Protein AF-0000000067988981 (afdb_homodimer)

Solvent-accessible surface area (backbone atoms only — not comparable to full-atom values): 21238 Å² total; per-residue (Å²): 136,34,41,40,36,38,38,36,38,44,41,82,73,30,37,36,31,40,35,36,37,33,42,43,62,69,85,48,70,69,26,54,52,46,26,49,51,51,52,44,45,52,56,71,68,42,68,44,73,62,45,98,55,70,84,47,59,37,41,52,83,64,31,50,33,29,37,41,35,33,41,51,36,39,46,52,72,58,58,63,68,61,49,51,53,34,57,76,67,64,40,55,72,65,50,53,76,33,22,43,54,59,50,41,36,71,72,30,67,87,36,52,76,41,46,64,71,76,80,82,60,76,62,31,27,41,33,35,66,73,43,92,43,52,55,56,72,49,83,84,54,62,51,90,85,56,76,71,59,21,60,23,65,46,65,35,35,37,65,71,59,63,42,73,79,42,60,47,64,49,84,58,37,85,32,33,26,36,30,31,38,36,32,35,42,49,73,66,50,70,83,76,72,75,82,120,142,34,43,40,37,37,36,36,39,42,42,81,74,30,37,35,30,40,36,37,38,33,43,44,61,71,84,47,70,69,26,54,51,45,26,50,49,52,51,44,47,51,56,71,68,43,70,43,73,62,46,98,56,69,82,46,58,36,43,53,83,63,32,50,34,29,38,41,37,33,42,51,37,39,46,53,73,58,58,64,70,60,47,51,53,35,56,74,68,64,39,55,73,66,50,53,75,32,23,44,54,60,50,40,38,72,71,29,66,87,36,52,75,41,44,64,69,77,82,82,60,75,62,30,27,41,33,35,66,73,44,94,44,52,55,54,71,50,83,85,54,62,51,88,87,57,75,70,60,20,59,22,64,46,64,34,34,35,63,70,60,63,44,73,80,41,59,46,64,48,85,57,36,84,30,32,25,36,29,31,38,36,32,35,42,50,72,67,50,70,81,76,72,77,80,121

Radius of gyration: 21.18 Å; Cα contacts (8 Å, |Δi|>4): 841; chains: 2; bounding box: 76×51×46 Å

InterPro domains:
  IPR000300 Inositol polyphosphate-related phosphatase [PF22669] (2-182)
  IPR000300 Inositol polyphosphate-related phosphatase [SM00128] (1-192)
  IPR036691 Endonuclease/exonuclease/phosphatase superfamily [G3DSA:3.60.10.10] (1-196)
  IPR036691 Endonuclease/exonuclease/phosphatase superfamily [SSF56219] (3-189)
  IPR045849 Inositol polyphosphate 5-phosphatase, plant [PTHR45666] (2-192)

Nearest PDB structures (foldseek):
  4cml-assembly1_A  TM=8.954E-01  e=5.836E-20  Homo sapiens
  7a0v-assembly1_E  TM=8.851E-01  e=2.626E-18  Homo sapiens
  7a0v-assembly1_C  TM=8.577E-01  e=4.401E-18  Homo sapiens
  6squ-assembly2_B  TM=8.711E-01  e=2.020E-15  Homo sapiens
  2xsw-assembly1_A  TM=8.366E-01  e=6.747E-16  Homo sapiens

Organism: Pisum sativum (NCBI:txid3888)

Foldseek 3Di:
DKDKDKDWDDDAPAIEMEMEMAAFADDDPVRVVRLLVSLLCCQVPQFDPCPVVNPDGTGQQPGQKYKYWYQSHWAFQDDQVVLLVCVVVPVAVVSVVRTPVVVCDVVCDSNNQKDFDDDDEDFFDACDAPDPDHPCNPPPCVDVPDGHGHNRTGMMMHHPFKDWPDWAWDDDRHHRGTHIDTDMDGDDDHPPPPPD/DKDKDKDWDDDAPAIEMEMEMAAFADDDPVRVVRLLVSLLCCQVPQFDPCPVVNPDGTGQQPGQKYKYWYQSHWAFPDDQVVLLVCVVVPVAVVSVVRTPVVVCDVVCDSNNQKDFDDDDEDFFDACDAPDPDHPCNPPVPVDVPDGHGHNRTGMMMHHPFKDWPDWAWDDDRHHRGTHIDTDMDGDDDHPPPPPD

pLDDT: mean 87.25, std 13.34, range [29.33, 97.94]

Structure (mmCIF, N/CA/C/O backbone):
data_AF-0000000067988981-model_v1
#
loop_
_entity.id
_entity.type
_entity.pdbx_description
1 polymer 'Inositol polyphosphate-related phosphatase domain-containing protein'
#
loop_
_atom_site.group_PDB
_atom_site.id
_atom_site.type_symbol
_atom_site.label_atom_id
_atom_site.label_alt_id
_atom_site.label_comp_id
_atom_site.label_asym_id
_atom_site.label_entity_id
_atom_site.label_seq_id
_atom_site.pdbx_PDB_ins_code
_atom_site.Cartn_x
_atom_site.Cartn_y
_atom_site.Cartn_z
_atom_site.occupancy
_atom_site.B_iso_or_equiv
_atom_site.auth_seq_id
_atom_site.auth_comp_id
_atom_site.auth_asym_id
_atom_site.auth_atom_id
_atom_site.pdbx_PDB_model_num
ATOM 1 N N . MET A 1 1 ? 13.023 -4.879 0.855 1 47.81 1 MET A N 1
ATOM 2 C CA . MET A 1 1 ? 12.758 -3.582 1.471 1 47.81 1 MET A CA 1
ATOM 3 C C . MET A 1 1 ? 11.266 -3.326 1.591 1 47.81 1 MET A C 1
ATOM 5 O O . MET A 1 1 ? 10.516 -3.541 0.635 1 47.81 1 MET A O 1
ATOM 9 N N . GLN A 1 2 ? 10.617 -3.564 2.994 1 66.88 2 GLN A N 1
ATOM 10 C CA . GLN A 1 2 ? 9.391 -3.799 3.74 1 66.88 2 GLN A CA 1
ATOM 11 C C . GLN A 1 2 ? 8.891 -2.514 4.402 1 66.88 2 GLN A C 1
ATOM 13 O O . GLN A 1 2 ? 9.641 -1.851 5.121 1 66.88 2 GLN A O 1
ATOM 18 N N . GLY A 1 3 ? 8.023 -1.77 3.789 1 79.44 3 GLY A N 1
ATOM 19 C CA . GLY A 1 3 ? 7.449 -0.61 4.453 1 79.44 3 GLY A CA 1
ATOM 20 C C . GLY A 1 3 ? 5.945 -0.712 4.645 1 79.44 3 GLY A C 1
ATOM 21 O O . GLY A 1 3 ? 5.297 -1.568 4.039 1 79.44 3 GLY A O 1
ATOM 22 N N . SER A 1 4 ? 5.574 -0.073 5.699 1 91.94 4 SER A N 1
ATOM 23 C CA . SER A 1 4 ? 4.137 -0.033 5.953 1 91.94 4 SER A CA 1
ATOM 24 C C . SER A 1 4 ? 3.645 1.4 6.121 1 91.94 4 SER A C 1
ATOM 26 O O . SER A 1 4 ? 4.398 2.273 6.559 1 91.94 4 SER A O 1
ATOM 28 N N . ILE A 1 5 ? 2.508 1.635 5.672 1 95.62 5 ILE A N 1
ATOM 29 C CA . ILE A 1 5 ? 1.781 2.887 5.852 1 95.62 5 ILE A CA 1
ATOM 30 C C . ILE A 1 5 ? 0.406 2.602 6.453 1 95.62 5 ILE A C 1
ATOM 32 O O . ILE A 1 5 ? -0.273 1.657 6.043 1 95.62 5 ILE A O 1
ATOM 36 N N . SER A 1 6 ? 0.039 3.393 7.438 1 95.88 6 SER A N 1
ATOM 37 C CA . SER A 1 6 ? -1.265 3.227 8.078 1 95.88 6 SER A CA 1
ATOM 38 C C . SER A 1 6 ? -2.027 4.547 8.117 1 95.88 6 SER A C 1
ATOM 40 O O . SER A 1 6 ? -1.445 5.598 8.391 1 95.88 6 SER A O 1
ATOM 42 N N . ILE A 1 7 ? -3.285 4.445 7.867 1 96 7 ILE A N 1
ATOM 43 C CA . ILE A 1 7 ? -4.137 5.629 7.902 1 96 7 ILE A CA 1
ATOM 44 C C . ILE A 1 7 ? -5.359 5.359 8.781 1 96 7 ILE A C 1
ATOM 46 O O . ILE A 1 7 ? -5.98 4.301 8.68 1 96 7 ILE A O 1
ATOM 50 N N . ARG A 1 8 ? -5.68 6.309 9.555 1 93.19 8 ARG A N 1
ATOM 51 C CA . ARG A 1 8 ? -6.93 6.293 10.305 1 93.19 8 ARG A CA 1
ATOM 52 C C . ARG A 1 8 ? -7.914 7.32 9.75 1 93.19 8 ARG A C 1
ATOM 54 O O . ARG A 1 8 ? -7.531 8.453 9.453 1 93.19 8 ARG A O 1
ATOM 61 N N . PHE A 1 9 ? -9.133 6.918 9.555 1 90.75 9 PHE A N 1
ATOM 62 C CA . PHE A 1 9 ? -10.242 7.812 9.25 1 90.75 9 PHE A CA 1
ATOM 63 C C . PHE A 1 9 ? -11.273 7.809 10.375 1 90.75 9 PHE A C 1
ATOM 65 O O . PHE A 1 9 ? -11.617 6.75 10.898 1 90.75 9 PHE A O 1
ATOM 72 N N . VAL A 1 10 ? -11.695 8.922 10.648 1 86.69 10 VAL A N 1
ATOM 73 C CA . VAL A 1 10 ? -12.828 9.039 11.562 1 86.69 10 VAL A CA 1
ATOM 74 C C . VAL A 1 10 ? -14.039 9.586 10.805 1 86.69 10 VAL A C 1
ATOM 76 O O . VAL A 1 10 ? -14.031 10.742 10.375 1 86.69 10 VAL A O 1
ATOM 79 N N . LEU A 1 11 ? -14.992 8.773 10.633 1 88.25 11 LEU A N 1
ATOM 80 C CA . LEU A 1 11 ? -16.234 9.133 9.953 1 88.25 11 LEU A CA 1
ATOM 81 C C . LEU A 1 11 ? -17.422 9.047 10.906 1 88.25 11 LEU A C 1
ATOM 83 O O . LEU A 1 11 ? -17.953 7.965 11.148 1 88.25 11 LEU A O 1
ATOM 87 N N . HIS A 1 12 ? -17.828 10.141 11.398 1 86.62 12 HIS A N 1
ATOM 88 C CA . HIS A 1 12 ? -18.828 10.195 12.453 1 86.62 12 HIS A CA 1
ATOM 89 C C . HIS A 1 12 ? -18.391 9.383 13.664 1 86.62 12 HIS A C 1
ATOM 91 O O . HIS A 1 12 ? -17.359 9.664 14.266 1 86.62 12 HIS A O 1
ATOM 97 N N . GLU A 1 13 ? -19.094 8.297 13.992 1 86.69 13 GLU A N 1
ATOM 98 C CA . GLU A 1 13 ? -18.75 7.52 15.18 1 86.69 13 GLU A CA 1
ATOM 99 C C . GLU A 1 13 ? -18.062 6.207 14.797 1 86.69 13 GLU A C 1
ATOM 101 O O . GLU A 1 13 ? -17.953 5.297 15.625 1 86.69 13 GLU A O 1
ATOM 106 N N . THR A 1 14 ? -17.641 6.16 13.625 1 91.12 14 THR A N 1
ATOM 107 C CA . THR A 1 14 ? -17.016 4.926 13.156 1 91.12 14 THR A CA 1
ATOM 108 C C . THR A 1 14 ? -15.57 5.156 12.758 1 91.12 14 THR A C 1
ATOM 110 O O . THR A 1 14 ? -15.273 6.066 11.977 1 91.12 14 THR A O 1
ATOM 113 N N . SER A 1 15 ? -14.633 4.402 13.312 1 92.19 15 SER A N 1
ATOM 114 C CA . SER A 1 15 ? -13.203 4.527 13.023 1 92.19 15 SER A CA 1
ATOM 115 C C . SER A 1 15 ? -12.758 3.498 11.984 1 92.19 15 SER A C 1
ATOM 117 O O . SER A 1 15 ? -13.125 2.322 12.078 1 92.19 15 SER A O 1
ATOM 119 N N . PHE A 1 16 ? -12.055 3.949 11.016 1 94.62 16 PHE A N 1
ATOM 120 C CA . PHE A 1 16 ? -11.461 3.096 9.984 1 94.62 16 PHE A CA 1
ATOM 121 C C . PHE A 1 16 ? -9.938 3.125 10.07 1 94.62 16 PHE A C 1
ATOM 123 O O . PHE A 1 16 ? -9.352 4.172 10.344 1 94.62 16 PHE A O 1
ATOM 130 N N . CYS A 1 17 ? -9.328 2.029 9.844 1 96.06 17 CYS A N 1
ATOM 131 C CA . CYS A 1 17 ? -7.875 1.962 9.719 1 96.06 17 CYS A CA 1
ATOM 132 C C . CYS A 1 17 ? -7.469 1.203 8.461 1 96.06 17 CYS A C 1
ATOM 134 O O . CYS A 1 17 ? -7.945 0.094 8.219 1 96.06 17 CYS A O 1
ATOM 136 N N . PHE A 1 18 ? -6.656 1.757 7.648 1 96.62 18 PHE A N 1
ATOM 137 C CA . PHE A 1 18 ? -6.117 1.136 6.445 1 96.62 18 PHE A CA 1
ATOM 138 C C . PHE A 1 18 ? -4.613 0.91 6.582 1 96.62 18 PHE A C 1
ATOM 140 O O . PHE A 1 18 ? -3.879 1.814 6.984 1 96.62 18 PHE A O 1
ATOM 147 N N . ILE A 1 19 ? -4.223 -0.218 6.289 1 96.56 19 ILE A N 1
ATOM 148 C CA . ILE A 1 19 ? -2.803 -0.555 6.312 1 96.56 19 ILE A CA 1
ATOM 149 C C . ILE A 1 19 ? -2.332 -0.912 4.906 1 96.56 19 ILE A C 1
ATOM 151 O O . ILE A 1 19 ? -2.945 -1.741 4.23 1 96.56 19 ILE A O 1
ATOM 155 N N . CYS A 1 20 ? -1.36 -0.301 4.492 1 95.5 20 CYS A N 1
ATOM 156 C CA . CYS A 1 20 ? -0.665 -0.627 3.25 1 95.5 20 CYS A CA 1
ATOM 157 C C . CYS A 1 20 ? 0.743 -1.139 3.533 1 95.5 20 CYS A C 1
ATOM 159 O O . CYS A 1 20 ? 1.528 -0.468 4.207 1 95.5 20 CYS A O 1
ATOM 161 N N . SER A 1 21 ? 1.049 -2.303 3.014 1 93.75 21 SER A N 1
ATOM 162 C CA . SER A 1 21 ? 2.389 -2.801 3.312 1 93.75 21 SER A CA 1
ATOM 163 C C . SER A 1 21 ? 2.943 -3.625 2.156 1 93.75 21 SER A C 1
ATOM 165 O O . SER A 1 21 ? 2.197 -4.027 1.26 1 93.75 21 SER A O 1
ATOM 167 N N . HIS A 1 22 ? 4.152 -3.705 2.141 1 90.94 22 HIS A N 1
ATOM 168 C CA . HIS A 1 22 ? 4.938 -4.633 1.332 1 90.94 22 HIS A CA 1
ATOM 169 C C . HIS A 1 22 ? 5.75 -5.574 2.211 1 90.94 22 HIS A C 1
ATOM 171 O O . HIS A 1 22 ? 6.734 -5.16 2.828 1 90.94 22 HIS A O 1
ATOM 177 N N . LEU A 1 23 ? 5.371 -6.816 2.248 1 91.81 23 LEU A N 1
ATOM 178 C CA . LEU A 1 23 ? 6.02 -7.758 3.156 1 91.81 23 LEU A CA 1
ATOM 179 C C . LEU A 1 23 ? 7.188 -8.453 2.471 1 91.81 23 LEU A C 1
ATOM 181 O O . LEU A 1 23 ? 7.445 -8.227 1.285 1 91.81 23 LEU A O 1
ATOM 185 N N . ALA A 1 24 ? 7.848 -9.203 3.205 1 89.19 24 ALA A N 1
ATOM 186 C CA . ALA A 1 24 ? 9.086 -9.828 2.752 1 89.19 24 ALA A CA 1
ATOM 187 C C . ALA A 1 24 ? 8.852 -10.656 1.487 1 89.19 24 ALA A C 1
ATOM 189 O O . ALA A 1 24 ? 7.844 -11.352 1.37 1 89.19 24 ALA A O 1
ATOM 190 N N . SER A 1 25 ? 9.758 -10.562 0.596 1 87.94 25 SER A N 1
ATOM 191 C CA . SER A 1 25 ? 9.695 -11.352 -0.631 1 87.94 25 SER A CA 1
ATOM 192 C C . SER A 1 25 ? 10.445 -12.672 -0.48 1 87.94 25 SER A C 1
ATOM 194 O O . SER A 1 25 ? 10.922 -13 0.609 1 87.94 25 SER A O 1
ATOM 196 N N . GLY A 1 26 ? 10.406 -13.422 -1.508 1 86.81 26 GLY A N 1
ATOM 197 C CA . GLY A 1 26 ? 11.102 -14.695 -1.474 1 86.81 26 GLY A CA 1
ATOM 198 C C . GLY A 1 26 ? 10.164 -15.891 -1.433 1 86.81 26 GLY A C 1
ATOM 199 O O . GLY A 1 26 ? 8.961 -15.727 -1.214 1 86.81 26 GLY A O 1
ATOM 200 N N . GLY A 1 27 ? 10.719 -17.062 -1.624 1 86.06 27 GLY A N 1
ATOM 201 C CA . GLY A 1 27 ? 9.883 -18.25 -1.743 1 86.06 27 GLY A CA 1
ATOM 202 C C . GLY A 1 27 ? 10.227 -19.328 -0.731 1 86.06 27 GLY A C 1
ATOM 203 O O . GLY A 1 27 ? 9.539 -20.344 -0.642 1 86.06 27 GLY A O 1
ATOM 204 N N . LYS A 1 28 ? 11.211 -19.094 0.078 1 87.38 28 LYS A N 1
ATOM 205 C CA . LYS A 1 28 ? 11.641 -20.078 1.057 1 87.38 28 LYS A CA 1
ATOM 206 C C . LYS A 1 28 ? 10.789 -20.016 2.322 1 87.38 28 LYS A C 1
ATOM 208 O O . LYS A 1 28 ? 10.07 -19.031 2.541 1 87.38 28 LYS A O 1
ATOM 213 N N . GLU A 1 29 ? 10.875 -21.062 3.021 1 89.88 29 GLU A N 1
ATOM 214 C CA . GLU A 1 29 ? 10.125 -21.125 4.273 1 89.88 29 GLU A CA 1
ATOM 215 C C . GLU A 1 29 ? 10.523 -19.984 5.207 1 89.88 29 GLU A C 1
ATOM 217 O O . GLU A 1 29 ? 9.688 -19.438 5.93 1 89.88 29 GLU A O 1
ATOM 222 N N . VAL A 1 30 ? 11.742 -19.719 5.195 1 91.75 30 VAL A N 1
ATOM 223 C CA . VAL A 1 30 ? 12.242 -18.641 6.043 1 91.75 30 VAL A CA 1
ATOM 224 C C . VAL A 1 30 ? 11.586 -17.312 5.645 1 91.75 30 VAL A C 1
ATOM 226 O O . VAL A 1 30 ? 11.305 -16.469 6.496 1 91.75 30 VAL A O 1
ATOM 229 N N . ASP A 1 31 ? 11.289 -17.109 4.438 1 91.56 31 ASP A N 1
ATOM 230 C CA . ASP A 1 31 ? 10.633 -15.898 3.945 1 91.56 31 ASP A CA 1
ATOM 231 C C . ASP A 1 31 ? 9.188 -15.82 4.426 1 91.56 31 ASP A C 1
ATOM 233 O O . ASP A 1 31 ? 8.703 -14.75 4.797 1 91.56 31 ASP A O 1
ATOM 237 N N . LYS A 1 32 ? 8.562 -16.969 4.375 1 92.62 32 LYS A N 1
ATOM 238 C CA . LYS A 1 32 ? 7.199 -17.016 4.891 1 92.62 32 LYS A CA 1
ATOM 239 C C . LYS A 1 32 ? 7.156 -16.609 6.363 1 92.62 32 LYS A C 1
ATOM 241 O O . LYS A 1 32 ? 6.297 -15.828 6.777 1 92.62 32 LYS A O 1
ATOM 246 N N . ARG A 1 33 ? 8.047 -17.141 7.086 1 93.31 33 ARG A N 1
ATOM 247 C CA . ARG A 1 33 ? 8.125 -16.797 8.5 1 93.31 33 ARG A CA 1
ATOM 248 C C . ARG A 1 33 ? 8.375 -15.305 8.695 1 93.31 33 ARG A C 1
ATOM 250 O O . ARG A 1 33 ? 7.773 -14.68 9.57 1 93.31 33 ARG A O 1
ATOM 257 N N . GLN A 1 34 ? 9.203 -14.797 7.887 1 92.38 34 GLN A N 1
ATOM 258 C CA . GLN A 1 34 ? 9.516 -13.375 7.969 1 92.38 34 GLN A CA 1
ATOM 259 C C . GLN A 1 34 ? 8.289 -12.523 7.652 1 92.38 34 GLN A C 1
ATOM 261 O O . GLN A 1 34 ? 8.078 -11.477 8.273 1 92.38 34 GLN A O 1
ATOM 266 N N . ARG A 1 35 ? 7.512 -12.938 6.711 1 93.69 35 ARG A N 1
ATOM 267 C CA . ARG A 1 35 ? 6.273 -12.242 6.387 1 93.69 35 ARG A CA 1
ATOM 268 C C . ARG A 1 35 ? 5.336 -12.195 7.59 1 93.69 35 ARG A C 1
ATOM 270 O O . ARG A 1 35 ? 4.746 -11.156 7.887 1 93.69 35 ARG A O 1
ATOM 277 N N . ASN A 1 36 ? 5.273 -13.328 8.258 1 94.31 36 ASN A N 1
ATOM 278 C CA . ASN A 1 36 ? 4.422 -13.391 9.445 1 94.31 36 ASN A CA 1
ATOM 279 C C . ASN A 1 36 ? 4.957 -12.5 10.562 1 94.31 36 ASN A C 1
ATOM 281 O O . ASN A 1 36 ? 4.184 -11.859 11.273 1 94.31 36 ASN A O 1
ATOM 285 N N . VAL A 1 37 ? 6.211 -12.477 10.688 1 91.56 37 VAL A N 1
ATOM 286 C CA . VAL A 1 37 ? 6.84 -11.625 11.688 1 91.56 37 VAL A CA 1
ATOM 287 C C . VAL A 1 37 ? 6.582 -10.156 11.359 1 91.56 37 VAL A C 1
ATOM 289 O O . VAL A 1 37 ? 6.238 -9.367 12.242 1 91.56 37 VAL A O 1
ATOM 292 N N . ASN A 1 38 ? 6.746 -9.812 10.109 1 91.44 38 ASN A N 1
ATOM 293 C CA . ASN A 1 38 ? 6.469 -8.453 9.68 1 91.44 38 ASN A CA 1
ATOM 294 C C . ASN A 1 38 ? 5.027 -8.047 9.984 1 91.44 38 ASN A C 1
ATOM 296 O O . ASN A 1 38 ? 4.777 -6.965 10.508 1 91.44 38 ASN A O 1
ATOM 300 N N . ALA A 1 39 ? 4.152 -8.953 9.648 1 93.62 39 ALA A N 1
ATOM 301 C CA . ALA A 1 39 ? 2.732 -8.68 9.859 1 93.62 39 ALA A CA 1
ATOM 302 C C . ALA A 1 39 ? 2.428 -8.484 11.344 1 93.62 39 ALA A C 1
ATOM 304 O O . ALA A 1 39 ? 1.734 -7.539 11.727 1 93.62 39 ALA A O 1
ATOM 305 N N . ALA A 1 40 ? 2.945 -9.32 12.125 1 93.12 40 ALA A N 1
ATOM 306 C CA . ALA A 1 40 ? 2.734 -9.227 13.562 1 93.12 40 ALA A CA 1
ATOM 307 C C . ALA A 1 40 ? 3.303 -7.918 14.117 1 93.12 40 ALA A C 1
ATOM 309 O O . ALA A 1 40 ? 2.693 -7.281 14.977 1 93.12 40 ALA A O 1
ATOM 310 N N . ASP A 1 41 ? 4.418 -7.566 13.648 1 90.94 41 ASP A N 1
ATOM 311 C CA . ASP A 1 41 ? 5.074 -6.336 14.078 1 90.94 41 ASP A CA 1
ATOM 312 C C . ASP A 1 41 ? 4.223 -5.113 13.734 1 90.94 41 ASP A C 1
ATOM 314 O O . ASP A 1 41 ? 4.066 -4.211 14.562 1 90.94 41 ASP A O 1
ATOM 318 N N . ILE A 1 42 ? 3.711 -5.066 12.578 1 92.38 42 ILE A N 1
ATOM 319 C CA . ILE A 1 42 ? 2.867 -3.961 12.141 1 92.38 42 ILE A CA 1
ATOM 320 C C . ILE A 1 42 ? 1.64 -3.855 13.039 1 92.38 42 ILE A C 1
ATOM 322 O O . ILE A 1 42 ? 1.312 -2.771 13.531 1 92.38 42 ILE A O 1
ATOM 326 N N . LEU A 1 43 ? 1.037 -4.965 13.336 1 92.62 43 LEU A N 1
ATOM 327 C CA . LEU A 1 43 ? -0.186 -4.984 14.133 1 92.62 43 LEU A CA 1
ATOM 328 C C . LEU A 1 43 ? 0.095 -4.574 15.57 1 92.62 43 LEU A C 1
ATOM 330 O O . LEU A 1 43 ? -0.72 -3.895 16.203 1 92.62 43 LEU A O 1
ATOM 334 N N . SER A 1 44 ? 1.244 -4.898 16.031 1 89.81 44 SER A N 1
ATOM 335 C CA . SER A 1 44 ? 1.521 -4.711 17.453 1 89.81 44 SER A CA 1
ATOM 336 C C . SER A 1 44 ? 2.172 -3.357 17.703 1 89.81 44 SER A C 1
ATOM 338 O O . SER A 1 44 ? 2.02 -2.789 18.797 1 89.81 44 SER A O 1
ATOM 340 N N . HIS A 1 45 ? 2.838 -2.779 16.703 1 87.94 45 HIS A N 1
ATOM 341 C CA . HIS A 1 45 ? 3.689 -1.64 17.016 1 87.94 45 HIS A CA 1
ATOM 342 C C . HIS A 1 45 ? 3.203 -0.375 16.312 1 87.94 45 HIS A C 1
ATOM 344 O O . HIS A 1 45 ? 3.768 0.704 16.516 1 87.94 45 HIS A O 1
ATOM 350 N N . THR A 1 46 ? 2.25 -0.523 15.547 1 86.94 46 THR A N 1
ATOM 351 C CA . THR A 1 46 ? 1.646 0.671 14.969 1 86.94 46 THR A CA 1
ATOM 352 C C . THR A 1 46 ? 0.567 1.233 15.891 1 86.94 46 THR A C 1
ATOM 354 O O . THR A 1 46 ? -0.368 0.523 16.266 1 86.94 46 THR A O 1
ATOM 357 N N . SER A 1 47 ? 0.789 2.432 16.344 1 87.5 47 SER A N 1
ATOM 358 C CA . SER A 1 47 ? -0.181 3.086 17.219 1 87.5 47 SER A CA 1
ATOM 359 C C . SER A 1 47 ? -0.468 4.512 16.75 1 87.5 47 SER A C 1
ATOM 361 O O . SER A 1 47 ? 0.408 5.176 16.188 1 87.5 47 SER A O 1
ATOM 363 N N . PHE A 1 48 ? -1.643 4.906 16.953 1 87.88 48 PHE A N 1
ATOM 364 C CA . PHE A 1 48 ? -2.07 6.266 16.641 1 87.88 48 PHE A CA 1
ATOM 365 C C . PHE A 1 48 ? -2.242 7.082 17.906 1 87.88 48 PHE A C 1
ATOM 367 O O . PHE A 1 48 ? -2.697 6.562 18.938 1 87.88 48 PHE A O 1
ATOM 374 N N . PRO A 1 49 ? -1.729 8.258 17.891 1 77.69 49 PRO A N 1
ATOM 375 C CA . PRO A 1 49 ? -1.904 9.086 19.094 1 77.69 49 PRO A CA 1
ATOM 376 C C . PRO A 1 49 ? -3.373 9.328 19.438 1 77.69 49 PRO A C 1
ATOM 378 O O . PRO A 1 49 ? -4.234 9.25 18.562 1 77.69 49 PRO A O 1
ATOM 381 N N . ALA A 1 50 ? -3.598 9.516 20.703 1 70.12 50 ALA A N 1
ATOM 382 C CA . ALA A 1 50 ? -4.949 9.812 21.156 1 70.12 50 ALA A CA 1
ATOM 383 C C . ALA A 1 50 ? -5.422 11.164 20.625 1 70.12 50 ALA A C 1
ATOM 385 O O . ALA A 1 50 ? -4.66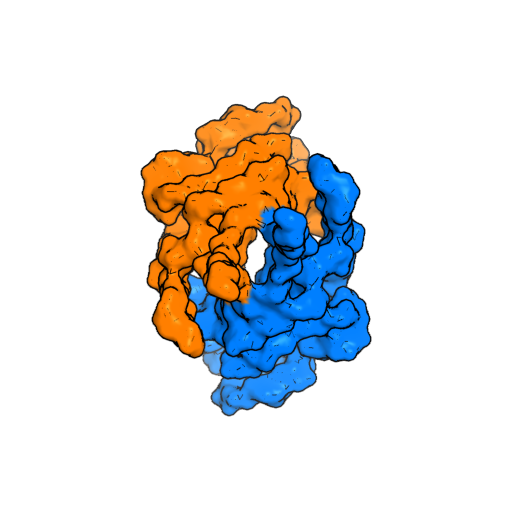4 12.141 20.641 1 70.12 50 ALA A O 1
ATOM 386 N N . GLY A 1 51 ? -5.672 11.312 19.469 1 58.62 51 GLY A N 1
ATOM 387 C CA . GLY A 1 51 ? -6.113 12.57 18.891 1 58.62 51 GLY A CA 1
ATOM 388 C C . GLY A 1 51 ? -6.938 13.414 19.844 1 58.62 51 GLY A C 1
ATOM 389 O O . GLY A 1 51 ? -7.074 13.062 21.016 1 58.62 51 GLY A O 1
ATOM 390 N N . PRO A 1 52 ? -7.191 14.664 19.328 1 58.47 52 PRO A N 1
ATOM 391 C CA . PRO A 1 52 ? -8.008 15.562 20.156 1 58.47 52 PRO A CA 1
ATOM 392 C C . PRO A 1 52 ? -9.281 14.891 20.672 1 58.47 52 PRO A C 1
ATOM 394 O O . PRO A 1 52 ? -9.898 15.367 21.625 1 58.47 52 PRO A O 1
ATOM 397 N N . LEU A 1 53 ? -9.555 13.844 19.844 1 57.88 53 LEU A N 1
ATOM 398 C CA . LEU A 1 53 ? -10.734 13.125 20.312 1 57.88 53 LEU A CA 1
ATOM 399 C C . LEU A 1 53 ? -10.344 11.961 21.219 1 57.88 53 LEU A C 1
ATOM 401 O O . LEU A 1 53 ? -9.797 10.961 20.734 1 57.88 53 LEU A O 1
ATOM 405 N N . HIS A 1 54 ? -10.023 12.117 22.422 1 60.09 54 HIS A N 1
ATOM 406 C CA . HIS A 1 54 ? -9.469 11.305 23.5 1 60.09 54 HIS A CA 1
ATOM 407 C C . HIS A 1 54 ? -9.93 9.852 23.391 1 60.09 54 HIS A C 1
ATOM 409 O O . HIS A 1 54 ? -9.242 8.945 23.859 1 60.09 54 HIS A O 1
ATOM 415 N N . ASP A 1 55 ? -10.992 9.578 22.656 1 69.81 55 ASP A N 1
ATOM 416 C CA . ASP A 1 55 ? -11.523 8.219 22.766 1 69.81 55 ASP A CA 1
ATOM 417 C C . ASP A 1 55 ? -11.289 7.441 21.469 1 69.81 55 ASP A C 1
ATOM 419 O O . ASP A 1 55 ? -11.953 6.438 21.203 1 69.81 55 ASP A O 1
ATOM 423 N N . MET A 1 56 ? -10.188 7.789 20.859 1 78.75 56 MET A N 1
ATOM 424 C CA . MET A 1 56 ? -9.977 7.062 19.609 1 78.75 56 MET A CA 1
ATOM 425 C C . MET A 1 56 ? -9.062 5.863 19.828 1 78.75 56 MET A C 1
ATOM 427 O O . MET A 1 56 ? -8.148 5.918 20.656 1 78.75 56 MET A O 1
ATOM 431 N N . PRO A 1 57 ? -9.391 4.805 19.094 1 84.5 57 PRO A N 1
ATOM 432 C CA . PRO A 1 57 ? -8.516 3.635 19.203 1 84.5 57 PRO A CA 1
ATOM 433 C C . PRO A 1 57 ? -7.062 3.951 18.859 1 84.5 57 PRO A C 1
ATOM 435 O O . PRO A 1 57 ? -6.793 4.766 17.984 1 84.5 57 PRO A O 1
ATOM 438 N N . GLN A 1 58 ? -6.207 3.299 19.625 1 85.81 58 GLN A N 1
ATOM 439 C CA . GLN A 1 58 ? -4.793 3.549 19.375 1 85.81 58 GLN A CA 1
ATOM 440 C C . GLN A 1 58 ? -4.18 2.426 18.531 1 85.81 58 GLN A C 1
ATOM 442 O O . GLN A 1 58 ? -3.375 2.682 17.641 1 85.81 58 GLN A O 1
ATOM 447 N N . ASN A 1 59 ? -4.637 1.25 18.875 1 91.06 59 ASN A N 1
ATOM 448 C CA . ASN A 1 59 ? -4.094 0.116 18.141 1 91.06 59 ASN A CA 1
ATOM 449 C C . ASN A 1 59 ? -4.902 -0.171 16.875 1 91.06 59 ASN A C 1
ATOM 451 O O . ASN A 1 59 ? -6.113 0.064 16.844 1 91.06 59 ASN A O 1
ATOM 455 N N . ILE A 1 60 ? -4.277 -0.727 15.93 1 92.94 60 ILE A N 1
ATOM 456 C CA . ILE A 1 60 ? -4.891 -0.995 14.633 1 92.94 60 ILE A CA 1
ATOM 457 C C . ILE A 1 60 ? -6.164 -1.818 14.828 1 92.94 60 ILE A C 1
ATOM 459 O O . ILE A 1 60 ? -7.23 -1.447 14.336 1 92.94 60 ILE A O 1
ATOM 463 N N . ILE A 1 61 ? -6.102 -2.9 15.68 1 92.62 61 ILE A N 1
ATOM 464 C CA . ILE A 1 61 ? -7.164 -3.896 15.742 1 92.62 61 ILE A CA 1
ATOM 465 C C . ILE A 1 61 ? -8.336 -3.346 16.562 1 92.62 61 ILE A C 1
ATOM 467 O O . ILE A 1 61 ? -9.43 -3.916 16.547 1 92.62 61 ILE A O 1
ATOM 471 N N . ASP A 1 62 ? -8.125 -2.244 17.234 1 93.12 62 ASP A N 1
ATOM 472 C CA . ASP A 1 62 ? -9.164 -1.654 18.062 1 93.12 62 ASP A CA 1
ATOM 473 C C . ASP A 1 62 ? -10.102 -0.779 17.234 1 93.12 62 ASP A C 1
ATOM 475 O O . ASP A 1 62 ? -11.141 -0.33 17.719 1 93.12 62 ASP A O 1
ATOM 479 N N . HIS A 1 63 ? -9.797 -0.499 16.016 1 94.56 63 HIS A N 1
ATOM 480 C CA . HIS A 1 63 ? -10.664 0.284 15.156 1 94.56 63 HIS A CA 1
ATOM 481 C C . HIS A 1 63 ? -11.898 -0.516 14.742 1 94.56 63 HIS A C 1
ATOM 483 O O . HIS A 1 63 ? -11.875 -1.749 14.758 1 94.56 63 HIS A O 1
ATOM 489 N N . ASP A 1 64 ? -13.016 0.171 14.391 1 94.06 64 ASP A N 1
ATOM 490 C CA . ASP A 1 64 ? -14.266 -0.481 14.016 1 94.06 64 ASP A CA 1
ATOM 491 C C . ASP A 1 64 ? -14.102 -1.289 12.727 1 94.06 64 ASP A C 1
ATOM 493 O O . ASP A 1 64 ? -14.664 -2.381 12.602 1 94.06 64 ASP A O 1
ATOM 497 N N . ARG A 1 65 ? -13.383 -0.708 11.797 1 95.06 65 ARG A N 1
ATOM 498 C CA . ARG A 1 65 ? -13.188 -1.325 10.492 1 95.06 65 ARG A CA 1
ATOM 499 C C . ARG A 1 65 ? -11.727 -1.225 10.055 1 95.06 65 ARG A C 1
ATOM 501 O O . ARG A 1 65 ? -11.164 -0.129 9.992 1 95.06 65 ARG A O 1
ATOM 508 N N . VAL A 1 66 ? -11.125 -2.352 9.797 1 96.81 66 VAL A N 1
ATOM 509 C CA . VAL A 1 66 ? -9.711 -2.385 9.445 1 96.81 66 VAL A CA 1
ATOM 510 C C . VAL A 1 66 ? -9.531 -3.076 8.094 1 96.81 66 VAL A C 1
ATOM 512 O O . VAL A 1 66 ? -10.086 -4.152 7.863 1 96.81 66 VAL A O 1
ATOM 515 N N . VAL A 1 67 ? -8.789 -2.469 7.199 1 97.62 67 VAL A N 1
ATOM 516 C CA . VAL A 1 67 ? -8.469 -3.057 5.902 1 97.62 67 VAL A CA 1
ATOM 517 C C . VAL A 1 67 ? -6.953 -3.105 5.719 1 97.62 67 VAL A C 1
ATOM 519 O O . VAL A 1 67 ? -6.258 -2.123 5.988 1 97.62 67 VAL A O 1
ATOM 522 N N . TRP A 1 68 ? -6.441 -4.203 5.383 1 97.62 68 TRP A N 1
ATOM 523 C CA . TRP A 1 68 ? -5.035 -4.422 5.066 1 97.62 68 TRP A CA 1
ATOM 524 C C . TRP A 1 68 ? -4.859 -4.773 3.592 1 97.62 68 TRP A C 1
ATOM 526 O O . TRP A 1 68 ? -5.43 -5.754 3.107 1 97.62 68 TRP A O 1
ATOM 536 N N . LEU A 1 69 ? -4.133 -3.965 2.865 1 97.25 69 LEU A N 1
ATOM 537 C CA . LEU A 1 69 ? -3.926 -4.184 1.438 1 97.25 69 LEU A C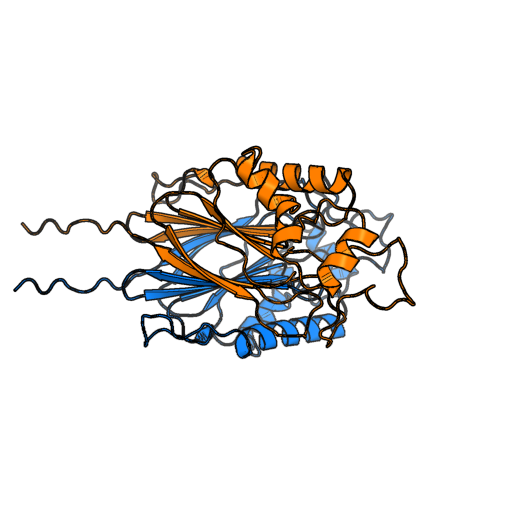A 1
ATOM 538 C C . LEU A 1 69 ? -2.463 -3.965 1.062 1 97.25 69 LEU A C 1
ATOM 540 O O . LEU A 1 69 ? -1.764 -3.18 1.703 1 97.25 69 LEU A O 1
ATOM 544 N N . GLY A 1 70 ? -2.041 -4.664 0.061 1 95.5 70 GLY A N 1
ATOM 545 C CA . GLY A 1 70 ? -0.689 -4.473 -0.443 1 95.5 70 GLY A CA 1
ATOM 546 C C . GLY A 1 70 ? -0.106 -5.723 -1.074 1 95.5 70 GLY A C 1
ATOM 547 O O . GLY A 1 70 ? -0.835 -6.668 -1.384 1 95.5 70 GLY A O 1
ATOM 548 N N . ASP A 1 71 ? 1.156 -5.633 -1.374 1 93.81 71 ASP A N 1
ATOM 549 C CA . ASP A 1 71 ? 1.924 -6.801 -1.795 1 93.81 71 ASP A CA 1
ATOM 550 C C . ASP A 1 71 ? 2.348 -7.645 -0.593 1 93.81 71 ASP A C 1
ATOM 552 O O . ASP A 1 71 ? 3.438 -7.453 -0.048 1 93.81 71 ASP A O 1
ATOM 556 N N . LEU A 1 72 ? 1.494 -8.586 -0.277 1 94.81 72 LEU A N 1
ATOM 557 C CA . LEU A 1 72 ? 1.729 -9.352 0.943 1 94.81 72 LEU A CA 1
ATOM 558 C C . LEU A 1 72 ? 2.668 -10.523 0.677 1 94.81 72 LEU A C 1
ATOM 560 O O . LEU A 1 72 ? 3.221 -11.102 1.613 1 94.81 72 LEU A O 1
ATOM 564 N N . ASN A 1 73 ? 2.854 -10.953 -0.52 1 93.81 73 ASN A N 1
ATOM 565 C CA . ASN A 1 73 ? 3.922 -11.805 -1.031 1 93.81 73 ASN A CA 1
ATOM 566 C C . ASN A 1 73 ? 3.787 -13.242 -0.529 1 93.81 73 ASN A C 1
ATOM 568 O O . ASN A 1 73 ? 4.77 -13.984 -0.491 1 93.81 73 ASN A O 1
ATOM 572 N N . TYR A 1 74 ? 2.617 -13.609 -0.115 1 95.69 74 TYR A N 1
ATOM 573 C CA . TYR A 1 74 ? 2.438 -15.016 0.205 1 95.69 74 TYR A CA 1
ATOM 574 C C . TYR A 1 74 ? 2.412 -15.867 -1.062 1 95.69 74 TYR A C 1
ATOM 576 O O . TYR A 1 74 ? 1.889 -15.438 -2.092 1 95.69 74 TYR A O 1
ATOM 584 N N . ARG A 1 75 ? 2.924 -17.094 -0.892 1 96.19 75 ARG A N 1
ATOM 585 C CA . ARG A 1 75 ? 3.145 -17.922 -2.066 1 96.19 75 ARG A CA 1
ATOM 586 C C . ARG A 1 75 ? 2.24 -19.156 -2.039 1 96.19 75 ARG A C 1
ATOM 588 O O . ARG A 1 75 ? 1.357 -19.266 -1.186 1 96.19 75 ARG A O 1
ATOM 595 N N . ILE A 1 76 ? 2.385 -19.938 -3.107 1 96.25 76 ILE A N 1
ATOM 596 C CA . ILE A 1 76 ? 1.712 -21.219 -3.166 1 96.25 76 ILE A CA 1
ATOM 597 C C . ILE A 1 76 ? 2.605 -22.297 -2.557 1 96.25 76 ILE A C 1
ATOM 599 O O . ILE A 1 76 ? 3.762 -22.453 -2.959 1 96.25 76 ILE A O 1
ATOM 603 N N . ASP A 1 77 ? 2.074 -22.938 -1.579 1 94.75 77 ASP A N 1
ATOM 604 C CA . ASP A 1 77 ? 2.832 -23.984 -0.901 1 94.75 77 ASP A CA 1
ATOM 605 C C . ASP A 1 77 ? 2.807 -25.281 -1.699 1 94.75 77 ASP A C 1
ATOM 607 O O . ASP A 1 77 ? 2.203 -26.281 -1.27 1 94.75 77 ASP A O 1
ATOM 611 N N . MET A 1 78 ? 3.441 -25.359 -2.857 1 93.94 78 MET A N 1
ATOM 612 C CA . MET A 1 78 ? 3.566 -26.484 -3.785 1 93.94 78 MET A CA 1
ATOM 613 C C . MET A 1 78 ? 4.883 -26.406 -4.551 1 93.94 78 MET A C 1
ATOM 615 O O . MET A 1 78 ? 5.418 -25.328 -4.773 1 93.94 78 MET A O 1
ATOM 619 N N . PRO A 1 79 ? 5.41 -27.609 -4.91 1 91.06 79 PRO A N 1
ATOM 620 C CA . PRO A 1 79 ? 6.621 -27.578 -5.73 1 91.06 79 PRO A CA 1
ATOM 621 C C . PRO A 1 79 ? 6.434 -26.797 -7.031 1 91.06 79 PRO A C 1
ATOM 623 O O . PRO A 1 79 ? 5.336 -26.781 -7.598 1 91.06 79 PRO A O 1
ATOM 626 N N . HIS A 1 80 ? 7.512 -26.25 -7.418 1 89.06 80 HIS A N 1
ATOM 627 C CA . HIS A 1 80 ? 7.535 -25.375 -8.586 1 89.06 80 HIS A CA 1
ATOM 628 C C . HIS A 1 80 ? 6.875 -26.047 -9.789 1 89.06 80 HIS A C 1
ATOM 630 O O . HIS A 1 80 ? 6.008 -25.453 -10.43 1 89.06 80 HIS A O 1
ATOM 636 N N . PHE A 1 81 ? 7.254 -27.297 -10.078 1 89.06 81 PHE A N 1
ATOM 637 C CA . PHE A 1 81 ? 6.77 -28 -11.258 1 89.06 81 PHE A CA 1
ATOM 638 C C . PHE A 1 81 ? 5.266 -28.219 -11.18 1 89.06 81 PHE A C 1
ATOM 640 O O . PHE A 1 81 ? 4.547 -28.016 -12.164 1 89.06 81 PHE A O 1
ATOM 647 N N . ALA A 1 82 ? 4.809 -28.625 -10.055 1 93.62 82 ALA A N 1
ATOM 648 C CA . ALA A 1 82 ? 3.379 -28.859 -9.859 1 93.62 82 ALA A CA 1
ATOM 649 C C . ALA A 1 82 ? 2.584 -27.562 -10 1 93.62 82 ALA A C 1
ATOM 651 O O . ALA A 1 82 ? 1.52 -27.547 -10.625 1 93.62 82 ALA A O 1
ATOM 652 N N . THR A 1 83 ? 3.057 -26.5 -9.461 1 93.81 83 THR A N 1
ATOM 653 C CA . THR A 1 83 ? 2.41 -25.203 -9.547 1 93.81 83 THR A CA 1
ATOM 654 C C . THR A 1 83 ? 2.258 -24.766 -11.008 1 93.81 83 THR A C 1
ATOM 656 O O . THR A 1 83 ? 1.167 -24.375 -11.438 1 93.81 83 THR A O 1
ATOM 659 N N . HIS A 1 84 ? 3.314 -24.891 -11.727 1 91.25 84 HIS A N 1
ATOM 660 C CA . HIS A 1 84 ? 3.299 -24.453 -13.117 1 91.25 84 HIS A CA 1
ATOM 661 C C . HIS A 1 84 ? 2.348 -25.312 -13.953 1 91.25 84 HIS A C 1
ATOM 663 O O . HIS A 1 84 ? 1.699 -24.812 -14.875 1 91.25 84 HIS A O 1
ATOM 669 N N . SER A 1 85 ? 2.365 -26.578 -13.656 1 93.38 85 SER A N 1
ATOM 670 C CA . SER A 1 85 ? 1.438 -27.453 -14.352 1 93.38 85 SER A CA 1
ATOM 671 C C . SER A 1 85 ? -0.009 -27.016 -14.141 1 93.38 85 SER A C 1
ATOM 673 O O . SER A 1 85 ? -0.799 -26.984 -15.078 1 93.38 85 SER A O 1
ATOM 675 N N . LEU A 1 86 ? -0.35 -26.703 -12.953 1 95 86 LEU A N 1
ATOM 676 C CA . LEU A 1 86 ? -1.709 -26.297 -12.625 1 95 86 LEU A CA 1
ATOM 677 C C . LEU A 1 86 ? -2.021 -24.938 -13.234 1 95 86 LEU A C 1
ATOM 679 O O . LEU A 1 86 ? -3.158 -24.672 -13.641 1 95 86 LEU A O 1
ATOM 683 N N . ILE A 1 87 ? -1.053 -24.047 -13.266 1 92.75 87 ILE A N 1
ATOM 684 C CA . ILE A 1 87 ? -1.214 -22.734 -13.891 1 92.75 87 ILE A CA 1
ATOM 685 C C . ILE A 1 87 ? -1.536 -22.922 -15.375 1 92.75 87 ILE A C 1
ATOM 687 O O . ILE A 1 87 ? -2.453 -22.281 -15.898 1 92.75 87 ILE A O 1
ATOM 691 N N . LYS A 1 88 ? -0.778 -23.75 -15.977 1 91.31 88 LYS A N 1
ATOM 692 C CA . LYS A 1 88 ? -0.987 -24.016 -17.406 1 91.31 88 LYS A CA 1
ATOM 693 C C . LYS A 1 88 ? -2.398 -24.531 -17.656 1 91.31 88 LYS A C 1
ATOM 695 O O . LYS A 1 88 ? -3 -24.203 -18.688 1 91.31 88 LYS A O 1
ATOM 700 N N . ARG A 1 89 ? -2.869 -25.266 -16.766 1 95 89 ARG A N 1
ATOM 701 C CA . ARG A 1 89 ? -4.195 -25.859 -16.906 1 95 89 ARG A CA 1
ATOM 702 C C . ARG A 1 89 ? -5.27 -24.922 -16.328 1 95 89 ARG A C 1
ATOM 704 O O . ARG A 1 89 ? -6.449 -25.281 -16.312 1 95 89 ARG A O 1
ATOM 711 N N . ARG A 1 90 ? -4.871 -23.828 -15.773 1 94.88 90 ARG A N 1
ATOM 712 C CA . ARG A 1 90 ? -5.754 -22.812 -15.211 1 94.88 90 ARG A CA 1
ATOM 713 C C . ARG A 1 90 ? -6.605 -23.391 -14.086 1 94.88 90 ARG A C 1
ATOM 715 O O . ARG A 1 90 ? -7.805 -23.109 -14 1 94.88 90 ARG A O 1
ATOM 722 N N . GLU A 1 91 ? -6.02 -24.25 -13.328 1 96.44 91 GLU A N 1
ATOM 723 C CA . GLU A 1 91 ? -6.68 -24.859 -12.172 1 96.44 91 GLU A CA 1
ATOM 724 C C . GLU A 1 91 ? -6.504 -24 -10.93 1 96.44 91 GLU A C 1
ATOM 726 O O . GLU A 1 91 ? -5.875 -24.422 -9.953 1 96.44 91 GLU A O 1
ATOM 731 N N . TRP A 1 92 ? -7.137 -22.938 -10.883 1 96.5 92 TRP A N 1
ATOM 732 C CA . TRP A 1 92 ? -6.949 -21.906 -9.867 1 96.5 92 TRP A CA 1
ATOM 733 C C . TRP A 1 92 ? -7.461 -22.375 -8.508 1 96.5 92 TRP A C 1
ATOM 735 O O . TRP A 1 92 ? -6.816 -22.156 -7.48 1 96.5 92 TRP A O 1
ATOM 745 N N . GLU A 1 93 ? -8.602 -23.031 -8.492 1 96.81 93 GLU A N 1
ATOM 746 C CA . GLU A 1 93 ? -9.188 -23.5 -7.234 1 96.81 93 GLU A CA 1
ATOM 747 C C . GLU A 1 93 ? -8.25 -24.469 -6.52 1 96.81 93 GLU A C 1
ATOM 749 O O . GLU A 1 93 ? -8.102 -24.406 -5.297 1 96.81 93 GLU A O 1
ATOM 754 N N . THR A 1 94 ? -7.652 -25.281 -7.305 1 97.31 94 THR A N 1
ATOM 755 C CA . THR A 1 94 ? -6.715 -26.234 -6.738 1 97.31 94 THR A CA 1
ATOM 756 C C . THR A 1 94 ? -5.488 -25.531 -6.176 1 97.31 94 THR A C 1
ATOM 758 O O . THR A 1 94 ? -5.016 -25.859 -5.09 1 97.31 94 THR A O 1
ATOM 761 N N . LEU A 1 95 ? -5.016 -24.594 -6.902 1 97.38 95 LEU A N 1
ATOM 762 C CA . LEU A 1 95 ? -3.861 -23.828 -6.453 1 97.38 95 LEU A CA 1
ATOM 763 C C . LEU A 1 95 ? -4.176 -23.078 -5.152 1 97.38 95 LEU A C 1
ATOM 765 O O . LEU A 1 95 ? -3.348 -23.047 -4.238 1 97.38 95 LEU A O 1
ATOM 769 N N . LEU A 1 96 ? -5.352 -22.562 -5.07 1 97.56 96 LEU A N 1
ATOM 770 C CA . LEU A 1 96 ? -5.754 -21.734 -3.93 1 97.56 96 LEU A CA 1
ATOM 771 C C . LEU A 1 96 ? -5.832 -22.578 -2.658 1 97.56 96 LEU A C 1
ATOM 773 O O . LEU A 1 96 ? -5.695 -22.047 -1.553 1 97.56 96 LEU A O 1
ATOM 777 N N . LYS A 1 97 ? -6.055 -23.891 -2.805 1 97.25 97 LYS A N 1
ATOM 778 C CA . LYS A 1 97 ? -6.055 -24.781 -1.644 1 97.25 97 LYS A CA 1
ATOM 779 C C . LYS A 1 97 ? -4.684 -24.797 -0.973 1 97.25 97 LYS A C 1
ATOM 781 O O . LYS A 1 97 ? -4.566 -25.172 0.196 1 97.25 97 LYS A O 1
ATOM 786 N N . HIS A 1 98 ? -3.699 -24.359 -1.735 1 97.12 98 HIS A N 1
ATOM 787 C CA . HIS A 1 98 ? -2.336 -24.406 -1.219 1 97.12 98 HIS A CA 1
ATOM 788 C C . HIS A 1 98 ? -1.763 -23.016 -1.043 1 97.12 98 HIS A C 1
ATOM 790 O O . HIS A 1 98 ? -0.551 -22.844 -0.883 1 97.12 98 HIS A O 1
ATOM 796 N N . ASP A 1 99 ? -2.625 -22.078 -1.062 1 97.25 99 ASP A N 1
ATOM 797 C CA . ASP A 1 99 ? -2.215 -20.703 -0.871 1 97.25 99 ASP A CA 1
ATOM 798 C C . ASP A 1 99 ? -1.845 -20.422 0.586 1 97.25 99 ASP A C 1
ATOM 800 O O . ASP A 1 99 ? -2.648 -20.672 1.489 1 97.25 99 ASP A O 1
ATOM 804 N N . GLN A 1 100 ? -0.7 -19.906 0.796 1 96.62 100 GLN A N 1
ATOM 805 C CA . GLN A 1 100 ? -0.15 -19.719 2.135 1 96.62 100 GLN A CA 1
ATOM 806 C C . GLN A 1 100 ? -1.001 -18.766 2.955 1 96.62 100 GLN A C 1
ATOM 808 O O . GLN A 1 100 ? -1.194 -18.969 4.156 1 96.62 100 GLN A O 1
ATOM 813 N N . LEU A 1 101 ? -1.433 -17.641 2.346 1 97.38 101 LEU A N 1
ATOM 814 C CA . LEU A 1 101 ? -2.213 -16.672 3.104 1 97.38 101 LEU A CA 1
ATOM 815 C C . LEU A 1 101 ? -3.561 -17.266 3.512 1 97.38 101 LEU A C 1
ATOM 817 O O . LEU A 1 101 ? -4.012 -17.062 4.641 1 97.38 101 LEU A O 1
ATOM 821 N N . LYS A 1 102 ? -4.203 -17.938 2.568 1 96.75 102 LYS A N 1
ATOM 822 C CA . LYS A 1 102 ? -5.469 -18.578 2.912 1 96.75 102 LYS A CA 1
ATOM 823 C C . LYS A 1 102 ? -5.293 -19.531 4.094 1 96.75 102 LYS A C 1
ATOM 825 O O . LYS A 1 102 ? -6.148 -19.594 4.98 1 96.75 102 LYS A O 1
ATOM 830 N N . MET A 1 103 ? -4.242 -20.25 4.031 1 95.31 103 MET A N 1
ATOM 831 C CA . MET A 1 103 ? -3.963 -21.172 5.133 1 95.31 103 MET A CA 1
ATOM 832 C C . MET A 1 103 ? -3.742 -20.406 6.434 1 95.31 103 MET A C 1
ATOM 834 O O . MET A 1 103 ? -4.23 -20.812 7.488 1 95.31 103 MET A O 1
ATOM 838 N N . GLU A 1 104 ? -3.012 -19.297 6.371 1 95.12 104 GLU A N 1
ATOM 839 C CA . GLU A 1 104 ? -2.766 -18.469 7.547 1 95.12 104 GLU A CA 1
ATOM 840 C C . GLU A 1 104 ? -4.066 -17.891 8.102 1 95.12 104 GLU A C 1
ATOM 842 O O . GLU A 1 104 ? -4.25 -17.812 9.312 1 95.12 104 GLU A O 1
ATOM 847 N N . LEU A 1 105 ? -4.91 -17.438 7.207 1 95.75 105 LEU A N 1
ATOM 848 C CA . LEU A 1 105 ? -6.195 -16.875 7.617 1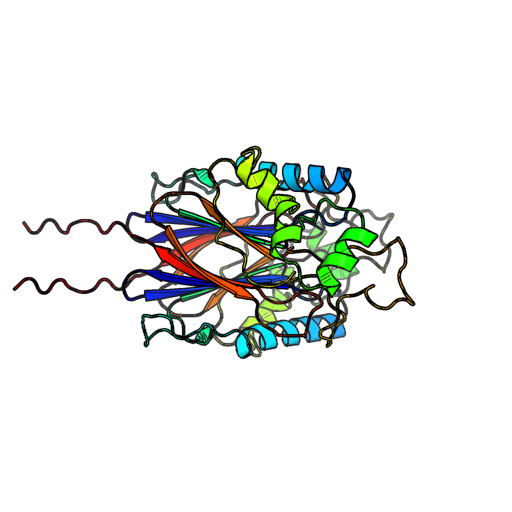 95.75 105 LEU A CA 1
ATOM 849 C C . LEU A 1 105 ? -7.047 -17.938 8.305 1 95.75 105 LEU A C 1
ATOM 851 O O . LEU A 1 105 ? -7.746 -17.641 9.281 1 95.75 105 LEU A O 1
ATOM 855 N N . LYS A 1 106 ? -7.023 -19.125 7.801 1 93.88 106 LYS A N 1
ATOM 856 C CA . LYS A 1 106 ? -7.812 -20.219 8.352 1 93.88 106 LYS A CA 1
ATOM 857 C C . LYS A 1 106 ? -7.277 -20.656 9.711 1 93.88 106 LYS A C 1
ATOM 859 O O . LYS A 1 106 ? -8.047 -20.906 10.633 1 93.88 106 LYS A O 1
ATOM 864 N N . GLU A 1 107 ? -6.008 -20.703 9.844 1 91.56 107 GLU A N 1
ATOM 865 C CA . GLU A 1 107 ? -5.391 -21.188 11.078 1 91.56 107 GLU A CA 1
ATOM 866 C C . GLU A 1 107 ? -5.43 -20.125 12.164 1 91.56 107 GLU A C 1
ATOM 868 O O . GLU A 1 107 ? -5.332 -20.438 13.352 1 91.56 107 GLU A O 1
ATOM 873 N N . GLY A 1 108 ? -5.512 -18.891 11.758 1 83.75 108 GLY A N 1
ATOM 874 C CA . GLY A 1 108 ? -5.746 -17.781 12.656 1 83.75 108 GLY A CA 1
ATOM 875 C C . GLY A 1 108 ? -4.508 -17.375 13.438 1 83.75 108 GLY A C 1
ATOM 876 O O . GLY A 1 108 ? -4.609 -16.844 14.547 1 83.75 108 GLY A O 1
ATOM 877 N N . HIS A 1 109 ? -3.365 -17.672 13.086 1 89.25 109 HIS A N 1
ATOM 878 C CA . HIS A 1 109 ? -2.164 -17.188 13.758 1 89.25 109 HIS A CA 1
ATOM 879 C C . HIS A 1 109 ? -2.1 -15.672 13.766 1 89.25 109 HIS A C 1
ATOM 881 O O . HIS A 1 109 ? -2.895 -15.016 14.445 1 89.25 109 HIS A O 1
ATOM 887 N N . VAL A 1 110 ? -1.38 -15.047 12.969 1 91.75 110 VAL A N 1
ATOM 888 C CA . VAL A 1 110 ? -1.195 -13.602 12.938 1 91.75 110 VAL A CA 1
ATOM 889 C C . VAL A 1 110 ? -2.459 -12.922 12.406 1 91.75 110 VAL A C 1
ATOM 891 O O . VAL A 1 110 ? -2.768 -11.789 12.773 1 91.75 110 VAL A O 1
ATOM 894 N N . PHE A 1 111 ? -3.279 -13.656 11.719 1 95.38 111 PHE A N 1
ATOM 895 C CA . PHE A 1 111 ? -4.43 -13.047 11.055 1 95.38 111 PHE A CA 1
ATOM 896 C C . PHE A 1 111 ? -5.73 -13.617 11.617 1 95.38 111 PHE A C 1
ATOM 898 O O . PHE A 1 111 ? -6.703 -13.797 10.875 1 95.38 111 PHE A O 1
ATOM 905 N N . GLN A 1 112 ? -5.723 -13.969 12.836 1 93.94 112 GLN A N 1
ATOM 906 C CA . GLN A 1 112 ? -6.965 -14.43 13.453 1 93.94 112 GLN A CA 1
ATOM 907 C C . GLN A 1 112 ? -8.062 -13.375 13.352 1 93.94 112 GLN A C 1
ATOM 909 O O . GLN A 1 112 ? -7.859 -12.227 13.75 1 93.94 112 GLN A O 1
ATOM 914 N N . GLY A 1 113 ? -9.172 -13.789 12.797 1 94 113 GLY A N 1
ATOM 915 C CA . GLY A 1 113 ? -10.312 -12.891 12.703 1 94 113 GLY A CA 1
ATOM 916 C C . GLY A 1 113 ? -10.336 -12.086 11.414 1 94 113 GLY A C 1
ATOM 917 O O . GLY A 1 113 ? -11.289 -11.352 11.148 1 94 113 GLY A O 1
ATOM 918 N N . TRP A 1 114 ? -9.32 -12.188 10.648 1 96.88 114 TRP A N 1
ATOM 919 C CA . TRP A 1 114 ? -9.266 -11.484 9.367 1 96.88 114 TRP A CA 1
ATOM 920 C C . TRP A 1 114 ? -10 -12.273 8.289 1 96.88 114 TRP A C 1
ATOM 922 O O . TRP A 1 114 ? -10.07 -13.5 8.344 1 96.88 114 TRP A O 1
ATOM 932 N N . HIS A 1 115 ? -10.492 -11.531 7.297 1 96.56 115 HIS A N 1
ATOM 933 C CA . HIS A 1 115 ? -11.289 -12.117 6.227 1 96.56 115 HIS A CA 1
ATOM 934 C C . HIS A 1 115 ? -10.766 -11.711 4.855 1 96.56 115 HIS A C 1
ATOM 936 O O . HIS A 1 115 ? -10.125 -10.664 4.719 1 96.56 115 HIS A O 1
ATOM 942 N N . GLU A 1 116 ? -11.031 -12.484 3.955 1 97.25 116 GLU A N 1
ATOM 943 C CA . GLU A 1 116 ? -10.766 -12.203 2.549 1 97.25 116 GLU A CA 1
ATOM 944 C C . GLU A 1 116 ? -11.891 -12.727 1.657 1 97.25 116 GLU A C 1
ATOM 946 O O . GLU A 1 116 ? -12.406 -13.828 1.879 1 97.25 116 GLU A O 1
ATOM 951 N N . GLY A 1 117 ? -12.258 -11.945 0.709 1 96.56 117 GLY A N 1
ATOM 952 C CA . GLY A 1 117 ? -13.258 -12.414 -0.237 1 96.56 117 GLY A CA 1
ATOM 953 C C . GLY A 1 117 ? -12.766 -13.555 -1.106 1 96.56 117 GLY A C 1
ATOM 954 O O . GLY A 1 117 ? -11.57 -13.859 -1.124 1 96.56 117 GLY A O 1
ATOM 955 N N . ALA A 1 118 ? -13.727 -14.164 -1.828 1 96.56 118 ALA A N 1
ATOM 956 C CA . ALA A 1 118 ? -13.375 -15.258 -2.727 1 96.56 118 ALA A CA 1
ATOM 957 C C . ALA A 1 118 ? -12.469 -14.766 -3.855 1 96.56 118 ALA A C 1
ATOM 959 O O . ALA A 1 118 ? -12.766 -13.766 -4.508 1 96.56 118 ALA A O 1
ATOM 960 N N . ILE A 1 119 ? -11.383 -15.406 -3.988 1 97.25 119 ILE A N 1
ATOM 961 C CA . ILE A 1 119 ? -10.477 -15.102 -5.09 1 97.25 119 ILE A CA 1
ATOM 962 C C . ILE A 1 119 ? -10.914 -15.844 -6.348 1 97.25 119 ILE A C 1
ATOM 964 O O . ILE A 1 119 ? -10.836 -17.078 -6.406 1 97.25 119 ILE A O 1
ATOM 968 N N . GLU A 1 120 ? -11.352 -15.102 -7.344 1 96 120 GLU A N 1
ATOM 969 C CA . GLU A 1 120 ? -11.859 -15.711 -8.57 1 96 120 GLU A CA 1
ATOM 970 C C . GLU A 1 120 ? -11.055 -15.25 -9.781 1 96 120 GLU A C 1
ATOM 972 O O . GLU A 1 120 ? -11.555 -15.266 -10.914 1 96 120 GLU A O 1
ATOM 977 N N . PHE A 1 121 ? -9.961 -14.742 -9.625 1 95.94 121 PHE A N 1
ATOM 978 C CA . PHE A 1 121 ? -9.055 -14.289 -10.664 1 95.94 121 PHE A CA 1
ATOM 979 C C . PHE A 1 121 ? -7.723 -15.031 -10.586 1 95.94 121 PHE A C 1
ATOM 981 O O . PHE A 1 121 ? -7.363 -15.555 -9.531 1 95.94 121 PHE A O 1
ATOM 988 N N . PRO A 1 122 ? -6.949 -15.094 -11.68 1 95.88 122 PRO A N 1
ATOM 989 C CA . PRO A 1 122 ? -5.668 -15.797 -11.688 1 95.88 122 PRO A CA 1
ATOM 990 C C . PRO A 1 122 ? -4.609 -15.109 -10.836 1 95.88 122 PRO A C 1
ATOM 992 O O . PRO A 1 122 ? -4.816 -13.977 -10.383 1 95.88 122 PRO A O 1
ATOM 995 N N . PRO A 1 123 ? -3.537 -15.805 -10.617 1 95.25 123 PRO A N 1
ATOM 996 C CA . PRO A 1 123 ? -2.426 -15.172 -9.898 1 95.25 123 PRO A CA 1
ATOM 997 C C . PRO A 1 123 ? -2.059 -13.805 -10.469 1 95.25 123 PRO A C 1
ATOM 999 O O . PRO A 1 123 ? -2.154 -13.586 -11.68 1 95.25 123 PRO A O 1
ATOM 1002 N N . THR A 1 124 ? -1.654 -12.953 -9.602 1 93.56 124 THR A N 1
ATOM 1003 C CA . THR A 1 124 ? -1.396 -11.57 -10 1 93.56 124 THR A CA 1
ATOM 1004 C C . THR A 1 124 ? 0.082 -11.367 -10.32 1 93.56 124 THR A C 1
ATOM 1006 O O . THR A 1 124 ? 0.471 -10.32 -10.844 1 93.56 124 THR A O 1
ATOM 1009 N N . TYR A 1 125 ? 0.815 -12.328 -9.938 1 89.19 125 TYR A N 1
ATOM 1010 C CA . TYR A 1 125 ? 2.266 -12.297 -10.078 1 89.19 125 TYR A CA 1
ATOM 1011 C C . TYR A 1 125 ? 2.807 -13.664 -10.469 1 89.19 125 TYR A C 1
ATOM 1013 O O . TYR A 1 125 ? 2.289 -14.695 -10.023 1 89.19 125 TYR A O 1
ATOM 1021 N N . LYS A 1 126 ? 3.859 -13.828 -11.258 1 86.06 126 LYS A N 1
ATOM 1022 C CA . LYS A 1 126 ? 4.75 -12.875 -11.914 1 86.06 126 LYS A CA 1
ATOM 1023 C C . LYS A 1 126 ? 4.629 -12.969 -13.43 1 86.06 126 LYS A C 1
ATOM 1025 O O . LYS A 1 126 ? 4.984 -13.984 -14.031 1 86.06 126 LYS A O 1
ATOM 1030 N N . TYR A 1 127 ? 4.246 -11.906 -14.016 1 85.56 127 TYR A N 1
ATOM 1031 C CA . TYR A 1 127 ? 4.066 -11.859 -15.461 1 85.56 127 TYR A CA 1
ATOM 1032 C C . TYR A 1 127 ? 5.316 -11.328 -16.156 1 85.56 127 TYR A C 1
ATOM 1034 O O . TYR A 1 127 ? 6.074 -10.555 -15.57 1 85.56 127 TYR A O 1
ATOM 1042 N N . LEU A 1 128 ? 5.531 -11.82 -17.391 1 82.44 128 LEU A N 1
ATOM 1043 C CA . LEU A 1 128 ? 6.465 -11.117 -18.266 1 82.44 128 LEU A CA 1
ATOM 1044 C C . LEU A 1 128 ? 5.934 -9.734 -18.625 1 82.44 128 LEU A C 1
ATOM 1046 O O . LEU A 1 128 ? 4.758 -9.578 -18.953 1 82.44 128 LEU A O 1
ATOM 1050 N N . PRO A 1 129 ? 6.824 -8.742 -18.375 1 77.75 129 PRO A N 1
ATOM 1051 C CA . PRO A 1 129 ? 6.348 -7.395 -18.703 1 77.75 129 PRO A CA 1
ATOM 1052 C C . PRO A 1 129 ? 5.734 -7.305 -20.094 1 77.75 129 PRO A C 1
ATOM 1054 O O . PRO A 1 129 ? 6.242 -7.922 -21.031 1 77.75 129 PRO A O 1
ATOM 1057 N N . ASN A 1 130 ? 4.656 -6.633 -20.219 1 81.31 130 ASN A N 1
ATOM 1058 C CA . ASN A 1 130 ? 3.922 -6.387 -21.453 1 81.31 130 ASN A CA 1
ATOM 1059 C C . ASN A 1 130 ? 3.461 -7.691 -22.109 1 81.31 130 ASN A C 1
ATOM 1061 O O . ASN A 1 130 ? 3.455 -7.812 -23.328 1 81.31 130 ASN A O 1
ATOM 1065 N N . SER A 1 131 ? 3.232 -8.758 -21.344 1 83.94 131 SER A N 1
ATOM 1066 C CA . SER A 1 131 ? 2.797 -10.07 -21.812 1 83.94 131 SER A CA 1
ATOM 1067 C C . SER A 1 131 ? 1.739 -10.664 -20.891 1 83.94 131 SER A C 1
ATOM 1069 O O . SER A 1 131 ? 1.591 -10.227 -19.734 1 83.94 131 SER A O 1
ATOM 1071 N N . ASP A 1 132 ? 1.003 -11.578 -21.484 1 87.38 132 ASP A N 1
ATOM 1072 C CA . ASP A 1 132 ? 0.031 -12.312 -20.672 1 87.38 132 ASP A CA 1
ATOM 1073 C C . ASP A 1 132 ? 0.637 -13.594 -20.109 1 87.38 132 ASP A C 1
ATOM 1075 O O . ASP A 1 132 ? -0.04 -14.359 -19.406 1 87.38 132 ASP A O 1
ATOM 1079 N N . ASP A 1 133 ? 1.86 -13.727 -20.328 1 87 133 ASP A N 1
ATOM 1080 C CA . ASP A 1 133 ? 2.504 -14.969 -19.891 1 87 133 ASP A CA 1
ATOM 1081 C C . ASP A 1 133 ? 3.211 -14.781 -18.547 1 87 133 ASP A C 1
ATOM 1083 O O . ASP A 1 133 ? 3.805 -13.734 -18.297 1 87 133 ASP A O 1
ATOM 1087 N N . TYR A 1 134 ? 3.025 -15.805 -17.812 1 87.94 134 TYR A N 1
ATOM 1088 C CA . TYR A 1 134 ? 3.818 -15.828 -16.594 1 87.94 134 TYR A CA 1
ATOM 1089 C C . TYR A 1 134 ? 5.277 -16.156 -16.891 1 87.94 134 TYR A C 1
ATOM 1091 O O . TYR A 1 134 ? 5.57 -16.891 -17.828 1 87.94 134 TYR A O 1
ATOM 1099 N N . ILE A 1 135 ? 6.145 -15.633 -16.125 1 79.94 135 ILE A N 1
ATOM 1100 C CA . ILE A 1 135 ? 7.562 -15.961 -16.25 1 79.94 135 ILE A CA 1
ATOM 1101 C C . ILE A 1 135 ? 7.781 -17.422 -15.891 1 79.94 135 ILE A C 1
ATOM 1103 O O . ILE A 1 135 ? 7.242 -17.922 -14.898 1 79.94 135 ILE A O 1
ATOM 1107 N N . GLY A 1 136 ? 8.711 -18.109 -16.641 1 66.56 136 GLY A N 1
ATOM 1108 C CA . GLY A 1 136 ? 9.07 -19.5 -16.391 1 66.56 136 GLY A CA 1
ATOM 1109 C C . GLY A 1 136 ? 8.18 -20.484 -17.109 1 66.56 136 GLY A C 1
ATOM 1110 O O . GLY A 1 136 ? 8.383 -21.703 -17.016 1 66.56 136 GLY A O 1
ATOM 1111 N N . CYS A 1 137 ? 7.102 -20.031 -17.578 1 59.16 137 CYS A N 1
ATOM 1112 C CA . CYS A 1 137 ? 6.238 -20.984 -18.266 1 59.16 137 CYS A CA 1
ATOM 1113 C C . CYS A 1 137 ? 6.844 -21.375 -19.609 1 59.16 137 CYS A C 1
ATOM 1115 O O . CYS A 1 137 ? 6.375 -22.328 -20.25 1 59.16 137 CYS A O 1
ATOM 1117 N N . ASP A 1 138 ? 7.797 -20.578 -20.016 1 56.31 138 ASP A N 1
ATOM 1118 C CA . ASP A 1 138 ? 8.438 -21.062 -21.234 1 56.31 138 ASP A CA 1
ATOM 1119 C C . ASP A 1 138 ? 9.539 -22.062 -20.906 1 56.31 138 ASP A C 1
ATOM 1121 O O . ASP A 1 138 ? 10.172 -21.984 -19.844 1 56.31 138 ASP A O 1
ATOM 1125 N N . GLU A 1 139 ? 9.414 -23.266 -21.422 1 52.75 139 GLU A N 1
ATOM 1126 C CA . GLU A 1 139 ? 10.312 -24.406 -21.312 1 52.75 139 GLU A CA 1
ATOM 1127 C C . GLU A 1 139 ? 11.773 -23.953 -21.219 1 52.75 139 GLU A C 1
ATOM 1129 O O . GLU A 1 139 ? 12.586 -24.594 -20.547 1 52.75 139 GLU A O 1
ATOM 1134 N N . ASN A 1 140 ? 12.047 -22.938 -21.828 1 50.66 140 ASN A N 1
ATOM 1135 C CA . ASN A 1 140 ? 13.461 -22.656 -22.031 1 50.66 140 ASN A CA 1
ATOM 1136 C C . ASN A 1 140 ? 14.07 -21.922 -20.844 1 50.66 140 ASN A C 1
ATOM 1138 O O . ASN A 1 140 ? 15.289 -21.797 -20.734 1 50.66 140 ASN A O 1
ATOM 1142 N N . HIS A 1 141 ? 13.305 -21.406 -20 1 50.97 141 HIS A N 1
ATOM 1143 C CA . HIS A 1 141 ? 13.914 -20.609 -18.938 1 50.97 141 HIS A CA 1
ATOM 1144 C C . HIS A 1 141 ? 13.477 -21.109 -17.562 1 50.97 141 HIS A C 1
ATOM 1146 O O . HIS A 1 141 ? 13.359 -20.328 -16.625 1 50.97 141 HIS A O 1
ATOM 1152 N N . MET A 1 142 ? 13.164 -22.344 -17.516 1 49.94 142 MET A N 1
ATOM 1153 C CA . MET A 1 142 ? 12.844 -22.906 -16.203 1 49.94 142 MET A CA 1
ATOM 1154 C C . MET A 1 142 ? 14.023 -22.766 -15.242 1 49.94 142 MET A C 1
ATOM 1156 O O . MET A 1 142 ? 14.961 -23.562 -15.273 1 49.94 142 MET A O 1
ATOM 1160 N N . SER A 1 143 ? 14.555 -21.672 -15.133 1 50.81 143 SER A N 1
ATOM 1161 C CA . SER A 1 143 ? 15.594 -21.578 -14.117 1 50.81 143 SER A CA 1
ATOM 1162 C C . SER A 1 143 ? 15.016 -21.719 -12.711 1 50.81 143 SER A C 1
ATOM 1164 O O . SER A 1 143 ? 13.938 -21.203 -12.422 1 50.81 143 SER A O 1
ATOM 1166 N N . LYS A 1 144 ? 15.414 -22.859 -11.984 1 52.34 144 LYS A N 1
ATOM 1167 C CA . LYS A 1 144 ? 15.102 -23.219 -10.609 1 52.34 144 LYS A CA 1
ATOM 1168 C C . LYS A 1 144 ? 15.055 -22 -9.703 1 52.34 144 LYS A C 1
ATOM 1170 O O . LYS A 1 144 ? 14.492 -22.047 -8.609 1 52.34 144 LYS A O 1
ATOM 1175 N N . LYS A 1 145 ? 15.672 -20.984 -10.211 1 54.41 145 LYS A N 1
ATOM 1176 C CA . LYS A 1 145 ? 15.836 -19.844 -9.305 1 54.41 145 LYS A CA 1
ATOM 1177 C C . LYS A 1 145 ? 14.641 -18.891 -9.398 1 54.41 145 LYS A C 1
ATOM 1179 O O . LYS A 1 145 ? 14.609 -17.859 -8.734 1 54.41 145 LYS A O 1
ATOM 1184 N N . ARG A 1 146 ? 13.531 -19.531 -10.117 1 69.19 146 ARG A N 1
ATOM 1185 C CA . ARG A 1 146 ? 12.547 -18.484 -10.375 1 69.19 146 ARG A CA 1
ATOM 1186 C C . ARG A 1 146 ? 11.297 -18.688 -9.523 1 69.19 146 ARG A C 1
ATOM 1188 O O . ARG A 1 146 ? 10.906 -19.812 -9.25 1 69.19 146 ARG A O 1
ATOM 1195 N N . ARG A 1 147 ? 10.805 -17.656 -8.992 1 81.25 147 ARG A N 1
ATOM 1196 C CA . ARG A 1 147 ? 9.609 -17.641 -8.164 1 81.25 147 ARG A CA 1
ATOM 1197 C C . ARG A 1 147 ? 8.367 -18 -8.977 1 81.25 147 ARG A C 1
ATOM 1199 O O . ARG A 1 147 ? 8.188 -17.5 -10.094 1 81.25 147 ARG A O 1
ATOM 1206 N N . SER A 1 148 ? 7.566 -19.016 -8.477 1 89.31 148 SER A N 1
ATOM 1207 C CA . SER A 1 148 ? 6.32 -19.406 -9.125 1 89.31 148 SER A CA 1
ATOM 1208 C C . SER A 1 148 ? 5.273 -18.297 -9.031 1 89.31 148 SER A C 1
ATOM 1210 O O . SER A 1 148 ? 5.246 -17.547 -8.047 1 89.31 148 SER A O 1
ATOM 1212 N N . PRO A 1 149 ? 4.406 -18.25 -10.008 1 93 149 PRO A N 1
ATOM 1213 C CA . PRO A 1 149 ? 3.305 -17.281 -9.922 1 93 149 PRO A CA 1
ATOM 1214 C C . PRO A 1 149 ? 2.418 -17.5 -8.703 1 93 149 PRO A C 1
ATOM 1216 O O . PRO A 1 149 ? 2.252 -18.641 -8.258 1 93 149 PRO A O 1
ATOM 1219 N N . ALA A 1 150 ? 1.873 -16.422 -8.117 1 95.94 150 ALA A N 1
ATOM 1220 C CA . ALA A 1 150 ? 1.021 -16.484 -6.93 1 95.94 150 ALA A CA 1
ATOM 1221 C C . ALA A 1 150 ? 0.16 -15.234 -6.805 1 95.94 150 ALA A C 1
ATOM 1223 O O . ALA A 1 150 ? 0.318 -14.289 -7.578 1 95.94 150 ALA A O 1
ATOM 1224 N N . TRP A 1 151 ? -0.74 -15.312 -5.918 1 96.94 151 TRP A N 1
ATOM 1225 C CA . TRP A 1 151 ? -1.504 -14.125 -5.543 1 96.94 151 TRP A CA 1
ATOM 1226 C C . TRP A 1 151 ? -0.771 -13.328 -4.473 1 96.94 151 TRP A C 1
ATOM 1228 O O . TRP A 1 151 ? -0.994 -13.531 -3.275 1 96.94 151 TRP A O 1
ATOM 1238 N N . CYS A 1 152 ? 0.011 -12.359 -4.918 1 95.38 152 CYS A N 1
ATOM 1239 C CA . CYS A 1 152 ? 0.844 -11.609 -3.984 1 95.38 152 CYS A CA 1
ATOM 1240 C C . CYS A 1 152 ? 0.124 -10.359 -3.494 1 95.38 152 CYS A C 1
ATOM 1242 O O . CYS A 1 152 ? 0.337 -9.922 -2.365 1 95.38 152 CYS A O 1
ATOM 1244 N N . ASP A 1 153 ? -0.594 -9.695 -4.293 1 95.44 153 ASP A N 1
ATOM 1245 C CA . ASP A 1 153 ? -1.354 -8.492 -3.965 1 95.44 153 ASP A CA 1
ATOM 1246 C C . ASP A 1 153 ? -2.73 -8.844 -3.408 1 95.44 153 ASP A C 1
ATOM 1248 O O . ASP A 1 153 ? -3.572 -9.398 -4.125 1 95.44 153 ASP A O 1
ATOM 1252 N N . ARG A 1 154 ? -2.908 -8.594 -2.166 1 97.12 154 ARG A N 1
ATOM 1253 C CA . ARG A 1 154 ? -4.102 -9.086 -1.485 1 97.12 154 ARG A CA 1
ATOM 1254 C C . ARG A 1 154 ? -4.785 -7.969 -0.704 1 97.12 154 ARG A C 1
ATOM 1256 O O . ARG A 1 154 ? -4.148 -6.98 -0.338 1 97.12 154 ARG A O 1
ATOM 1263 N N . ILE A 1 155 ? -6.059 -8.055 -0.51 1 97.94 155 ILE A N 1
ATOM 1264 C CA . ILE A 1 155 ? -6.879 -7.188 0.327 1 97.94 155 ILE A CA 1
ATOM 1265 C C . ILE A 1 155 ? -7.629 -8.023 1.361 1 97.94 155 ILE A C 1
ATOM 1267 O O . ILE A 1 155 ? -8.461 -8.867 1.006 1 97.94 155 ILE A O 1
ATOM 1271 N N . ILE A 1 156 ? -7.328 -7.824 2.615 1 97.81 156 ILE A N 1
ATOM 1272 C CA . ILE A 1 156 ? -8.016 -8.508 3.703 1 97.81 156 ILE A CA 1
ATOM 1273 C C . ILE A 1 156 ? -8.594 -7.477 4.676 1 97.81 156 ILE A C 1
ATOM 1275 O O . ILE A 1 156 ? -8.227 -6.301 4.633 1 97.81 156 ILE A O 1
ATOM 1279 N N . TRP A 1 157 ? -9.555 -7.883 5.453 1 97.81 157 TRP A N 1
ATOM 1280 C CA . TRP A 1 157 ? -10.148 -6.914 6.367 1 97.81 157 TRP A CA 1
ATOM 1281 C C . TRP A 1 157 ? -10.508 -7.57 7.699 1 97.81 157 TRP A C 1
ATOM 1283 O O . TRP A 1 157 ? -10.547 -8.797 7.801 1 97.81 157 TRP A O 1
ATOM 1293 N N . PHE A 1 158 ? -10.633 -6.801 8.703 1 95.94 158 PHE A N 1
ATOM 1294 C CA . PHE A 1 158 ? -10.953 -7.203 10.062 1 95.94 158 PHE A CA 1
ATOM 1295 C C . PHE A 1 158 ? -12.078 -6.352 10.633 1 95.94 158 PHE A C 1
ATOM 1297 O O . PHE A 1 158 ? -12.133 -5.141 10.391 1 95.94 158 PHE A O 1
ATOM 1304 N N . GLY A 1 159 ? -12.961 -6.961 11.383 1 88.25 159 GLY A N 1
ATOM 1305 C CA . GLY A 1 159 ? -14.055 -6.25 12.016 1 88.25 159 GLY A CA 1
ATOM 1306 C C . GLY A 1 159 ? -15.406 -6.578 11.414 1 88.25 159 GLY A C 1
ATOM 1307 O O . GLY A 1 159 ? -15.492 -7.297 10.414 1 88.25 159 GLY A O 1
ATOM 1308 N N . LYS A 1 160 ? -16.422 -6.039 12.086 1 89.19 160 LYS A N 1
ATOM 1309 C CA . LYS A 1 160 ? -17.797 -6.27 11.633 1 89.19 160 LYS A CA 1
ATOM 1310 C C . LYS A 1 160 ? -18.344 -5.051 10.898 1 89.19 160 LYS A C 1
ATOM 1312 O O . LYS A 1 160 ? -17.844 -3.939 11.07 1 89.19 160 LYS A O 1
ATOM 1317 N N . GLY A 1 161 ? -19.25 -5.258 9.945 1 90 161 GLY A N 1
ATOM 1318 C CA . GLY A 1 161 ? -19.938 -4.145 9.305 1 90 161 GLY A CA 1
ATOM 1319 C C . GLY A 1 161 ? -19.359 -3.779 7.953 1 90 161 GLY A C 1
ATOM 1320 O O . GLY A 1 161 ? -19.625 -2.691 7.438 1 90 161 GLY A O 1
ATOM 1321 N N . MET A 1 162 ? -18.5 -4.586 7.508 1 91.38 162 MET A N 1
ATOM 1322 C CA . MET A 1 162 ? -17.969 -4.395 6.164 1 91.38 162 MET A CA 1
ATOM 1323 C C . MET A 1 162 ? -18.266 -5.602 5.277 1 91.38 162 MET A C 1
ATOM 1325 O O . MET A 1 162 ? -18.281 -6.734 5.758 1 91.38 162 MET A O 1
ATOM 1329 N N . ASN A 1 163 ? -18.547 -5.305 4.047 1 92.62 163 ASN A N 1
ATOM 1330 C CA . ASN A 1 163 ? -18.766 -6.355 3.059 1 92.62 163 ASN A CA 1
ATOM 1331 C C . ASN A 1 163 ? -17.984 -6.09 1.775 1 92.62 163 ASN A C 1
ATOM 1333 O O . ASN A 1 163 ? -18.125 -5.027 1.166 1 92.62 163 ASN A O 1
ATOM 1337 N N . GLN A 1 164 ? -17.109 -7.043 1.478 1 94.06 164 GLN A N 1
ATOM 1338 C CA . GLN A 1 164 ? -16.453 -6.961 0.18 1 94.06 164 GLN A CA 1
ATOM 1339 C C . GLN A 1 164 ? -17.375 -7.434 -0.94 1 94.06 164 GLN A C 1
ATOM 1341 O O . GLN A 1 164 ? -17.625 -8.633 -1.082 1 94.06 164 GLN A O 1
ATOM 1346 N N . ILE A 1 165 ? -17.812 -6.598 -1.748 1 91.75 165 ILE A N 1
ATOM 1347 C CA . ILE A 1 165 ? -18.859 -6.953 -2.691 1 91.75 165 ILE A CA 1
ATOM 1348 C C . ILE A 1 165 ? -18.25 -7.273 -4.055 1 91.75 165 ILE A C 1
ATOM 1350 O O . ILE A 1 165 ? -18.906 -7.867 -4.914 1 91.75 165 ILE A O 1
ATOM 1354 N N . GLN A 1 166 ? -17.031 -6.816 -4.234 1 93.19 166 GLN A N 1
ATOM 1355 C CA . GLN A 1 166 ? -16.25 -7.164 -5.422 1 93.19 166 GLN A CA 1
ATOM 1356 C C . GLN A 1 166 ? -14.781 -7.379 -5.082 1 93.19 166 GLN A C 1
ATOM 1358 O O . GLN A 1 166 ? -14.242 -6.711 -4.203 1 93.19 166 GLN A O 1
ATOM 1363 N N . TYR A 1 167 ? -14.203 -8.266 -5.742 1 95.88 167 TYR A N 1
ATOM 1364 C CA . TYR A 1 167 ? -12.781 -8.578 -5.625 1 95.88 167 TYR A CA 1
ATOM 1365 C C . TYR A 1 167 ? -12.234 -9.125 -6.934 1 95.88 167 TYR A C 1
ATOM 1367 O O . TYR A 1 167 ? -12.609 -10.227 -7.363 1 95.88 167 TYR A O 1
ATOM 1375 N N . ASN A 1 168 ? -11.336 -8.297 -7.59 1 94.5 168 ASN A N 1
ATOM 1376 C CA . ASN A 1 168 ? -10.875 -8.688 -8.914 1 94.5 168 ASN A CA 1
ATOM 1377 C C . ASN A 1 168 ? -9.508 -8.086 -9.242 1 94.5 168 ASN A C 1
ATOM 1379 O O . ASN A 1 168 ? -8.93 -7.379 -8.414 1 94.5 168 ASN A O 1
ATOM 1383 N N . ARG A 1 169 ? -9 -8.461 -10.391 1 92.06 169 ARG A N 1
ATOM 1384 C CA . ARG A 1 169 ? -7.766 -7.855 -10.891 1 92.06 169 ARG A CA 1
ATOM 1385 C C . ARG A 1 169 ? -7.977 -7.238 -12.266 1 92.06 169 ARG A C 1
ATOM 1387 O O . ARG A 1 169 ? -8.945 -7.562 -12.961 1 92.06 169 ARG A O 1
ATOM 1394 N N . SER A 1 170 ? -7.133 -6.266 -12.594 1 87.88 170 SER A N 1
ATOM 1395 C CA . SER A 1 170 ? -7.164 -5.668 -13.922 1 87.88 170 SER A CA 1
ATOM 1396 C C . SER A 1 170 ? -6.086 -6.262 -14.82 1 87.88 170 SER A C 1
ATOM 1398 O O . SER A 1 170 ? -5.18 -6.949 -14.336 1 87.88 170 SER A O 1
ATOM 1400 N N . GLU A 1 171 ? -6.215 -5.941 -16.141 1 86.38 171 GLU A N 1
ATOM 1401 C CA . GLU A 1 171 ? -5.324 -6.586 -17.094 1 86.38 171 GLU A CA 1
ATOM 1402 C C . GLU A 1 171 ? -4.238 -5.621 -17.578 1 86.38 171 GLU A C 1
ATOM 1404 O O . GLU A 1 171 ? -3.625 -5.84 -18.625 1 86.38 171 GLU A O 1
ATOM 1409 N N . SER A 1 172 ? -4.059 -4.633 -16.781 1 82.69 172 SER A N 1
ATOM 1410 C CA . SER A 1 172 ? -2.947 -3.758 -17.141 1 82.69 172 SER A CA 1
ATOM 1411 C C . SER A 1 172 ? -1.625 -4.52 -17.141 1 82.69 172 SER A C 1
ATOM 1413 O O . SER A 1 172 ? -1.306 -5.223 -16.172 1 82.69 172 SER A O 1
ATOM 1415 N N . LYS A 1 173 ? -0.783 -4.348 -18.203 1 82.94 173 LYS A N 1
ATOM 1416 C CA . LYS A 1 173 ? 0.415 -5.16 -18.391 1 82.94 173 LYS A CA 1
ATOM 1417 C C . LYS A 1 173 ? 1.68 -4.336 -18.172 1 82.94 173 LYS A C 1
ATOM 1419 O O . LYS A 1 173 ? 2.777 -4.766 -18.531 1 82.94 173 LYS A O 1
ATOM 1424 N N . VAL A 1 174 ? 1.546 -3.283 -17.516 1 77.31 174 VAL A N 1
ATOM 1425 C CA . VAL A 1 174 ? 2.654 -2.344 -17.375 1 77.31 174 VAL A CA 1
ATOM 1426 C C . VAL A 1 174 ? 3.689 -2.906 -16.406 1 77.31 174 VAL A C 1
ATOM 1428 O O . VAL A 1 174 ? 4.891 -2.664 -16.562 1 77.31 174 VAL A O 1
ATOM 1431 N N . SER A 1 175 ? 3.252 -3.635 -15.453 1 82.75 175 SER A N 1
ATOM 1432 C CA . SER A 1 175 ? 4.133 -4.195 -14.43 1 82.75 175 SER A CA 1
ATOM 1433 C C . SER A 1 175 ? 4.094 -5.719 -14.438 1 82.75 175 SER A C 1
ATOM 1435 O O . SER A 1 175 ? 3.289 -6.32 -15.156 1 82.75 175 SER A O 1
ATOM 1437 N N . ASP A 1 176 ? 4.992 -6.285 -13.688 1 86.81 176 ASP A N 1
ATOM 1438 C CA . ASP A 1 176 ? 4.965 -7.738 -13.547 1 86.81 176 ASP A CA 1
ATOM 1439 C C . ASP A 1 176 ? 3.867 -8.172 -12.578 1 86.81 176 ASP A C 1
ATOM 1441 O O . ASP A 1 176 ? 3.662 -9.375 -12.367 1 86.81 176 ASP A O 1
ATOM 1445 N N . HIS A 1 177 ? 3.215 -7.277 -12.047 1 90.5 177 HIS A N 1
ATOM 1446 C CA . HIS A 1 177 ? 2.016 -7.527 -11.25 1 90.5 177 HIS A CA 1
ATOM 1447 C C . HIS A 1 177 ? 0.765 -7.047 -11.984 1 90.5 177 HIS A C 1
ATOM 1449 O O . HIS A 1 177 ? 0.779 -5.992 -12.617 1 90.5 177 HIS A O 1
ATOM 1455 N N . ARG A 1 178 ? -0.251 -7.789 -11.867 1 92.12 178 ARG A N 1
ATOM 1456 C CA . ARG A 1 178 ? -1.565 -7.301 -12.273 1 92.12 178 ARG A CA 1
ATOM 1457 C C . ARG A 1 178 ? -2.242 -6.539 -11.133 1 92.12 178 ARG A C 1
ATOM 1459 O O . ARG A 1 178 ? -2.25 -7 -9.992 1 92.12 178 ARG A O 1
ATOM 1466 N N . PRO A 1 179 ? -2.744 -5.344 -11.453 1 92.94 179 PRO A N 1
ATOM 1467 C CA . PRO A 1 179 ? -3.408 -4.574 -10.398 1 92.94 179 PRO A CA 1
ATOM 1468 C C . PRO A 1 179 ? -4.629 -5.289 -9.828 1 92.94 179 PRO A C 1
ATOM 1470 O O . PRO A 1 179 ? -5.371 -5.941 -10.562 1 92.94 179 PRO A O 1
ATOM 1473 N N . VAL A 1 180 ? -4.855 -5.156 -8.547 1 95.81 180 VAL A N 1
ATOM 1474 C CA . VAL A 1 180 ? -5.992 -5.754 -7.859 1 95.81 180 VAL A CA 1
ATOM 1475 C C . VAL A 1 180 ? -6.949 -4.664 -7.395 1 95.81 180 VAL A C 1
ATOM 1477 O O . VAL A 1 180 ? -6.523 -3.564 -7.035 1 95.81 180 VAL A O 1
ATOM 1480 N N . ARG A 1 181 ? -8.211 -4.992 -7.402 1 94.69 181 ARG A N 1
ATOM 1481 C CA . ARG A 1 181 ? -9.211 -4.023 -6.961 1 94.69 181 ARG A CA 1
ATOM 1482 C C . ARG A 1 181 ? -10.312 -4.703 -6.145 1 94.69 181 ARG A C 1
ATOM 1484 O O . ARG A 1 181 ? -10.602 -5.883 -6.348 1 94.69 181 ARG A O 1
ATOM 1491 N N . ALA A 1 182 ? -10.906 -3.936 -5.293 1 95.88 182 ALA A N 1
ATOM 1492 C CA . ALA A 1 182 ? -12.039 -4.414 -4.508 1 95.88 182 ALA A CA 1
ATOM 1493 C C . ALA A 1 182 ? -13.031 -3.289 -4.227 1 95.88 182 ALA A C 1
ATOM 1495 O O . ALA A 1 182 ? -12.68 -2.109 -4.309 1 95.88 182 ALA A O 1
ATOM 1496 N N . MET A 1 183 ? -14.188 -3.691 -3.996 1 93.5 183 MET A N 1
ATOM 1497 C CA . MET A 1 183 ? -15.234 -2.773 -3.562 1 93.5 183 MET A CA 1
ATOM 1498 C C . MET A 1 183 ? -15.844 -3.227 -2.24 1 93.5 183 MET A C 1
ATOM 1500 O O . MET A 1 183 ? -16.109 -4.418 -2.047 1 93.5 183 MET A O 1
ATOM 1504 N N . PHE A 1 184 ? -16.062 -2.242 -1.387 1 94.5 184 PHE A N 1
ATOM 1505 C CA . PHE A 1 184 ? -16.656 -2.531 -0.084 1 94.5 184 PHE A CA 1
ATOM 1506 C C . PHE A 1 184 ? -17.875 -1.661 0.161 1 94.5 184 PHE A C 1
ATOM 1508 O O . PHE A 1 184 ? -17.953 -0.536 -0.335 1 94.5 184 PHE A O 1
ATOM 1515 N N . THR A 1 185 ? -18.781 -2.186 0.887 1 90.75 185 THR A N 1
ATOM 1516 C CA . THR A 1 185 ? -19.781 -1.398 1.618 1 90.75 185 THR A CA 1
ATOM 1517 C C . THR A 1 185 ? -19.5 -1.453 3.119 1 90.75 185 THR A C 1
ATOM 1519 O O . THR A 1 185 ? -19 -2.453 3.627 1 90.75 185 THR A O 1
ATOM 1522 N N . ALA A 1 186 ? -19.734 -0.337 3.729 1 90.44 186 ALA A N 1
ATOM 1523 C CA . ALA A 1 186 ? -19.547 -0.317 5.176 1 90.44 186 ALA A CA 1
ATOM 1524 C C . ALA A 1 186 ? -20.656 0.465 5.871 1 90.44 186 ALA A C 1
ATOM 1526 O O . ALA A 1 186 ? -21.109 1.49 5.363 1 90.44 186 ALA A O 1
ATOM 1527 N N . ASP A 1 187 ? -21 0.018 7.016 1 88.06 187 ASP A N 1
ATOM 1528 C CA . ASP A 1 187 ? -21.953 0.712 7.867 1 88.06 187 ASP A CA 1
ATOM 1529 C C . ASP A 1 187 ? -21.266 1.77 8.727 1 88.06 187 ASP A C 1
ATOM 1531 O O . ASP A 1 187 ? -20.188 1.523 9.281 1 88.06 187 ASP A O 1
ATOM 1535 N N . ILE A 1 188 ? -21.844 2.906 8.734 1 88.69 188 ILE A N 1
ATOM 1536 C CA . ILE A 1 188 ? -21.328 3.967 9.594 1 88.69 188 ILE A CA 1
ATOM 1537 C C . ILE A 1 188 ? -22.391 4.344 10.633 1 88.69 188 ILE A C 1
ATOM 1539 O O . ILE A 1 188 ? -23.578 4.461 10.312 1 88.69 188 ILE A O 1
ATOM 1543 N N . LYS A 1 189 ? -21.938 4.5 11.844 1 85.19 189 LYS A N 1
ATOM 1544 C CA . LYS A 1 189 ? -22.844 4.926 12.914 1 85.19 189 LYS A CA 1
ATOM 1545 C C . LYS A 1 189 ? -22.969 6.445 12.945 1 85.19 189 LYS A C 1
ATOM 1547 O O . LYS A 1 189 ? -21.984 7.152 13.188 1 85.19 189 LYS A O 1
ATOM 1552 N N . VAL A 1 190 ? -24.172 6.941 12.602 1 81.31 190 VAL A N 1
ATOM 1553 C CA . VAL A 1 190 ? -24.438 8.375 12.641 1 81.31 190 VAL A CA 1
ATOM 1554 C C . VAL A 1 190 ? -25.172 8.734 13.938 1 81.31 190 VAL A C 1
ATOM 1556 O O . VAL A 1 190 ? -26.125 8.07 14.312 1 81.31 190 VAL A O 1
ATOM 1559 N N . ALA A 1 191 ? -24.594 9.766 14.695 1 71.5 191 ALA A N 1
ATOM 1560 C CA . ALA A 1 191 ? -25.219 10.188 15.945 1 71.5 191 ALA A CA 1
ATOM 1561 C C . ALA A 1 191 ? -26.672 10.617 15.711 1 71.5 191 ALA A C 1
ATOM 1563 O O . ALA A 1 191 ? -26.969 11.266 14.703 1 71.5 191 ALA A O 1
ATOM 1564 N N . GLU A 1 192 ? -27.672 9.945 16.391 1 58.66 192 GLU A N 1
ATOM 1565 C CA . GLU A 1 192 ? -29.078 10.32 16.344 1 58.66 192 GLU A CA 1
ATOM 1566 C C . GLU A 1 192 ? -29.281 11.766 16.781 1 58.66 192 GLU A C 1
ATOM 1568 O O . GLU A 1 192 ? -28.703 12.211 17.766 1 58.66 192 GLU A O 1
ATOM 1573 N N . ALA A 1 193 ? -29.484 12.68 15.836 1 52.28 193 ALA A N 1
ATOM 1574 C CA . ALA A 1 193 ? -29.969 13.977 16.281 1 52.28 193 ALA A CA 1
ATOM 1575 C C . ALA A 1 193 ? -31.125 13.82 17.266 1 52.28 193 ALA A C 1
ATOM 1577 O O . ALA A 1 193 ? -32.062 13.055 17.016 1 52.28 193 ALA A O 1
ATOM 1578 N N . ASN A 1 194 ? -30.859 13.883 18.469 1 42.59 194 ASN A N 1
ATOM 1579 C CA . ASN A 1 194 ? -32 13.961 19.359 1 42.59 194 ASN A CA 1
ATOM 1580 C C . ASN A 1 194 ? -33.062 14.93 18.844 1 42.59 194 ASN A C 1
ATOM 1582 O O . ASN A 1 194 ? -32.781 16.109 18.625 1 42.59 194 ASN A O 1
ATOM 1586 N N . CYS A 1 195 ? -33.781 14.516 17.875 1 37.81 195 CYS A N 1
ATOM 1587 C CA . CYS A 1 195 ? -34.969 15.344 17.719 1 37.81 195 CYS A CA 1
ATOM 1588 C C . CYS A 1 195 ? -35.656 15.602 19.047 1 37.81 195 CYS A C 1
ATOM 1590 O O . CYS A 1 195 ? -36.25 14.695 19.625 1 37.81 195 CYS A O 1
ATOM 1592 N N . LYS A 1 196 ? -35.094 16.453 19.906 1 29.33 196 LYS A N 1
ATOM 1593 C CA . LYS A 1 196 ? -36 17.031 20.891 1 29.33 196 LYS A CA 1
ATOM 1594 C C . LYS A 1 196 ? -36.812 18.188 20.281 1 29.33 196 LYS A C 1
ATOM 1596 O O . LYS A 1 196 ? -36.312 18.891 19.406 1 29.33 196 LYS A O 1
ATOM 1601 N N . MET B 1 1 ? 9.883 -4.438 -8.625 1 47.5 1 MET B N 1
ATOM 1602 C CA . MET B 1 1 ? 8.625 -4.77 -9.297 1 47.5 1 MET B CA 1
ATOM 1603 C C . MET B 1 1 ? 7.43 -4.27 -8.492 1 47.5 1 MET B C 1
ATOM 1605 O O . MET B 1 1 ? 7.535 -4.051 -7.285 1 47.5 1 MET B O 1
ATOM 1609 N N . GLN B 1 2 ? 6.375 -3.314 -9.297 1 67.5 2 GLN B N 1
ATOM 1610 C CA . GLN B 1 2 ? 5.387 -2.24 -9.234 1 67.5 2 GLN B CA 1
ATOM 1611 C C . GLN B 1 2 ? 3.969 -2.799 -9.211 1 67.5 2 GLN B C 1
ATOM 1613 O O . GLN B 1 2 ? 3.611 -3.631 -10.047 1 67.5 2 GLN B O 1
ATOM 1618 N N . GLY B 1 3 ? 3.357 -2.902 -8.156 1 79.94 3 GLY B N 1
ATOM 1619 C CA . GLY B 1 3 ? 1.953 -3.281 -8.141 1 79.94 3 GLY B CA 1
ATOM 1620 C C . GLY B 1 3 ? 1.061 -2.24 -7.492 1 79.94 3 GLY B C 1
ATOM 1621 O O . GLY B 1 3 ? 1.549 -1.319 -6.832 1 79.94 3 GLY B O 1
ATOM 1622 N N . SER B 1 4 ? -0.116 -2.256 -8.008 1 92.06 4 SER B N 1
ATOM 1623 C CA . SER B 1 4 ? -1.09 -1.345 -7.418 1 92.06 4 SER B CA 1
ATOM 1624 C C . SER B 1 4 ? -2.346 -2.088 -6.977 1 92.06 4 SER B C 1
ATOM 1626 O O . SER B 1 4 ? -2.699 -3.119 -7.551 1 92.06 4 SER B O 1
ATOM 1628 N N . ILE B 1 5 ? -2.885 -1.657 -5.941 1 95.75 5 ILE B N 1
ATOM 1629 C CA . ILE B 1 5 ? -4.168 -2.115 -5.418 1 95.75 5 ILE B CA 1
ATOM 1630 C C . ILE B 1 5 ? -5.094 -0.919 -5.211 1 95.75 5 ILE B C 1
ATOM 1632 O O . ILE B 1 5 ? -4.668 0.124 -4.707 1 95.75 5 ILE B O 1
ATOM 1636 N N . SER B 1 6 ? -6.328 -1.08 -5.637 1 95.94 6 SER B N 1
ATOM 1637 C CA . SER B 1 6 ? -7.309 -0.012 -5.469 1 95.94 6 SER B CA 1
ATOM 1638 C C . SER B 1 6 ? -8.578 -0.528 -4.797 1 95.94 6 SER B C 1
ATOM 1640 O O . SER B 1 6 ? -9.047 -1.623 -5.109 1 95.94 6 SER B O 1
ATOM 1642 N N . ILE B 1 7 ? -9.086 0.27 -3.926 1 96 7 ILE B N 1
ATOM 1643 C CA . ILE B 1 7 ? -10.312 -0.093 -3.229 1 96 7 ILE B CA 1
ATOM 1644 C C . ILE B 1 7 ? -11.32 1.055 -3.32 1 96 7 ILE B C 1
ATOM 1646 O O . ILE B 1 7 ? -10.961 2.219 -3.127 1 96 7 ILE B O 1
ATOM 1650 N N . ARG B 1 8 ? -12.508 0.709 -3.562 1 93.25 8 ARG B N 1
ATOM 1651 C CA . ARG B 1 8 ? -13.609 1.657 -3.48 1 93.25 8 ARG B CA 1
ATOM 1652 C C . ARG B 1 8 ? -14.5 1.363 -2.271 1 93.25 8 ARG B C 1
ATOM 1654 O O . ARG B 1 8 ? -14.812 0.205 -1.997 1 93.25 8 ARG B O 1
ATOM 1661 N N . PHE B 1 9 ? -14.828 2.379 -1.523 1 90.81 9 PHE B N 1
ATOM 1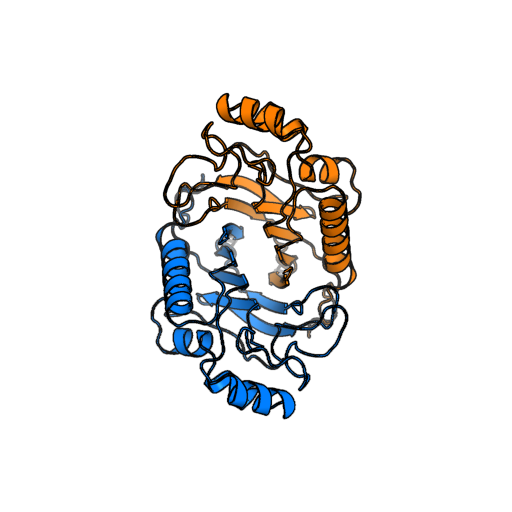662 C CA . PHE B 1 9 ? -15.836 2.322 -0.467 1 90.81 9 PHE B CA 1
ATOM 1663 C C . PHE B 1 9 ? -17.031 3.209 -0.804 1 90.81 9 PHE B C 1
ATOM 1665 O O . PHE B 1 9 ? -16.859 4.34 -1.266 1 90.81 9 PHE B O 1
ATOM 1672 N N . VAL B 1 10 ? -18.094 2.701 -0.538 1 86.56 10 VAL B N 1
ATOM 1673 C CA . VAL B 1 10 ? -19.297 3.516 -0.611 1 86.56 10 VAL B CA 1
ATOM 1674 C C . VAL B 1 10 ? -19.906 3.68 0.784 1 86.56 10 VAL B C 1
ATOM 1676 O O . VAL B 1 10 ? -20.359 2.707 1.391 1 86.56 10 VAL B O 1
ATOM 1679 N N . LEU B 1 11 ? -19.844 4.852 1.271 1 88.25 11 LEU B N 1
ATOM 1680 C CA . LEU B 1 11 ? -20.391 5.203 2.578 1 88.25 11 LEU B CA 1
ATOM 1681 C C . LEU B 1 11 ? -21.531 6.195 2.439 1 88.25 11 LEU B C 1
ATOM 1683 O O . LEU B 1 11 ? -21.297 7.402 2.312 1 88.25 11 LEU B O 1
ATOM 1687 N N . HIS B 1 12 ? -22.703 5.719 2.506 1 86.81 12 HIS B N 1
ATOM 1688 C CA . HIS B 1 12 ? -23.875 6.516 2.207 1 86.81 12 HIS B CA 1
ATOM 1689 C C . HIS B 1 12 ? -23.797 7.117 0.807 1 86.81 12 HIS B C 1
ATOM 1691 O O . HIS B 1 12 ? -23.703 6.387 -0.182 1 86.81 12 HIS B O 1
ATOM 1697 N N . GLU B 1 13 ? -23.703 8.445 0.683 1 86.88 13 GLU B N 1
ATOM 1698 C CA . GLU B 1 13 ? -23.688 9.062 -0.64 1 86.88 13 GLU B CA 1
ATOM 1699 C C . GLU B 1 13 ? -22.297 9.555 -1.002 1 86.88 13 GLU B C 1
ATOM 1701 O O . GLU B 1 13 ? -22.125 10.336 -1.939 1 86.88 13 GLU B O 1
ATOM 1706 N N . THR B 1 14 ? -21.375 9.086 -0.284 1 91.12 14 THR B N 1
ATOM 1707 C CA . THR B 1 14 ? -20.016 9.547 -0.517 1 91.12 14 THR B CA 1
ATOM 1708 C C . THR B 1 14 ? -19.125 8.391 -0.942 1 91.12 14 THR B C 1
ATO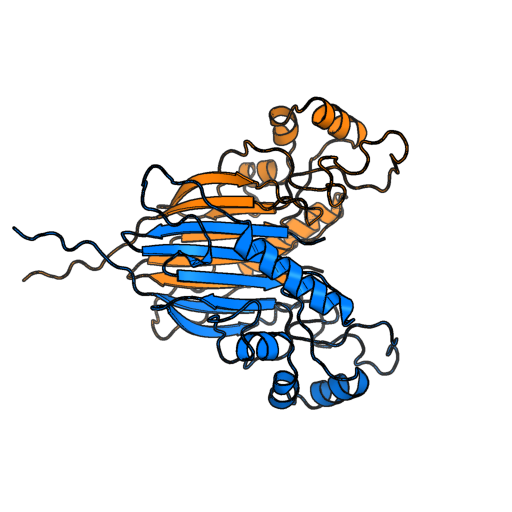M 1710 O O . THR B 1 14 ? -19.078 7.352 -0.275 1 91.12 14 THR B O 1
ATOM 1713 N N . SER B 1 15 ? -18.438 8.5 -2.076 1 92.19 15 SER B N 1
ATOM 1714 C CA . SER B 1 15 ? -17.547 7.465 -2.6 1 92.19 15 SER B CA 1
ATOM 1715 C C . SER B 1 15 ? -16.094 7.746 -2.23 1 92.19 15 SER B C 1
ATOM 1717 O O . SER B 1 15 ? -15.625 8.875 -2.354 1 92.19 15 SER B O 1
ATOM 1719 N N . PHE B 1 16 ? -15.438 6.754 -1.742 1 94.62 16 PHE B N 1
ATOM 1720 C CA . PHE B 1 16 ? -14.016 6.812 -1.427 1 94.62 16 PHE B CA 1
ATOM 1721 C C . PHE B 1 16 ? -13.219 5.867 -2.322 1 94.62 16 PHE B C 1
ATOM 1723 O O . PHE B 1 16 ? -13.688 4.773 -2.646 1 94.62 16 PHE B O 1
ATOM 1730 N N . CYS B 1 17 ? -12.07 6.262 -2.717 1 96.12 17 CYS B N 1
ATOM 1731 C CA . CYS B 1 17 ? -11.148 5.387 -3.43 1 96.12 17 CYS B CA 1
ATOM 1732 C C . CYS B 1 17 ? -9.758 5.434 -2.805 1 96.12 17 CYS B C 1
ATOM 1734 O O . CYS B 1 17 ? -9.203 6.516 -2.59 1 96.12 17 CYS B O 1
ATOM 1736 N N . PHE B 1 18 ? -9.211 4.336 -2.469 1 96.62 18 PHE B N 1
ATOM 1737 C CA . PHE B 1 18 ? -7.859 4.211 -1.931 1 96.62 18 PHE B CA 1
ATOM 1738 C C . PHE B 1 18 ? -6.949 3.48 -2.914 1 96.62 18 PHE B C 1
ATOM 1740 O O . PHE B 1 18 ? -7.316 2.43 -3.443 1 96.62 18 PHE B O 1
ATOM 1747 N N . ILE B 1 19 ? -5.859 4.027 -3.146 1 96.62 19 ILE B N 1
ATOM 1748 C CA . ILE B 1 19 ? -4.867 3.406 -4.02 1 96.62 19 ILE B CA 1
ATOM 1749 C C . ILE B 1 19 ? -3.607 3.082 -3.223 1 96.62 19 ILE B C 1
ATOM 1751 O O . ILE B 1 19 ? -3.066 3.943 -2.525 1 96.62 19 ILE B O 1
ATOM 1755 N N . CYS B 1 20 ? -3.215 1.926 -3.275 1 95.56 20 CYS B N 1
ATOM 1756 C CA . CYS B 1 20 ? -1.938 1.476 -2.732 1 95.56 20 CYS B CA 1
ATOM 1757 C C . CYS B 1 20 ? -0.989 1.053 -3.848 1 95.56 20 CYS B C 1
ATOM 1759 O O . CYS B 1 20 ? -1.336 0.209 -4.676 1 95.56 20 CYS B O 1
ATOM 1761 N N . SER B 1 21 ? 0.194 1.638 -3.857 1 93.81 21 SER B N 1
ATOM 1762 C CA . SER B 1 21 ? 1.085 1.248 -4.945 1 93.81 21 SER B CA 1
ATOM 1763 C C . SER B 1 21 ? 2.543 1.273 -4.5 1 93.81 21 SER B C 1
ATOM 1765 O O . SER B 1 21 ? 2.869 1.838 -3.453 1 93.81 21 SER B O 1
ATOM 1767 N N . HIS B 1 22 ? 3.283 0.573 -5.176 1 91.12 22 HIS B N 1
ATOM 1768 C CA . HIS B 1 22 ? 4.742 0.608 -5.156 1 91.12 22 HIS B CA 1
ATOM 1769 C C . HIS B 1 22 ? 5.301 1.008 -6.52 1 91.12 22 HIS B C 1
ATOM 1771 O O . HIS B 1 22 ? 5.242 0.227 -7.473 1 91.12 22 HIS B O 1
ATOM 1777 N N . LEU B 1 23 ? 5.836 2.197 -6.613 1 91.94 23 LEU B N 1
ATOM 1778 C CA . LEU B 1 23 ? 6.281 2.707 -7.906 1 91.94 23 LEU B CA 1
ATOM 1779 C C . LEU B 1 23 ? 7.746 2.365 -8.148 1 91.94 23 LEU B C 1
ATOM 1781 O O . LEU B 1 23 ? 8.406 1.778 -7.289 1 91.94 23 LEU B O 1
ATOM 1785 N N . ALA B 1 24 ? 8.18 2.686 -9.266 1 89.38 24 ALA B N 1
ATOM 1786 C CA . ALA B 1 24 ? 9.516 2.299 -9.719 1 89.38 24 ALA B CA 1
ATOM 1787 C C . ALA B 1 24 ? 10.586 2.789 -8.75 1 89.38 24 ALA B C 1
ATOM 1789 O O . ALA B 1 24 ? 10.516 3.916 -8.25 1 89.38 24 ALA B O 1
ATOM 1790 N N . SER B 1 25 ? 11.531 1.971 -8.508 1 88.06 25 SER B N 1
ATOM 1791 C CA . SER B 1 25 ? 12.656 2.338 -7.656 1 88.06 25 SER B CA 1
ATOM 1792 C C . SER B 1 25 ? 13.805 2.906 -8.477 1 88.06 25 SER B C 1
ATOM 1794 O O . SER B 1 25 ? 13.68 3.092 -9.688 1 88.06 25 SER B O 1
ATOM 1796 N N . GLY B 1 26 ? 14.812 3.293 -7.789 1 87 26 GLY B N 1
ATOM 1797 C CA . GLY B 1 26 ? 15.969 3.838 -8.477 1 87 26 GLY B CA 1
ATOM 1798 C C . GLY B 1 26 ? 16.156 5.328 -8.258 1 87 26 GLY B C 1
ATOM 1799 O O . GLY B 1 26 ? 15.25 5.996 -7.746 1 87 26 GLY B O 1
ATOM 1800 N N . GLY B 1 27 ? 17.297 5.816 -8.664 1 86.12 27 GLY B N 1
ATOM 1801 C CA . GLY B 1 27 ? 17.625 7.203 -8.367 1 86.12 27 GLY B CA 1
ATOM 1802 C C . GLY B 1 27 ? 17.922 8.023 -9.602 1 86.12 27 GLY B C 1
ATOM 1803 O O . GLY B 1 27 ? 18.109 9.242 -9.516 1 86.12 27 GLY B O 1
ATOM 1804 N N . LYS B 1 28 ? 17.875 7.41 -10.742 1 87.5 28 LYS B N 1
ATOM 1805 C CA . LYS B 1 28 ? 18.188 8.109 -11.984 1 87.5 28 LYS B CA 1
ATOM 1806 C C . LYS B 1 28 ? 16.969 8.852 -12.523 1 87.5 28 LYS B C 1
ATOM 1808 O O . LYS B 1 28 ? 15.844 8.602 -12.094 1 87.5 28 LYS B O 1
ATOM 1813 N N . GLU B 1 29 ? 17.281 9.734 -13.367 1 89.88 29 GLU B N 1
ATOM 1814 C CA . GLU B 1 29 ? 16.203 10.516 -13.984 1 89.88 29 GLU B CA 1
ATOM 1815 C C . GLU B 1 29 ? 15.211 9.602 -14.703 1 89.88 29 GLU B C 1
ATOM 1817 O O . GLU B 1 29 ? 14.008 9.867 -14.711 1 89.88 29 GLU B O 1
ATOM 1822 N N . VAL B 1 30 ? 15.75 8.664 -15.305 1 91.94 30 VAL B N 1
ATOM 1823 C CA . VAL B 1 30 ? 14.898 7.719 -16.031 1 91.94 30 VAL B CA 1
ATOM 1824 C C . VAL B 1 30 ? 13.938 7.039 -15.055 1 91.94 30 VAL B C 1
ATOM 1826 O O . VAL B 1 30 ? 12.797 6.746 -15.406 1 91.94 30 VAL B O 1
ATOM 1829 N N . ASP B 1 31 ? 14.312 6.801 -13.875 1 91.62 31 ASP B N 1
ATOM 1830 C CA . ASP B 1 31 ? 13.469 6.184 -12.852 1 91.62 31 ASP B CA 1
ATOM 1831 C C . ASP B 1 31 ? 12.344 7.125 -12.43 1 91.62 31 ASP B C 1
ATOM 1833 O O . ASP B 1 31 ? 11.203 6.688 -12.234 1 91.62 31 ASP B O 1
ATOM 1837 N N . LYS B 1 32 ? 12.711 8.359 -12.289 1 92.69 32 LYS B N 1
ATOM 1838 C CA . LYS B 1 32 ? 11.688 9.352 -11.969 1 92.69 32 LYS B CA 1
ATOM 1839 C C . LYS B 1 32 ? 10.609 9.398 -13.047 1 92.69 32 LYS B C 1
ATOM 1841 O O . LYS B 1 32 ? 9.422 9.422 -12.742 1 92.69 32 LYS B O 1
ATOM 1846 N N . ARG B 1 33 ? 11.031 9.398 -14.234 1 93.38 33 ARG B N 1
ATOM 1847 C CA . ARG B 1 33 ? 10.086 9.398 -15.344 1 93.38 33 ARG B CA 1
ATOM 1848 C C . ARG B 1 33 ? 9.203 8.156 -15.305 1 93.38 33 ARG B C 1
ATOM 1850 O O . ARG B 1 33 ? 7.996 8.234 -15.547 1 93.38 33 ARG B O 1
ATOM 1857 N N . GLN B 1 34 ? 9.812 7.094 -14.992 1 92.5 34 GLN B N 1
ATOM 1858 C CA . GLN B 1 34 ? 9.062 5.84 -14.922 1 92.5 34 GLN B CA 1
ATOM 1859 C C . GLN B 1 34 ? 8.023 5.883 -13.805 1 92.5 34 GLN B C 1
ATOM 1861 O O . GLN B 1 34 ? 6.918 5.359 -13.961 1 92.5 34 GLN B O 1
ATOM 1866 N N . ARG B 1 35 ? 8.352 6.48 -12.711 1 93.75 35 ARG B N 1
ATOM 1867 C CA . ARG B 1 35 ? 7.402 6.645 -11.617 1 93.75 35 ARG B CA 1
ATOM 1868 C C . ARG B 1 35 ? 6.188 7.449 -12.062 1 93.75 35 ARG B C 1
ATOM 1870 O O . ARG B 1 35 ? 5.047 7.09 -11.758 1 93.75 35 ARG B O 1
ATOM 1877 N N . ASN B 1 36 ? 6.473 8.492 -12.812 1 94.38 36 ASN B N 1
ATOM 1878 C CA . ASN B 1 36 ? 5.387 9.32 -13.32 1 94.38 36 ASN B CA 1
ATOM 1879 C C . ASN B 1 36 ? 4.523 8.562 -14.328 1 94.38 36 ASN B C 1
ATOM 1881 O O . ASN B 1 36 ? 3.297 8.703 -14.328 1 94.38 36 ASN B O 1
ATOM 1885 N N . VAL B 1 37 ? 5.152 7.781 -15.102 1 91.75 37 VAL B N 1
ATOM 1886 C CA . VAL B 1 37 ? 4.43 6.965 -16.078 1 91.75 37 VAL B CA 1
ATOM 1887 C C . VAL B 1 37 ? 3.559 5.945 -15.344 1 91.75 37 VAL B C 1
ATOM 1889 O O . VAL B 1 37 ? 2.395 5.746 -15.695 1 91.75 37 VAL B O 1
ATOM 1892 N N . ASN B 1 38 ? 4.137 5.316 -14.352 1 91.69 38 ASN B N 1
ATOM 1893 C CA . ASN B 1 38 ? 3.369 4.367 -13.555 1 91.69 38 ASN B CA 1
ATOM 1894 C C . ASN B 1 38 ? 2.143 5.02 -12.922 1 91.69 38 ASN B C 1
ATOM 1896 O O . ASN B 1 38 ? 1.042 4.473 -12.977 1 91.69 38 ASN B O 1
ATOM 1900 N N . ALA B 1 39 ? 2.387 6.172 -12.359 1 93.69 39 ALA B N 1
ATOM 1901 C CA . ALA B 1 39 ? 1.302 6.887 -11.695 1 93.69 39 ALA B CA 1
ATOM 1902 C C . ALA B 1 39 ? 0.196 7.25 -12.688 1 93.69 39 ALA B C 1
ATOM 1904 O O . ALA B 1 39 ? -0.987 7.043 -12.406 1 93.69 39 ALA B O 1
ATOM 1905 N N . ALA B 1 40 ? 0.579 7.734 -13.789 1 93.12 40 ALA B N 1
ATOM 1906 C CA . ALA B 1 40 ? -0.393 8.102 -14.812 1 93.12 40 ALA B CA 1
ATOM 1907 C C . ALA B 1 40 ? -1.18 6.879 -15.281 1 93.12 40 ALA B C 1
ATOM 1909 O O . ALA B 1 40 ? -2.389 6.961 -15.508 1 93.12 40 ALA B O 1
ATOM 1910 N N . ASP B 1 41 ? -0.511 5.816 -15.438 1 91.06 41 ASP B N 1
ATOM 1911 C CA . ASP B 1 41 ? -1.142 4.574 -15.875 1 91.06 41 ASP B CA 1
ATOM 1912 C C . ASP B 1 41 ? -2.186 4.105 -14.859 1 91.06 41 ASP B C 1
ATOM 1914 O O . ASP B 1 41 ? -3.285 3.697 -15.242 1 91.06 41 ASP B O 1
ATOM 1918 N N . ILE B 1 42 ? -1.869 4.133 -13.633 1 92.5 42 ILE B N 1
ATOM 1919 C CA . ILE B 1 42 ? -2.783 3.723 -12.578 1 92.5 42 ILE B CA 1
ATOM 1920 C C . ILE B 1 42 ? -4.035 4.598 -12.609 1 92.5 42 ILE B C 1
ATOM 1922 O O . ILE B 1 42 ? -5.156 4.086 -12.586 1 92.5 42 ILE B O 1
ATOM 1926 N N . LEU B 1 43 ? -3.848 5.875 -12.75 1 92.69 43 LEU B N 1
ATOM 1927 C CA . LEU B 1 43 ? -4.961 6.816 -12.727 1 92.69 43 LEU B CA 1
ATOM 1928 C C . LEU B 1 43 ? -5.848 6.648 -13.953 1 92.69 43 LEU B C 1
ATOM 1930 O O . LEU B 1 43 ? -7.07 6.777 -13.867 1 92.69 43 LEU B O 1
ATOM 1934 N N . SER B 1 44 ? -5.258 6.289 -15.031 1 89.88 44 SER B N 1
ATOM 1935 C CA . SER B 1 44 ? -6 6.281 -16.297 1 89.88 44 SER B CA 1
ATOM 1936 C C . SER B 1 44 ? -6.609 4.914 -16.562 1 89.88 44 SER B C 1
ATOM 1938 O O . SER B 1 44 ? -7.641 4.809 -17.234 1 89.88 44 SER B O 1
ATOM 1940 N N . HIS B 1 45 ? -6.031 3.85 -15.984 1 88.06 45 HIS B N 1
ATOM 1941 C CA . HIS B 1 45 ? -6.426 2.529 -16.469 1 88.06 45 HIS B CA 1
ATOM 1942 C C . HIS B 1 45 ? -7.098 1.723 -15.352 1 88.06 45 HIS B C 1
ATOM 1944 O O . HIS B 1 45 ? -7.543 0.597 -15.586 1 88.06 45 HIS B O 1
ATOM 1950 N N . THR B 1 46 ? -7.129 2.252 -14.242 1 87.06 46 THR B N 1
ATOM 1951 C CA . THR B 1 46 ? -7.887 1.596 -13.188 1 87.06 46 THR B CA 1
ATOM 1952 C C . THR B 1 46 ? -9.344 2.035 -13.211 1 87.06 46 THR B C 1
ATOM 1954 O O . THR B 1 46 ? -9.641 3.23 -13.148 1 87.06 46 THR B O 1
ATOM 1957 N N . SER B 1 47 ? -10.203 1.092 -13.445 1 87.56 47 SER B N 1
ATOM 1958 C CA . SER B 1 47 ? -11.633 1.386 -13.469 1 87.56 47 SER B CA 1
ATOM 1959 C C . SER B 1 47 ? -12.414 0.386 -12.633 1 87.56 47 SER B C 1
ATOM 1961 O O . SER B 1 47 ? -12.031 -0.781 -12.523 1 87.56 47 SER B O 1
ATOM 1963 N N . PHE B 1 48 ? -13.43 0.855 -12.055 1 88.12 48 PHE B N 1
ATOM 1964 C CA . PHE B 1 48 ? -14.336 0.023 -11.273 1 88.12 48 PHE B CA 1
ATOM 1965 C C . PHE B 1 48 ? -15.641 -0.217 -12.031 1 88.12 48 PHE B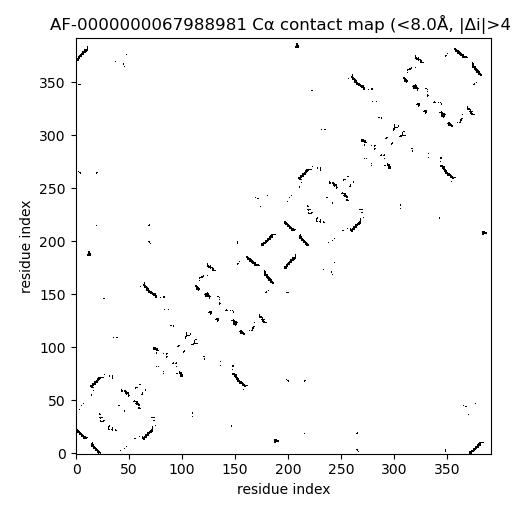 C 1
ATOM 1967 O O . PHE B 1 48 ? -16.156 0.682 -12.703 1 88.12 48 PHE B O 1
ATOM 1974 N N . PRO B 1 49 ? -16.047 -1.423 -12.047 1 78 49 PRO B N 1
ATOM 1975 C CA . PRO B 1 49 ? -17.312 -1.685 -12.734 1 78 49 PRO B CA 1
ATOM 1976 C C . PRO B 1 49 ? -18.484 -0.912 -12.133 1 78 49 PRO B C 1
ATOM 1978 O O . PRO B 1 49 ? -18.438 -0.516 -10.969 1 78 49 PRO B O 1
ATOM 1981 N N . ALA B 1 50 ? -19.422 -0.628 -12.984 1 69.62 50 ALA B N 1
ATOM 1982 C CA . ALA B 1 50 ? -20.641 0.058 -12.531 1 69.62 50 ALA B CA 1
ATOM 1983 C C . ALA B 1 50 ? -21.422 -0.804 -11.547 1 69.62 50 ALA B C 1
ATOM 1985 O O . ALA B 1 50 ? -21.562 -2.012 -11.75 1 69.62 50 ALA B O 1
ATOM 1986 N N . GLY B 1 51 ? -21.031 -0.987 -10.43 1 58.69 51 GLY B N 1
ATOM 1987 C CA . GLY B 1 51 ? -21.719 -1.8 -9.445 1 58.69 51 GLY B CA 1
ATOM 1988 C C . GLY B 1 51 ? -23.234 -1.729 -9.57 1 58.69 51 GLY B C 1
ATOM 1989 O O . GLY B 1 51 ? -23.75 -1.136 -10.516 1 58.69 51 GLY B O 1
ATOM 1990 N N . PRO B 1 52 ? -23.859 -2.639 -8.758 1 58.72 52 PRO B N 1
ATOM 1991 C CA . PRO B 1 52 ? -25.312 -2.637 -8.766 1 58.72 52 PRO B CA 1
ATOM 1992 C C . PRO B 1 52 ? -25.906 -1.236 -8.617 1 58.72 52 PRO B C 1
ATOM 1994 O O . PRO B 1 52 ? -27.078 -1.017 -8.961 1 58.72 52 PRO B O 1
ATOM 1997 N N . LEU B 1 53 ? -24.969 -0.462 -8.047 1 58.03 53 LEU B N 1
ATOM 1998 C CA . LEU B 1 53 ? -25.453 0.913 -7.938 1 58.03 53 LEU B CA 1
ATOM 1999 C C . LEU B 1 53 ? -24.984 1.746 -9.125 1 58.03 53 LEU B C 1
ATOM 2001 O O . LEU B 1 53 ? -23.812 2.088 -9.234 1 58.03 53 LEU B O 1
ATOM 2005 N N . HIS B 1 54 ? -25.562 1.699 -10.25 1 59.91 54 HIS B N 1
ATOM 2006 C CA . HIS B 1 54 ? -25.328 2.195 -11.602 1 59.91 54 HIS B CA 1
ATOM 2007 C C . HIS B 1 54 ? -24.656 3.564 -11.578 1 59.91 54 HIS B C 1
ATOM 2009 O O . HIS B 1 54 ? -23.953 3.936 -12.523 1 59.91 54 HIS B O 1
ATOM 2015 N N . ASP B 1 55 ? -24.703 4.289 -10.469 1 69.94 55 ASP B N 1
ATOM 2016 C CA . ASP B 1 55 ? -24.234 5.668 -10.555 1 69.94 55 ASP B CA 1
ATOM 2017 C C . ASP B 1 55 ? -22.906 5.844 -9.812 1 69.94 55 ASP B C 1
ATOM 2019 O O . ASP B 1 55 ? -22.516 6.969 -9.492 1 69.94 55 ASP B O 1
ATOM 2023 N N . MET B 1 56 ? -22.172 4.777 -9.844 1 79.12 56 MET B N 1
ATOM 2024 C CA . MET B 1 56 ? -20.922 4.941 -9.117 1 79.12 56 MET B CA 1
ATOM 2025 C C . MET B 1 56 ? -19.781 5.32 -10.055 1 79.12 56 MET B C 1
ATOM 2027 O O . MET B 1 56 ? -19.766 4.895 -11.211 1 79.12 56 MET B O 1
ATOM 2031 N N . PRO B 1 57 ? -18.906 6.168 -9.516 1 84.88 57 PRO B N 1
ATOM 2032 C CA . PRO B 1 57 ? -17.766 6.539 -10.344 1 84.88 57 PRO B CA 1
ATOM 2033 C C . PRO B 1 57 ? -16.953 5.332 -10.805 1 84.88 57 PRO B C 1
ATOM 2035 O O . PRO B 1 57 ? -16.812 4.359 -10.062 1 84.88 57 PRO B O 1
ATOM 2038 N N . GLN B 1 58 ? -16.469 5.465 -12.039 1 86.06 58 GLN B N 1
ATOM 2039 C CA . GLN B 1 58 ? -15.695 4.352 -12.555 1 86.06 58 GLN B CA 1
ATOM 2040 C C . GLN B 1 58 ? -14.195 4.637 -12.469 1 86.06 58 GLN B C 1
ATOM 2042 O O . GLN B 1 58 ? -13.406 3.752 -12.133 1 86.06 58 GLN B O 1
ATOM 2047 N N . ASN B 1 59 ? -13.914 5.883 -12.75 1 91.12 59 ASN B N 1
ATOM 2048 C CA . ASN B 1 59 ? -12.508 6.246 -12.695 1 91.12 59 ASN B CA 1
ATOM 2049 C C . ASN B 1 59 ? -12.094 6.691 -11.297 1 91.12 59 ASN B C 1
ATOM 2051 O O . ASN B 1 59 ? -12.898 7.254 -10.562 1 91.12 59 ASN B O 1
ATOM 2055 N N . ILE B 1 60 ? -10.883 6.523 -10.992 1 93 60 ILE B N 1
ATOM 2056 C CA . ILE B 1 60 ? -10.352 6.828 -9.672 1 93 60 ILE B CA 1
ATOM 2057 C C . ILE B 1 60 ? -10.664 8.281 -9.305 1 93 60 ILE B C 1
ATOM 2059 O O . ILE B 1 60 ? -11.219 8.555 -8.242 1 93 60 ILE B O 1
ATOM 2063 N N . ILE B 1 61 ? -10.422 9.242 -10.266 1 92.56 61 ILE B N 1
ATOM 2064 C CA . ILE B 1 61 ? -10.445 10.664 -9.961 1 92.56 61 ILE B CA 1
ATOM 2065 C C . ILE B 1 61 ? -11.891 11.148 -9.859 1 92.56 61 ILE B C 1
ATOM 2067 O O . ILE B 1 61 ? -12.148 12.25 -9.375 1 92.56 61 ILE B O 1
ATOM 2071 N N . ASP B 1 62 ? -12.82 10.32 -10.273 1 93.12 62 ASP B N 1
ATOM 2072 C CA . ASP B 1 62 ? -14.227 10.703 -10.242 1 93.12 62 ASP B CA 1
ATOM 2073 C C . ASP B 1 62 ? -14.836 10.445 -8.867 1 93.12 62 ASP B C 1
ATOM 2075 O O . ASP B 1 62 ? -15.969 10.852 -8.594 1 93.12 62 ASP B O 1
ATOM 2079 N N . HIS B 1 63 ? -14.164 9.781 -7.992 1 94.62 63 HIS B N 1
ATOM 2080 C CA . HIS B 1 63 ? -14.664 9.547 -6.641 1 94.62 63 HIS B CA 1
ATOM 2081 C C . HIS B 1 63 ? -14.641 10.828 -5.812 1 94.62 63 HIS B C 1
ATOM 2083 O O . HIS B 1 63 ? -13.867 11.75 -6.105 1 94.62 63 HIS B O 1
ATOM 2089 N N . ASP B 1 64 ? -15.492 10.93 -4.766 1 94.12 64 ASP B N 1
ATOM 2090 C CA . ASP B 1 64 ? -15.594 12.117 -3.924 1 94.12 64 ASP B CA 1
ATOM 2091 C C . ASP B 1 64 ? -14.297 12.352 -3.154 1 94.12 64 ASP B C 1
ATOM 2093 O O . ASP B 1 64 ? -13.859 13.492 -2.988 1 94.12 64 ASP B O 1
ATOM 2097 N N . ARG B 1 65 ? -13.742 11.273 -2.666 1 95.12 65 ARG B N 1
ATOM 2098 C CA . ARG B 1 65 ? -12.531 11.336 -1.858 1 95.12 65 ARG B CA 1
ATOM 2099 C C . ARG B 1 65 ? -11.531 10.258 -2.283 1 95.12 65 ARG B C 1
ATOM 2101 O O . ARG B 1 65 ? -11.867 9.07 -2.312 1 95.12 65 ARG B O 1
ATOM 2108 N N . VAL B 1 66 ? -10.359 10.672 -2.639 1 96.81 66 VAL B N 1
ATOM 2109 C CA . VAL B 1 66 ? -9.344 9.742 -3.135 1 96.81 66 VAL B CA 1
ATOM 2110 C C . VAL B 1 66 ? -8.078 9.859 -2.295 1 96.81 66 VAL B C 1
ATOM 2112 O O . VAL B 1 66 ? -7.598 10.969 -2.033 1 96.81 66 VAL B O 1
ATOM 2115 N N . VAL B 1 67 ? -7.543 8.75 -1.853 1 97.69 67 VAL B N 1
ATOM 2116 C CA . VAL B 1 67 ? -6.285 8.711 -1.115 1 97.69 67 VAL B CA 1
ATOM 2117 C C . VAL B 1 67 ? -5.305 7.773 -1.813 1 97.69 67 VAL B C 1
ATOM 2119 O O . VAL B 1 67 ? -5.668 6.66 -2.197 1 97.69 67 VAL B O 1
ATOM 2122 N N . TRP B 1 68 ? -4.145 8.219 -2.062 1 97.62 68 TRP B N 1
ATOM 2123 C CA . TRP B 1 68 ? -3.045 7.449 -2.627 1 97.62 68 TRP B CA 1
ATOM 2124 C C . TRP B 1 68 ? -1.919 7.281 -1.611 1 97.62 68 TRP B C 1
ATOM 2126 O O . TRP B 1 68 ? -1.371 8.273 -1.116 1 97.62 68 TRP B O 1
ATOM 2136 N N . LEU B 1 69 ? -1.609 6.062 -1.263 1 97.25 69 LEU B N 1
ATOM 2137 C CA . LEU B 1 69 ? -0.575 5.789 -0.272 1 97.25 69 LEU B CA 1
ATOM 2138 C C . LEU B 1 69 ? 0.317 4.637 -0.721 1 97.25 69 LEU B C 1
ATOM 2140 O O . LEU B 1 69 ? -0.131 3.746 -1.445 1 97.25 69 LEU B O 1
ATOM 2144 N N . GLY B 1 70 ? 1.543 4.684 -0.299 1 95.5 70 GLY B N 1
ATOM 2145 C CA . GLY B 1 70 ? 2.461 3.596 -0.592 1 95.5 70 GLY B CA 1
ATOM 2146 C C . GLY B 1 70 ? 3.908 4.043 -0.679 1 95.5 70 GLY B C 1
ATOM 2147 O O . GLY B 1 70 ? 4.25 5.145 -0.245 1 95.5 70 GLY B O 1
ATOM 2148 N N . ASP B 1 71 ? 4.73 3.125 -1.111 1 93.81 71 ASP B N 1
ATOM 2149 C CA . ASP B 1 71 ? 6.113 3.443 -1.449 1 93.81 71 ASP B CA 1
ATOM 2150 C C . ASP B 1 71 ? 6.211 4.074 -2.836 1 93.81 71 ASP B C 1
ATOM 2152 O O . ASP B 1 71 ? 6.406 3.373 -3.83 1 93.81 71 ASP B O 1
ATOM 2156 N N . LEU B 1 72 ? 6.133 5.383 -2.83 1 94.88 72 LEU B N 1
ATOM 2157 C CA . LEU B 1 72 ? 6.066 6.078 -4.109 1 94.88 72 LEU B CA 1
ATOM 2158 C C . LEU B 1 72 ? 7.461 6.332 -4.668 1 94.88 72 LEU B C 1
ATOM 2160 O O . LEU B 1 72 ? 7.617 6.637 -5.852 1 94.88 72 LEU B O 1
ATOM 2164 N N . ASN B 1 73 ? 8.492 6.293 -3.893 1 93.81 73 ASN B N 1
ATOM 2165 C CA . ASN B 1 73 ? 9.898 6.164 -4.254 1 93.81 73 ASN B CA 1
ATOM 2166 C C . ASN B 1 73 ? 10.43 7.441 -4.898 1 93.81 73 ASN B C 1
ATOM 2168 O O . ASN B 1 73 ? 11.422 7.406 -5.637 1 93.81 73 ASN B O 1
ATOM 2172 N N . TYR B 1 74 ? 9.773 8.523 -4.676 1 95.62 74 TYR B N 1
ATOM 2173 C CA . TYR B 1 74 ? 10.367 9.773 -5.141 1 95.62 74 TYR B CA 1
ATOM 2174 C C . TYR B 1 74 ? 11.57 10.156 -4.285 1 95.62 74 TYR B C 1
ATOM 2176 O O . TYR B 1 74 ? 11.578 9.922 -3.074 1 95.62 74 TYR B O 1
ATOM 2184 N N . ARG B 1 75 ? 12.523 10.797 -4.969 1 96.25 75 ARG B N 1
ATOM 2185 C CA . ARG B 1 75 ? 13.812 11.039 -4.316 1 96.25 75 ARG B CA 1
ATOM 2186 C C . ARG B 1 75 ? 14.055 12.531 -4.117 1 96.25 75 ARG B C 1
ATOM 2188 O O . ARG B 1 75 ? 13.156 13.344 -4.336 1 96.25 75 ARG B O 1
ATOM 2195 N N . ILE B 1 76 ? 15.203 12.789 -3.512 1 96.19 76 ILE B N 1
ATOM 2196 C CA . ILE B 1 76 ? 15.656 14.172 -3.377 1 96.19 76 ILE B CA 1
ATOM 2197 C C . ILE B 1 76 ? 16.484 14.562 -4.598 1 96.19 76 ILE B C 1
ATOM 2199 O O . ILE B 1 76 ? 17.453 13.875 -4.945 1 96.19 76 ILE B O 1
ATOM 2203 N N . ASP B 1 77 ? 16.047 15.586 -5.234 1 94.69 77 ASP B N 1
ATOM 2204 C CA . ASP B 1 77 ? 16.75 16.047 -6.426 1 94.69 77 ASP B CA 1
ATOM 2205 C C . ASP B 1 77 ? 17.969 16.875 -6.055 1 94.69 77 ASP B C 1
ATOM 2207 O O . ASP B 1 77 ? 18.016 18.094 -6.297 1 94.69 77 ASP B O 1
ATOM 2211 N N . MET B 1 78 ? 19.016 16.281 -5.48 1 93.94 78 MET B N 1
ATOM 2212 C CA . MET B 1 78 ? 20.297 16.844 -5.051 1 93.94 78 MET B CA 1
ATOM 2213 C C . MET B 1 78 ? 21.406 15.812 -5.148 1 93.94 78 MET B C 1
ATOM 2215 O O . MET B 1 78 ? 21.156 14.609 -5.035 1 93.94 78 MET B O 1
ATOM 2219 N N . PRO B 1 79 ? 22.641 16.328 -5.398 1 91 79 PRO B N 1
ATOM 2220 C CA . PRO B 1 79 ? 23.75 15.367 -5.398 1 91 79 PRO B CA 1
ATOM 2221 C C . PRO B 1 79 ? 23.875 14.617 -4.078 1 91 79 PRO B C 1
ATOM 2223 O O . PRO B 1 79 ? 23.562 15.164 -3.018 1 91 79 PRO B O 1
ATOM 2226 N N . HIS B 1 80 ? 24.359 13.461 -4.242 1 88.94 80 HIS B N 1
ATOM 2227 C CA . HIS B 1 80 ? 24.484 12.531 -3.125 1 88.94 80 HIS B CA 1
ATOM 2228 C C . HIS B 1 80 ? 25.188 13.18 -1.94 1 88.94 80 HIS B C 1
ATOM 2230 O O . HIS B 1 80 ? 24.688 13.125 -0.812 1 88.94 80 HIS B O 1
ATOM 2236 N N . PHE B 1 81 ? 26.328 13.828 -2.191 1 88.94 81 PHE B N 1
ATOM 2237 C CA . PHE B 1 81 ? 27.141 14.398 -1.125 1 88.94 81 PHE B CA 1
ATOM 2238 C C . PHE B 1 81 ? 26.375 15.516 -0.41 1 88.94 81 PHE B C 1
ATOM 2240 O O . PHE B 1 81 ? 26.391 15.594 0.82 1 88.94 81 PHE B O 1
ATOM 2247 N N . ALA B 1 82 ? 25.75 16.344 -1.148 1 93.56 82 ALA B N 1
ATOM 2248 C CA . ALA B 1 82 ? 25 17.453 -0.568 1 93.56 82 ALA B CA 1
ATOM 2249 C C . ALA B 1 82 ? 23.828 16.938 0.266 1 93.56 82 ALA B C 1
ATOM 2251 O O . ALA B 1 82 ? 23.562 17.438 1.356 1 93.56 82 ALA B O 1
ATOM 2252 N N . THR B 1 83 ? 23.141 15.953 -0.186 1 93.75 83 THR B N 1
ATOM 2253 C CA . THR B 1 83 ? 22.016 15.344 0.524 1 93.75 83 THR B CA 1
ATOM 2254 C C . THR B 1 83 ? 22.469 14.797 1.875 1 93.75 83 THR B C 1
ATOM 2256 O O . THR B 1 83 ? 21.859 15.086 2.904 1 93.75 83 THR B O 1
ATOM 2259 N N . HIS B 1 84 ? 23.547 14.094 1.839 1 91.25 84 HIS B N 1
ATOM 2260 C CA . HIS B 1 84 ? 24.031 13.477 3.064 1 91.25 84 HIS B CA 1
ATOM 2261 C C . HIS B 1 84 ? 24.484 14.523 4.074 1 91.25 84 HIS B C 1
ATOM 2263 O O . HIS B 1 84 ? 24.312 14.344 5.281 1 91.25 84 HIS B O 1
ATOM 2269 N N . SER B 1 85 ? 25.094 15.523 3.562 1 93.31 85 SER B N 1
ATOM 2270 C CA . SER B 1 85 ? 25.5 16.609 4.445 1 93.31 85 SER B CA 1
ATOM 2271 C C . SER B 1 85 ? 24.297 17.219 5.16 1 93.31 85 SER B C 1
ATOM 2273 O O . SER B 1 85 ? 24.344 17.484 6.363 1 93.31 85 SER B O 1
ATOM 2275 N N . LEU B 1 86 ? 23.266 17.453 4.453 1 94.94 86 LEU B N 1
ATOM 2276 C CA . LEU B 1 86 ? 22.062 18.047 5.027 1 94.94 86 LEU B CA 1
ATOM 2277 C C . LEU B 1 86 ? 21.391 17.078 5.988 1 94.94 86 LEU B C 1
ATOM 2279 O O . LEU B 1 86 ? 20.812 17.5 6.996 1 94.94 86 LEU B O 1
ATOM 2283 N N . ILE B 1 87 ? 21.406 15.812 5.672 1 92.69 87 ILE B N 1
ATOM 2284 C CA . ILE B 1 87 ? 20.844 14.789 6.551 1 92.69 87 ILE B CA 1
ATOM 2285 C C . ILE B 1 87 ? 21.594 14.797 7.887 1 92.69 87 ILE B C 1
ATOM 2287 O O . ILE B 1 87 ? 20.969 14.766 8.953 1 92.69 87 ILE B O 1
ATOM 2291 N N . LYS B 1 88 ? 22.859 14.828 7.777 1 91.12 88 LYS B N 1
ATOM 2292 C CA . LYS B 1 88 ? 23.688 14.836 8.984 1 91.12 88 LYS B CA 1
ATOM 2293 C C . LYS B 1 88 ? 23.359 16.047 9.859 1 91.12 88 LYS B C 1
ATOM 2295 O O . LYS B 1 88 ? 23.375 15.953 11.086 1 91.12 88 LYS B O 1
ATOM 2300 N N . ARG B 1 89 ? 23.047 17.094 9.234 1 94.88 89 ARG B N 1
ATOM 2301 C CA . ARG B 1 89 ? 22.734 18.328 9.953 1 94.88 89 ARG B CA 1
ATOM 2302 C C . ARG B 1 89 ? 21.25 18.406 10.281 1 94.88 89 ARG B C 1
ATOM 2304 O O . ARG B 1 89 ? 20.797 19.422 10.836 1 94.88 89 ARG B O 1
ATOM 2311 N N . ARG B 1 90 ? 20.484 17.469 9.852 1 94.75 90 ARG B N 1
ATOM 2312 C CA . ARG B 1 90 ? 19.062 17.375 10.094 1 94.75 90 ARG B CA 1
ATOM 2313 C C . ARG B 1 90 ? 18.312 18.578 9.531 1 94.75 90 ARG B C 1
ATOM 2315 O O . ARG B 1 90 ? 17.422 19.125 10.18 1 94.75 90 ARG B O 1
ATOM 2322 N N . GLU B 1 91 ? 18.766 19.031 8.414 1 96.38 91 GLU B N 1
ATOM 2323 C CA . GLU B 1 91 ? 18.141 20.141 7.715 1 96.38 91 GLU B CA 1
ATOM 2324 C C . GLU B 1 91 ? 17.016 19.656 6.797 1 96.38 91 GLU B C 1
ATOM 2326 O O . GLU B 1 91 ? 17.109 19.797 5.574 1 96.38 91 GLU B O 1
ATOM 2331 N N . TRP B 1 92 ? 15.984 19.25 7.34 1 96.44 92 TRP B N 1
ATOM 2332 C CA . TRP B 1 92 ? 14.898 18.578 6.641 1 96.44 92 TRP B CA 1
ATOM 2333 C C . TRP B 1 92 ? 14.156 19.547 5.727 1 96.44 92 TRP B C 1
ATOM 2335 O O . TRP B 1 92 ? 13.82 19.203 4.59 1 96.44 92 TRP B O 1
ATOM 2345 N N . GLU B 1 93 ? 13.906 20.75 6.207 1 96.81 93 GLU B N 1
ATOM 2346 C CA . GLU B 1 93 ? 13.172 21.734 5.41 1 96.81 93 GLU B CA 1
ATOM 2347 C C . GLU B 1 93 ? 13.906 22.047 4.109 1 96.81 93 GLU B C 1
ATOM 2349 O O . GLU B 1 93 ? 13.273 22.172 3.057 1 96.81 93 GLU B O 1
ATOM 2354 N N . THR B 1 94 ? 15.172 22.125 4.238 1 97.31 94 THR B N 1
ATOM 2355 C CA . THR B 1 94 ? 15.984 22.391 3.055 1 97.31 94 THR B CA 1
ATOM 2356 C C . THR B 1 94 ? 15.93 21.219 2.08 1 97.31 94 THR B C 1
ATOM 2358 O O . THR B 1 94 ? 15.805 21.422 0.869 1 97.31 94 THR B O 1
ATOM 2361 N N . LEU B 1 95 ? 16.016 20.062 2.615 1 97.31 95 LEU B N 1
ATOM 2362 C CA . LEU B 1 95 ? 15.938 18.859 1.784 1 97.31 95 LEU B CA 1
ATOM 2363 C C . LEU B 1 95 ? 14.594 18.781 1.069 1 97.31 95 LEU B C 1
ATOM 2365 O O . LEU B 1 95 ? 14.531 18.453 -0.116 1 97.31 95 LEU B O 1
ATOM 2369 N N . LEU B 1 96 ? 13.555 19.125 1.767 1 97.5 96 LEU B N 1
ATOM 2370 C CA . LEU B 1 96 ? 12.195 19 1.245 1 97.5 96 LEU B CA 1
ATOM 2371 C C . LEU B 1 96 ? 11.977 19.969 0.079 1 97.5 96 LEU B C 1
ATOM 2373 O O . LEU B 1 96 ? 11.117 19.719 -0.772 1 97.5 96 LEU B O 1
ATOM 2377 N N . LYS B 1 97 ? 12.742 21.062 0.037 1 97.12 97 LYS B N 1
ATOM 2378 C CA . LYS B 1 97 ? 12.648 21.984 -1.091 1 97.12 97 LYS B CA 1
ATOM 2379 C C . LYS B 1 97 ? 13.062 21.297 -2.393 1 97.12 97 LYS B C 1
ATOM 2381 O O . LYS B 1 97 ? 12.719 21.766 -3.48 1 97.12 97 LYS B O 1
ATOM 2386 N N . HIS B 1 98 ? 13.766 20.203 -2.221 1 97.12 98 HIS B N 1
ATOM 2387 C CA . HIS B 1 98 ? 14.273 19.5 -3.398 1 97.12 98 HIS B CA 1
ATOM 2388 C C . HIS B 1 98 ? 13.633 18.125 -3.551 1 97.12 98 HIS B C 1
ATOM 2390 O O . HIS B 1 98 ? 14.125 17.297 -4.309 1 97.12 98 HIS B O 1
ATOM 2396 N N . ASP B 1 99 ? 12.594 17.953 -2.859 1 97.19 99 ASP B N 1
ATOM 2397 C CA . ASP B 1 99 ? 11.867 16.688 -2.936 1 97.19 99 ASP B CA 1
ATOM 2398 C C . ASP B 1 99 ? 11.102 16.578 -4.254 1 97.19 99 ASP B C 1
ATOM 2400 O O . ASP B 1 99 ? 10.305 17.453 -4.594 1 97.19 99 ASP B O 1
ATOM 2404 N N . GLN B 1 100 ? 11.305 15.523 -4.945 1 96.62 100 GLN B N 1
ATOM 2405 C CA . GLN B 1 100 ? 10.773 15.336 -6.289 1 96.62 100 GLN B CA 1
ATOM 2406 C C . GLN B 1 100 ? 9.242 15.312 -6.273 1 96.62 100 GLN B C 1
ATOM 2408 O O . GLN B 1 100 ? 8.602 15.852 -7.176 1 96.62 100 GLN B O 1
ATOM 2413 N N . LEU B 1 101 ? 8.641 14.609 -5.297 1 97.38 101 LEU B N 1
ATOM 2414 C CA . LEU B 1 101 ? 7.188 14.523 -5.27 1 97.38 101 LEU B CA 1
ATOM 2415 C C . LEU B 1 101 ? 6.57 15.891 -4.984 1 97.38 101 LEU B C 1
ATOM 2417 O O . LEU B 1 101 ? 5.57 16.266 -5.605 1 97.38 101 LEU B O 1
ATOM 2421 N N . LYS B 1 102 ? 7.141 16.594 -4.02 1 96.69 102 LYS B N 1
ATOM 2422 C CA . LYS B 1 102 ? 6.641 17.938 -3.744 1 96.69 102 LYS B CA 1
ATOM 2423 C C . LYS B 1 102 ? 6.672 18.812 -5 1 96.69 102 LYS B C 1
ATOM 2425 O O . LYS B 1 102 ? 5.742 19.562 -5.258 1 96.69 102 LYS B O 1
ATOM 2430 N N . MET B 1 103 ? 7.734 18.672 -5.684 1 95.31 103 MET B N 1
ATOM 2431 C CA . MET B 1 103 ? 7.852 19.438 -6.926 1 95.31 103 MET B CA 1
ATOM 2432 C C . MET B 1 103 ? 6.789 19 -7.93 1 95.31 103 MET B C 1
ATOM 2434 O O . MET B 1 103 ? 6.191 19.844 -8.609 1 95.31 103 MET B O 1
ATOM 2438 N N . GLU B 1 104 ? 6.559 17.703 -8.039 1 95.19 104 GLU B N 1
ATOM 2439 C CA . GLU B 1 104 ? 5.539 17.188 -8.945 1 95.19 104 GLU B CA 1
ATOM 2440 C C . GLU B 1 104 ? 4.148 17.672 -8.547 1 95.19 104 GLU B C 1
ATOM 2442 O O . GLU B 1 104 ? 3.328 17.984 -9.414 1 95.19 104 GLU B O 1
ATOM 2447 N N . LEU B 1 105 ? 3.881 17.656 -7.266 1 95.69 105 LEU B N 1
ATOM 2448 C CA . LEU B 1 105 ? 2.592 18.109 -6.766 1 95.69 105 LEU B CA 1
ATOM 2449 C C . LEU B 1 105 ? 2.385 19.594 -7.09 1 95.69 105 LEU B C 1
ATOM 2451 O O . LEU B 1 105 ? 1.275 20.016 -7.43 1 95.69 105 LEU B O 1
ATOM 2455 N N . LYS B 1 106 ? 3.404 20.359 -6.945 1 93.81 106 LYS B N 1
ATOM 2456 C CA . LYS B 1 106 ? 3.344 21.797 -7.191 1 93.81 106 LYS B CA 1
ATOM 2457 C C . LYS B 1 106 ? 3.166 22.094 -8.68 1 93.81 106 LYS B C 1
ATOM 2459 O O . LYS B 1 106 ? 2.379 22.969 -9.055 1 93.81 106 LYS B O 1
ATOM 2464 N N . GLU B 1 107 ? 3.832 21.375 -9.5 1 91.44 107 GLU B N 1
ATOM 2465 C CA . GLU B 1 107 ? 3.797 21.625 -10.938 1 91.44 107 GLU B CA 1
ATOM 2466 C C . GLU B 1 107 ? 2.518 21.062 -11.562 1 91.44 107 GLU B C 1
ATOM 2468 O O . GLU B 1 107 ? 2.111 21.5 -12.641 1 91.44 107 GLU B O 1
ATOM 2473 N N . GLY B 1 108 ? 1.947 20.109 -10.93 1 83.81 108 GLY B N 1
ATOM 2474 C CA . GLY B 1 108 ? 0.632 19.594 -11.281 1 83.81 108 GLY B CA 1
ATOM 2475 C C . GLY B 1 108 ? 0.651 18.688 -12.492 1 83.81 108 GLY B C 1
ATOM 2476 O O . GLY B 1 108 ? -0.352 18.562 -13.203 1 83.81 108 GLY B O 1
ATOM 2477 N N . HIS B 1 109 ? 1.669 18.156 -12.914 1 89 109 HIS B N 1
ATOM 2478 C CA . HIS B 1 109 ? 1.686 17.203 -14.016 1 89 109 HIS B CA 1
ATOM 2479 C C . HIS B 1 109 ? 0.778 16.016 -13.734 1 89 109 HIS B C 1
ATOM 2481 O O . HIS B 1 109 ? -0.447 16.141 -13.711 1 89 109 HIS B O 1
ATOM 2487 N N . VAL B 1 110 ? 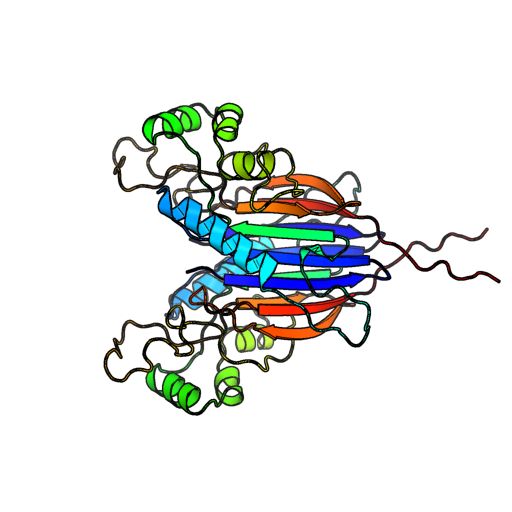1.229 14.922 -13.32 1 91.75 110 VAL B N 1
ATOM 2488 C CA . VAL B 1 110 ? 0.453 13.703 -13.086 1 91.75 110 VAL B CA 1
ATOM 2489 C C . VAL B 1 110 ? -0.382 13.867 -11.82 1 91.75 110 VAL B C 1
ATOM 2491 O O . VAL B 1 110 ? -1.456 13.273 -11.695 1 91.75 110 VAL B O 1
ATOM 2494 N N . PHE B 1 111 ? -0.017 14.773 -10.984 1 95.31 111 PHE B N 1
ATOM 2495 C CA . PHE B 1 111 ? -0.677 14.891 -9.688 1 95.31 111 PHE B CA 1
ATOM 2496 C C . PHE B 1 111 ? -1.366 16.25 -9.547 1 95.31 111 PHE B C 1
ATOM 2498 O O . PHE B 1 111 ? -1.396 16.828 -8.461 1 95.31 111 PHE B O 1
ATOM 2505 N N . GLN B 1 112 ? -1.826 16.766 -10.609 1 93.94 112 GLN B N 1
ATOM 2506 C CA . GLN B 1 112 ? -2.574 18.016 -10.531 1 93.94 112 GLN B CA 1
ATOM 2507 C C . GLN B 1 112 ? -3.787 17.875 -9.617 1 93.94 112 GLN B C 1
ATOM 2509 O O . GLN B 1 112 ? -4.602 16.969 -9.789 1 93.94 112 GLN B O 1
ATOM 2514 N N . GLY B 1 113 ? -3.85 18.75 -8.648 1 94 113 GLY B N 1
ATOM 2515 C CA . GLY B 1 113 ? -4.992 18.766 -7.746 1 94 113 GLY B CA 1
ATOM 2516 C C . GLY B 1 113 ? -4.789 17.891 -6.516 1 94 113 GLY B C 1
ATOM 2517 O O . GLY B 1 113 ? -5.633 17.875 -5.617 1 94 113 GLY B O 1
ATOM 2518 N N . TRP B 1 114 ? -3.74 17.172 -6.48 1 96.88 114 TRP B N 1
ATOM 2519 C CA . TRP B 1 114 ? -3.436 16.328 -5.324 1 96.88 114 TRP B CA 1
ATOM 2520 C C . TRP B 1 114 ? -2.768 17.141 -4.223 1 96.88 114 TRP B C 1
ATOM 2522 O O . TRP B 1 114 ? -2.078 18.125 -4.496 1 96.88 114 TRP B O 1
ATOM 2532 N N . HIS B 1 115 ? -2.959 16.672 -2.986 1 96.62 115 HIS B N 1
ATOM 2533 C CA . HIS B 1 115 ? -2.455 17.391 -1.812 1 96.62 115 HIS B CA 1
ATOM 2534 C C . HIS B 1 115 ? -1.657 16.453 -0.91 1 96.62 115 HIS B C 1
ATOM 2536 O O . HIS B 1 115 ? -1.877 15.234 -0.917 1 96.62 115 HIS B O 1
ATOM 2542 N N . GLU B 1 116 ? -0.834 17 -0.196 1 97.25 116 GLU B N 1
ATOM 2543 C CA . GLU B 1 116 ? -0.094 16.312 0.858 1 97.25 116 GLU B CA 1
ATOM 2544 C C . GLU B 1 116 ? 0.093 17.219 2.076 1 97.25 116 GLU B C 1
ATOM 2546 O O . GLU B 1 116 ? 0.369 18.406 1.938 1 97.25 116 GLU B O 1
ATOM 2551 N N . GLY B 1 117 ? -0.076 16.656 3.209 1 96.56 117 GLY B N 1
ATOM 2552 C CA . GLY B 1 117 ? 0.175 17.422 4.418 1 96.56 117 GLY B CA 1
ATOM 2553 C C . GLY B 1 117 ? 1.636 17.797 4.598 1 96.56 117 GLY B C 1
ATOM 2554 O O . GLY B 1 117 ? 2.504 17.266 3.893 1 96.56 117 GLY B O 1
ATOM 2555 N N . ALA B 1 118 ? 1.87 18.688 5.566 1 96.56 118 ALA B N 1
ATOM 2556 C CA . ALA B 1 118 ? 3.242 19.094 5.855 1 96.56 118 ALA B CA 1
ATOM 2557 C C . ALA B 1 118 ? 4.066 17.922 6.379 1 96.56 118 ALA B C 1
ATOM 2559 O O . ALA B 1 118 ? 3.637 17.203 7.289 1 96.56 118 ALA B O 1
ATOM 2560 N N . ILE B 1 119 ? 5.148 17.703 5.754 1 97.25 119 ILE B N 1
ATOM 2561 C CA . ILE B 1 119 ? 6.066 16.656 6.215 1 97.25 119 ILE B CA 1
ATOM 2562 C C . ILE B 1 119 ? 6.969 17.219 7.312 1 97.25 119 ILE B C 1
ATOM 2564 O O . ILE B 1 119 ? 7.805 18.094 7.051 1 97.25 119 ILE B O 1
ATOM 2568 N N . GLU B 1 120 ? 6.824 16.719 8.508 1 96 120 GLU B N 1
ATOM 2569 C CA . GLU B 1 120 ? 7.59 17.219 9.641 1 96 120 GLU B CA 1
ATOM 2570 C C . GLU B 1 120 ? 8.43 16.109 10.273 1 96 120 GLU B C 1
ATOM 2572 O O . GLU B 1 120 ? 8.789 16.188 11.453 1 96 120 GLU B O 1
ATOM 2577 N N . PHE B 1 121 ? 8.625 15.086 9.664 1 95.94 121 PHE B N 1
ATOM 2578 C CA . PHE B 1 121 ? 9.43 13.953 10.102 1 95.94 121 PHE B CA 1
ATOM 2579 C C . PHE B 1 121 ? 10.594 13.711 9.148 1 95.94 121 PHE B C 1
ATOM 2581 O O . PHE B 1 121 ? 10.539 14.117 7.984 1 95.94 121 PHE B O 1
ATOM 2588 N N . PRO B 1 122 ? 11.672 13.039 9.602 1 95.88 122 PRO B N 1
ATOM 2589 C CA . PRO B 1 122 ? 12.836 12.781 8.75 1 95.88 122 PRO B CA 1
ATOM 2590 C C . PRO B 1 122 ? 12.531 11.781 7.629 1 95.88 122 PRO B C 1
ATOM 2592 O O . PRO B 1 122 ? 11.477 11.156 7.621 1 95.88 122 PRO B O 1
ATOM 2595 N N . PRO B 1 123 ? 13.461 11.703 6.711 1 95.12 123 PRO B N 1
ATOM 2596 C CA . PRO B 1 123 ? 13.305 10.695 5.66 1 95.12 123 PRO B CA 1
ATOM 2597 C C . PRO B 1 123 ? 12.977 9.312 6.215 1 95.12 123 PRO B C 1
ATOM 2599 O O . PRO B 1 123 ? 13.453 8.945 7.293 1 95.12 123 PRO B O 1
ATOM 2602 N N . THR B 1 124 ? 12.203 8.594 5.477 1 93.38 124 THR B N 1
ATOM 2603 C CA . THR B 1 124 ? 11.719 7.309 5.961 1 93.38 124 THR B CA 1
ATOM 2604 C C . THR B 1 124 ? 12.602 6.172 5.449 1 93.38 124 THR B C 1
ATOM 2606 O O . THR B 1 124 ? 12.461 5.027 5.887 1 93.38 124 THR B O 1
ATOM 2609 N N . TYR B 1 125 ? 13.391 6.512 4.527 1 89.12 125 TYR B N 1
ATOM 2610 C CA . TYR B 1 125 ? 14.266 5.559 3.848 1 89.12 125 TYR B CA 1
ATOM 2611 C C . TYR B 1 125 ? 15.625 6.176 3.561 1 89.12 125 TYR B C 1
ATOM 2613 O O . TYR B 1 125 ? 15.727 7.367 3.256 1 89.12 125 TYR B O 1
ATOM 2621 N N . LYS B 1 126 ? 16.734 5.484 3.578 1 86.12 126 LYS B N 1
ATOM 2622 C CA . LYS B 1 126 ? 17.016 4.074 3.832 1 86.12 126 LYS B CA 1
ATOM 2623 C C . LYS B 1 126 ? 17.828 3.889 5.109 1 86.12 126 LYS B C 1
ATOM 2625 O O . LYS B 1 126 ? 18.984 4.316 5.176 1 86.12 126 LYS B O 1
ATOM 2630 N N . TYR B 1 127 ? 17.281 3.182 6.016 1 85.62 127 TYR B N 1
ATOM 2631 C CA . TYR B 1 127 ? 17.938 2.949 7.289 1 85.62 127 TYR B CA 1
ATOM 2632 C C . TYR B 1 127 ? 18.703 1.625 7.277 1 85.62 127 TYR B C 1
ATOM 2634 O O . TYR B 1 127 ? 18.312 0.695 6.562 1 85.62 127 TYR B O 1
ATOM 2642 N N . LEU B 1 128 ? 19.797 1.589 8.047 1 82.31 128 LEU B N 1
ATOM 2643 C CA . LEU B 1 128 ? 20.375 0.293 8.391 1 82.31 128 LEU B CA 1
ATOM 2644 C C . LEU B 1 128 ? 19.422 -0.504 9.281 1 82.31 128 LEU B C 1
ATOM 2646 O O . LEU B 1 128 ? 18.844 0.037 10.227 1 82.31 128 LEU B O 1
ATOM 2650 N N . PRO B 1 129 ? 19.172 -1.761 8.805 1 77.88 129 PRO B N 1
ATOM 2651 C CA . PRO B 1 129 ? 18.25 -2.553 9.625 1 77.88 129 PRO B CA 1
ATOM 2652 C C . PRO B 1 129 ? 18.625 -2.541 11.109 1 77.88 129 PRO B C 1
ATOM 2654 O O . PRO B 1 129 ? 19.812 -2.59 11.445 1 77.88 129 PRO B O 1
ATOM 2657 N N . ASN B 1 130 ? 17.672 -2.402 11.953 1 81.44 130 ASN B N 1
ATOM 2658 C CA . ASN B 1 130 ? 17.812 -2.404 13.406 1 81.44 130 ASN B CA 1
ATOM 2659 C C . ASN B 1 130 ? 18.703 -1.271 13.891 1 81.44 130 ASN B C 1
ATOM 2661 O O . ASN B 1 130 ? 19.469 -1.441 14.852 1 81.44 130 ASN B O 1
ATOM 2665 N N . SER B 1 131 ? 18.812 -0.151 13.18 1 83.88 131 SER B N 1
ATOM 2666 C CA . SER B 1 131 ? 19.641 1.007 13.508 1 83.88 131 SER B CA 1
ATOM 2667 C C . SER B 1 131 ? 18.891 2.311 13.219 1 83.88 131 SER B C 1
ATOM 2669 O O . SER B 1 131 ? 17.906 2.32 12.477 1 83.88 131 SER B O 1
ATOM 2671 N N . ASP B 1 132 ? 19.375 3.33 13.898 1 87.31 132 ASP B N 1
ATOM 2672 C CA . ASP B 1 132 ? 18.828 4.656 13.625 1 87.31 132 ASP B CA 1
ATOM 2673 C C . ASP B 1 132 ? 19.656 5.375 12.555 1 87.31 132 ASP B C 1
ATOM 2675 O O . ASP B 1 132 ? 19.375 6.523 12.211 1 87.31 132 ASP B O 1
ATOM 2679 N N . ASP B 1 133 ? 20.547 4.664 12.016 1 86.81 133 ASP B N 1
ATOM 2680 C CA . ASP B 1 133 ? 21.438 5.293 11.047 1 86.81 133 ASP B CA 1
ATOM 2681 C C . ASP B 1 133 ? 20.984 5.012 9.617 1 86.81 133 ASP B C 1
ATOM 2683 O O . ASP B 1 133 ? 20.516 3.912 9.312 1 86.81 133 ASP B O 1
ATOM 2687 N N . TYR B 1 134 ? 21.109 6.051 8.891 1 87.81 134 TYR B N 1
ATOM 2688 C CA . TYR B 1 134 ? 20.891 5.844 7.465 1 87.81 134 TYR B CA 1
ATOM 2689 C C . TYR B 1 134 ? 22.078 5.125 6.832 1 87.81 134 TYR B C 1
ATOM 2691 O O . TYR B 1 134 ? 23.219 5.301 7.266 1 87.81 134 TYR B O 1
ATOM 2699 N N . ILE B 1 135 ? 21.812 4.355 5.848 1 79.75 135 ILE B N 1
ATOM 2700 C CA . ILE B 1 135 ? 22.875 3.699 5.094 1 79.75 135 ILE B CA 1
ATOM 2701 C C . ILE B 1 135 ? 23.703 4.746 4.359 1 79.75 135 ILE B C 1
ATOM 2703 O O . ILE B 1 135 ? 23.156 5.672 3.754 1 79.75 135 ILE B O 1
ATOM 2707 N N . GLY B 1 136 ? 25.062 4.523 4.309 1 66.56 136 GLY B N 1
ATOM 2708 C CA . GLY B 1 136 ? 25.984 5.398 3.594 1 66.56 136 GLY B CA 1
ATOM 2709 C C . GLY B 1 136 ? 26.484 6.547 4.445 1 66.56 136 GLY B C 1
ATOM 2710 O O . GLY B 1 136 ? 27.281 7.363 3.977 1 66.56 136 GLY B O 1
ATOM 2711 N N . CYS B 1 137 ? 25.859 6.781 5.516 1 58.97 137 CYS B N 1
ATOM 2712 C CA . CYS B 1 137 ? 26.359 7.883 6.34 1 58.97 137 CYS B CA 1
ATOM 2713 C C . CYS B 1 137 ? 27.688 7.523 6.988 1 58.97 137 CYS B C 1
ATOM 2715 O O . CYS B 1 137 ? 28.359 8.391 7.547 1 58.97 137 CYS B O 1
ATOM 2717 N N . ASP B 1 138 ? 27.938 6.234 6.988 1 56.12 138 ASP B N 1
ATOM 2718 C CA . ASP B 1 138 ? 29.266 5.949 7.512 1 56.12 138 ASP B CA 1
ATOM 2719 C C . ASP B 1 138 ? 30.328 6.102 6.422 1 56.12 138 ASP B C 1
ATOM 2721 O O . ASP B 1 138 ? 30.047 5.875 5.242 1 56.12 138 ASP B O 1
ATOM 2725 N N . GLU B 1 139 ? 31.266 6.984 6.664 1 52.78 139 GLU B N 1
ATOM 2726 C CA . GLU B 1 139 ? 32.406 7.328 5.832 1 52.78 139 GLU B CA 1
ATOM 2727 C C . GLU B 1 139 ? 32.906 6.117 5.055 1 52.78 139 GLU B C 1
ATOM 2729 O O . GLU B 1 139 ? 33.406 6.25 3.932 1 52.78 139 GLU B O 1
ATOM 2734 N N . ASN B 1 140 ? 32.781 5.066 5.602 1 50.59 140 ASN B N 1
ATOM 2735 C CA . ASN B 1 140 ? 33.531 3.951 5.043 1 50.59 140 ASN B CA 1
ATOM 2736 C C . ASN B 1 140 ? 32.781 3.268 3.912 1 50.59 140 ASN B C 1
ATOM 2738 O O . ASN B 1 140 ? 33.344 2.443 3.186 1 50.59 140 ASN B O 1
ATOM 2742 N N . HIS B 1 141 ? 31.578 3.541 3.785 1 51.19 141 HIS B N 1
ATOM 2743 C CA . HIS B 1 141 ? 30.844 2.799 2.768 1 51.19 141 HIS B CA 1
ATOM 2744 C C . HIS B 1 141 ? 30.141 3.74 1.793 1 51.19 141 HIS B C 1
ATOM 2746 O O . HIS B 1 141 ? 29.078 3.416 1.271 1 51.19 141 HIS B O 1
ATOM 2752 N N . MET B 1 142 ? 30.688 4.883 1.652 1 50.34 142 MET B N 1
ATOM 2753 C CA . MET B 1 142 ? 30.109 5.781 0.656 1 50.34 142 MET B CA 1
ATOM 2754 C C . MET B 1 142 ? 30.156 5.156 -0.734 1 50.34 142 MET B C 1
ATOM 2756 O O . MET B 1 142 ? 31.203 5.184 -1.395 1 50.34 142 MET B O 1
ATOM 2760 N N . SER B 1 143 ? 29.75 4.055 -0.903 1 50.19 143 SER B N 1
ATOM 2761 C CA . SER B 1 143 ? 29.719 3.543 -2.27 1 50.19 143 SER B CA 1
ATOM 2762 C C . SER B 1 143 ? 28.719 4.316 -3.125 1 50.19 143 SER B C 1
ATOM 2764 O O . SER B 1 143 ? 27.609 4.633 -2.67 1 50.19 143 SER B O 1
ATOM 2766 N N . LYS B 1 144 ? 29.234 5 -4.133 1 51.59 144 LYS B N 1
ATOM 2767 C CA . LYS B 1 144 ? 28.531 5.77 -5.156 1 51.59 144 LYS B CA 1
ATOM 2768 C C . LYS B 1 144 ? 27.25 5.066 -5.59 1 51.59 144 LYS B C 1
ATOM 2770 O O . LYS B 1 144 ? 26.359 5.691 -6.168 1 51.59 144 LYS B O 1
ATOM 2775 N N . LYS B 1 145 ? 27.203 3.803 -5.41 1 54.31 145 LYS B N 1
ATOM 2776 C CA . LYS B 1 145 ? 26.094 3.047 -5.965 1 54.31 145 LYS B CA 1
ATOM 2777 C C . LYS B 1 145 ? 24.906 3.049 -5.012 1 54.31 145 LYS B C 1
ATOM 2779 O O . LYS B 1 145 ? 23.859 2.461 -5.312 1 54.31 145 LYS B O 1
ATOM 2784 N N . ARG B 1 146 ? 25.062 4.043 -3.914 1 68.81 146 ARG B N 1
ATOM 2785 C CA . ARG B 1 146 ? 24.016 3.795 -2.928 1 68.81 146 ARG B CA 1
ATOM 2786 C C . ARG B 1 146 ? 22.969 4.895 -2.965 1 68.81 146 ARG B C 1
ATOM 2788 O O . ARG B 1 146 ? 23.281 6.062 -3.213 1 68.81 146 ARG B O 1
ATOM 2795 N N . ARG B 1 147 ? 21.75 4.59 -2.928 1 81.06 147 ARG B N 1
ATOM 2796 C CA . ARG B 1 147 ? 20.609 5.492 -2.926 1 81.06 147 ARG B CA 1
ATOM 2797 C C . ARG B 1 147 ? 20.578 6.348 -1.664 1 81.06 147 ARG B C 1
ATOM 2799 O O . ARG B 1 147 ? 20.797 5.844 -0.561 1 81.06 147 ARG B O 1
ATOM 2806 N N . SER B 1 148 ? 20.484 7.73 -1.847 1 89.06 148 SER B N 1
ATOM 2807 C CA . SER B 1 148 ? 20.391 8.648 -0.72 1 89.06 148 SER B CA 1
ATOM 2808 C C . SER B 1 148 ? 19.062 8.484 0.018 1 89.06 148 SER B C 1
ATOM 2810 O O . SER B 1 148 ? 18.047 8.148 -0.592 1 89.06 148 SER B O 1
ATOM 2812 N N . PRO B 1 149 ? 19.094 8.758 1.303 1 92.94 149 PRO B N 1
ATOM 2813 C CA . PRO B 1 149 ? 17.828 8.727 2.053 1 92.94 149 PRO B CA 1
ATOM 2814 C C . PRO B 1 149 ? 16.797 9.719 1.51 1 92.94 149 PRO B C 1
ATOM 2816 O O . PRO B 1 149 ? 17.172 10.781 1 1 92.94 149 PRO B O 1
ATOM 2819 N N . ALA B 1 150 ? 15.5 9.367 1.572 1 95.94 150 ALA B N 1
ATOM 2820 C CA . ALA B 1 150 ? 14.414 10.203 1.077 1 95.94 150 ALA B CA 1
ATOM 2821 C C . ALA B 1 150 ? 13.086 9.812 1.722 1 95.94 150 ALA B C 1
ATOM 2823 O O . ALA B 1 150 ? 13.008 8.828 2.463 1 95.94 150 ALA B O 1
ATOM 2824 N N . TRP B 1 151 ? 12.141 10.625 1.488 1 96.88 151 TRP B N 1
ATOM 2825 C CA . TRP B 1 151 ? 10.773 10.281 1.863 1 96.88 15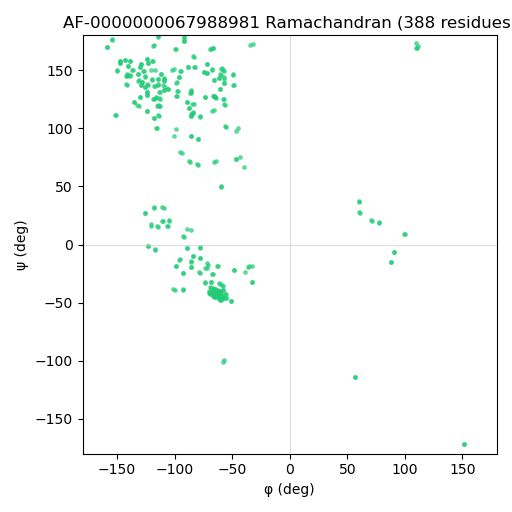1 TRP B CA 1
ATOM 2826 C C . TRP B 1 151 ? 10.102 9.461 0.772 1 96.88 151 TRP B C 1
ATOM 2828 O O . TRP B 1 151 ? 9.445 10.008 -0.117 1 96.88 151 TRP B O 1
ATOM 2838 N N . CYS B 1 152 ? 10.188 8.156 0.913 1 95.31 152 CYS B N 1
ATOM 2839 C CA . CYS B 1 152 ? 9.68 7.273 -0.132 1 95.31 152 CYS B CA 1
ATOM 2840 C C . CYS B 1 152 ? 8.234 6.883 0.144 1 95.31 152 CYS B C 1
ATOM 2842 O O . CYS B 1 152 ? 7.449 6.672 -0.787 1 95.31 152 CYS B O 1
ATOM 2844 N N . ASP B 1 153 ? 7.855 6.641 1.329 1 95.44 153 ASP B N 1
ATOM 2845 C CA . ASP B 1 153 ? 6.504 6.273 1.746 1 95.44 153 ASP B CA 1
ATOM 2846 C C . ASP B 1 153 ? 5.645 7.516 1.977 1 95.44 153 ASP B C 1
ATOM 2848 O O . ASP B 1 153 ? 5.902 8.289 2.896 1 95.44 153 ASP B O 1
ATOM 2852 N N . ARG B 1 154 ? 4.703 7.707 1.122 1 97.06 154 ARG B N 1
ATOM 2853 C CA . ARG B 1 154 ? 3.963 8.961 1.12 1 97.06 154 ARG B CA 1
ATOM 2854 C C . ARG B 1 154 ? 2.459 8.711 1.11 1 97.06 154 ARG B C 1
ATOM 2856 O O . ARG B 1 154 ? 2.006 7.648 0.684 1 97.06 154 ARG B O 1
ATOM 2863 N N . ILE B 1 155 ? 1.688 9.609 1.637 1 97.94 155 ILE B N 1
ATOM 2864 C CA . ILE B 1 155 ? 0.229 9.641 1.602 1 97.94 155 ILE B CA 1
ATOM 2865 C C . ILE B 1 155 ? -0.243 10.961 0.997 1 97.94 155 ILE B C 1
ATOM 2867 O O . ILE B 1 155 ? 0.004 12.031 1.557 1 97.94 155 ILE B O 1
ATOM 2871 N N . ILE B 1 156 ? -0.885 10.898 -0.139 1 97.88 156 ILE B N 1
ATOM 2872 C CA . ILE B 1 156 ? -1.451 12.078 -0.783 1 97.88 156 ILE B CA 1
ATOM 2873 C C . ILE B 1 156 ? -2.943 11.867 -1.028 1 97.88 156 ILE B C 1
ATOM 2875 O O . ILE B 1 156 ? -3.439 10.742 -0.939 1 97.88 156 ILE B O 1
ATOM 2879 N N . TRP B 1 157 ? -3.664 12.93 -1.209 1 97.88 157 TRP B N 1
ATOM 2880 C CA . TRP B 1 157 ? -5.102 12.766 -1.408 1 97.88 157 TRP B CA 1
ATOM 2881 C C . TRP B 1 157 ? -5.629 13.773 -2.424 1 97.88 157 TRP B C 1
ATOM 2883 O O . TRP B 1 157 ? -4.949 14.75 -2.756 1 97.88 157 TRP B O 1
ATOM 2893 N N . PHE B 1 158 ? -6.723 13.492 -3.002 1 96 158 PHE B N 1
ATOM 2894 C CA . PHE B 1 158 ? -7.402 14.289 -4.016 1 96 158 PHE B CA 1
ATOM 2895 C C . PHE B 1 158 ? -8.875 14.453 -3.668 1 96 158 PHE B C 1
ATOM 2897 O O . PHE B 1 158 ? -9.523 13.516 -3.191 1 96 158 PHE B O 1
ATOM 2904 N N . GLY B 1 159 ? -9.422 15.633 -3.895 1 88.38 159 GLY B N 1
ATOM 2905 C CA . GLY B 1 159 ? -10.828 15.906 -3.65 1 88.38 159 GLY B CA 1
ATOM 2906 C C . GLY B 1 159 ? -11.055 16.859 -2.492 1 88.38 159 GLY B C 1
ATOM 2907 O O . GLY B 1 159 ? -10.117 17.219 -1.781 1 88.38 159 GLY B O 1
ATOM 2908 N N . LYS B 1 160 ? -12.328 17.25 -2.395 1 88.88 160 LYS B N 1
ATOM 2909 C CA . LYS B 1 160 ? -12.703 18.172 -1.329 1 88.88 160 LYS B CA 1
ATOM 2910 C C . LYS B 1 160 ? -13.359 17.422 -0.168 1 88.88 160 LYS B C 1
ATOM 2912 O O . LYS B 1 160 ? -13.852 16.312 -0.338 1 88.88 160 LYS B O 1
ATOM 2917 N N . GLY B 1 161 ? -13.219 17.938 1.059 1 90 161 GLY B N 1
ATOM 2918 C CA . GLY B 1 161 ? -13.938 17.375 2.197 1 90 161 GLY B CA 1
ATOM 2919 C C . GLY B 1 161 ? -13.086 16.438 3.039 1 90 161 GLY B C 1
ATOM 2920 O O . GLY B 1 161 ? -13.617 15.664 3.832 1 90 161 GLY B O 1
ATOM 2921 N N . MET B 1 162 ? -11.859 16.438 2.742 1 91.5 162 MET B N 1
ATOM 2922 C CA . MET B 1 162 ? -10.938 15.664 3.566 1 91.5 162 MET B CA 1
ATOM 2923 C C . MET B 1 162 ? -9.875 16.562 4.188 1 91.5 162 MET B C 1
ATOM 2925 O O . MET B 1 162 ? -9.438 17.531 3.568 1 91.5 162 MET B O 1
ATOM 2929 N N . ASN B 1 163 ? -9.555 16.25 5.398 1 92.81 163 ASN B N 1
ATOM 2930 C CA . ASN B 1 163 ? -8.492 16.953 6.098 1 92.81 163 ASN B CA 1
ATOM 2931 C C . ASN B 1 163 ? -7.504 16 6.754 1 92.81 163 ASN B C 1
ATOM 2933 O O . ASN B 1 163 ? -7.902 15.141 7.543 1 92.81 163 ASN B O 1
ATOM 2937 N N . GLN B 1 164 ? -6.254 16.109 6.316 1 94.25 164 GLN B N 1
ATOM 2938 C CA . GLN B 1 164 ? -5.215 15.352 7.016 1 94.25 164 GLN B CA 1
ATOM 2939 C C . GLN B 1 164 ? -4.824 16.031 8.32 1 94.25 164 GLN B C 1
ATOM 2941 O O . GLN B 1 164 ? -4.145 17.062 8.312 1 94.25 164 GLN B O 1
ATOM 2946 N N . ILE B 1 165 ? -5.141 15.5 9.391 1 91.81 165 ILE B N 1
ATOM 2947 C CA . ILE B 1 165 ? -4.992 16.219 10.656 1 91.81 165 ILE B CA 1
ATOM 2948 C C . ILE B 1 165 ? -3.707 15.781 11.352 1 91.81 165 ILE B C 1
ATOM 2950 O O . ILE B 1 165 ? -3.238 16.453 12.273 1 91.81 165 ILE B O 1
ATOM 2954 N N . GLN B 1 166 ? -3.203 14.641 10.93 1 93.19 166 GLN B N 1
ATOM 2955 C CA . GLN B 1 166 ? -1.902 14.164 11.391 1 93.19 166 GLN B CA 1
ATOM 2956 C C . GLN B 1 166 ? -1.129 13.492 10.258 1 93.19 166 GLN B C 1
ATOM 2958 O O . GLN B 1 166 ? -1.723 12.852 9.391 1 93.19 166 GLN B O 1
ATOM 2963 N N . TYR B 1 167 ? 0.109 13.664 10.289 1 95.94 167 TYR B N 1
ATOM 2964 C CA . TYR B 1 167 ? 1.035 13.055 9.344 1 95.94 167 TYR B CA 1
ATOM 2965 C C . TYR B 1 167 ? 2.404 12.844 9.977 1 95.94 167 TYR B C 1
ATOM 2967 O O . TYR B 1 167 ? 3.107 13.812 10.289 1 95.94 167 TYR B O 1
ATOM 2975 N N . ASN B 1 168 ? 2.75 11.516 10.188 1 94.44 168 ASN B N 1
ATOM 2976 C CA . ASN B 1 168 ? 3.98 11.242 10.922 1 94.44 168 ASN B CA 1
ATOM 2977 C C . ASN B 1 168 ? 4.559 9.875 10.57 1 94.44 168 ASN B C 1
ATOM 2979 O O . ASN B 1 168 ? 3.992 9.156 9.742 1 94.44 168 ASN B O 1
ATOM 2983 N N . ARG B 1 169 ? 5.711 9.578 11.148 1 92.06 169 ARG B N 1
ATOM 2984 C CA . ARG B 1 169 ? 6.305 8.258 11.008 1 92.06 169 ARG B CA 1
ATOM 2985 C C . ARG B 1 169 ? 6.555 7.621 12.375 1 92.06 169 ARG B C 1
ATOM 2987 O O . ARG B 1 169 ? 6.59 8.312 13.391 1 92.06 169 ARG B O 1
ATOM 2994 N N . SER B 1 170 ? 6.617 6.293 12.352 1 87.75 170 SER B N 1
ATOM 2995 C CA . SER B 1 170 ? 6.961 5.566 13.57 1 87.75 170 SER B CA 1
ATOM 2996 C C . SER B 1 170 ? 8.43 5.16 13.578 1 87.75 170 SER B C 1
ATOM 2998 O O . SER B 1 170 ? 9.102 5.23 12.547 1 87.75 170 SER B O 1
ATOM 3000 N N . GLU B 1 171 ? 8.875 4.711 14.797 1 86.25 171 GLU B N 1
ATOM 3001 C CA . GLU B 1 171 ? 10.305 4.441 14.945 1 86.25 171 GLU B CA 1
ATOM 3002 C C . GLU B 1 171 ? 10.586 2.941 14.938 1 86.25 171 GLU B C 1
ATOM 3004 O O . GLU B 1 171 ? 11.641 2.502 15.398 1 86.25 171 GLU B O 1
ATOM 3009 N N . SER B 1 172 ? 9.633 2.256 14.414 1 82.69 172 SER B N 1
ATOM 3010 C CA . SER B 1 172 ? 9.914 0.83 14.281 1 82.69 172 SER B CA 1
ATOM 3011 C C . SER B 1 172 ? 11.133 0.588 13.391 1 82.69 172 SER B C 1
ATOM 3013 O O . SER B 1 172 ? 11.219 1.134 12.289 1 82.69 172 SER B O 1
ATOM 3015 N N . LYS B 1 173 ? 12.086 -0.295 13.82 1 82.88 173 LYS B N 1
ATOM 3016 C CA . LYS B 1 173 ? 13.367 -0.462 13.141 1 82.88 173 LYS B CA 1
ATOM 3017 C C . LYS B 1 173 ? 13.445 -1.82 12.453 1 82.88 173 LYS B C 1
ATOM 3019 O O . LYS B 1 173 ? 14.531 -2.252 12.047 1 82.88 173 LYS B O 1
ATOM 3024 N N . VAL B 1 174 ? 12.359 -2.395 12.227 1 77.31 174 VAL B N 1
ATOM 3025 C CA . VAL B 1 174 ? 12.328 -3.76 11.711 1 77.31 174 VAL B CA 1
ATOM 3026 C C . VAL B 1 174 ? 12.727 -3.768 10.242 1 77.31 174 VAL B C 1
ATOM 3028 O O . VAL B 1 174 ? 13.344 -4.723 9.758 1 77.31 174 VAL B O 1
ATOM 3031 N N . SER B 1 175 ? 12.406 -2.748 9.539 1 82.56 175 SER B N 1
ATOM 3032 C CA . SER B 1 175 ? 12.688 -2.65 8.109 1 82.56 175 SER B CA 1
ATOM 3033 C C . SER B 1 175 ? 13.617 -1.479 7.809 1 82.56 175 SER B C 1
ATOM 3035 O O . SER B 1 175 ? 13.93 -0.685 8.695 1 82.56 175 SER B O 1
ATOM 3037 N N . ASP B 1 176 ? 14.039 -1.437 6.57 1 86.81 176 ASP B N 1
ATOM 3038 C CA . ASP B 1 176 ? 14.844 -0.295 6.148 1 86.81 176 ASP B CA 1
ATOM 3039 C C . ASP B 1 176 ? 13.969 0.927 5.883 1 86.81 176 ASP B C 1
ATOM 3041 O O . ASP B 1 176 ? 14.477 2.004 5.562 1 86.81 176 ASP B O 1
ATOM 3045 N N . HIS B 1 177 ? 12.75 0.766 6.008 1 90.38 177 HIS B N 1
ATOM 3046 C CA . HIS B 1 177 ? 11.797 1.868 5.973 1 90.38 177 HIS B CA 1
ATOM 3047 C C . HIS B 1 177 ? 11.195 2.121 7.348 1 90.38 177 HIS B C 1
ATOM 3049 O O . HIS B 1 177 ? 10.891 1.178 8.086 1 90.38 177 HIS B O 1
ATOM 3055 N N . ARG B 1 178 ? 11.031 3.346 7.656 1 92.06 178 ARG B N 1
ATOM 3056 C CA . ARG B 1 178 ? 10.211 3.703 8.812 1 92.06 178 ARG B CA 1
ATOM 3057 C C . ARG B 1 178 ? 8.734 3.795 8.438 1 92.06 178 ARG B C 1
ATOM 3059 O O . ARG B 1 178 ? 8.391 4.398 7.418 1 92.06 178 ARG B O 1
ATOM 3066 N N . PRO B 1 179 ? 7.898 3.131 9.234 1 92.94 179 PRO B N 1
ATOM 3067 C CA . PRO B 1 179 ? 6.473 3.188 8.922 1 92.94 179 PRO B CA 1
ATOM 3068 C C . PRO B 1 179 ? 5.91 4.605 8.977 1 92.94 179 PRO B C 1
ATOM 3070 O O . PRO B 1 179 ? 6.309 5.398 9.836 1 92.94 179 PRO B O 1
ATOM 3073 N N . VAL B 1 180 ? 4.988 4.93 8.094 1 95.81 180 VAL B N 1
ATOM 3074 C CA . VAL B 1 180 ? 4.34 6.238 8.031 1 95.81 180 VAL B CA 1
ATOM 3075 C C . VAL B 1 180 ? 2.869 6.105 8.422 1 95.81 180 VAL B C 1
ATOM 3077 O O . VAL B 1 180 ? 2.23 5.09 8.125 1 95.81 180 VAL B O 1
ATOM 3080 N N . ARG B 1 181 ? 2.369 7.129 9.055 1 94.56 181 ARG B N 1
ATOM 3081 C CA . ARG B 1 181 ? 0.967 7.113 9.453 1 94.56 181 ARG B CA 1
ATOM 3082 C C . ARG B 1 181 ? 0.321 8.477 9.25 1 94.56 181 ARG B C 1
ATOM 3084 O O . ARG B 1 181 ? 0.997 9.508 9.32 1 94.56 181 ARG B O 1
ATOM 3091 N N . ALA B 1 182 ? -0.952 8.453 9.055 1 95.88 182 ALA B N 1
ATOM 3092 C CA . ALA B 1 182 ? -1.725 9.688 8.938 1 95.88 182 ALA B CA 1
ATOM 3093 C C . ALA B 1 182 ? -3.131 9.508 9.5 1 95.88 182 ALA B C 1
ATOM 3095 O O . ALA B 1 182 ? -3.619 8.383 9.625 1 95.88 182 ALA B O 1
ATOM 3096 N N . MET B 1 183 ? -3.668 10.57 9.867 1 93.56 183 MET B N 1
ATOM 3097 C CA . MET B 1 183 ? -5.062 10.625 10.297 1 93.56 183 MET B CA 1
ATOM 3098 C C . MET B 1 183 ? -5.852 11.625 9.461 1 93.56 183 MET B C 1
ATOM 3100 O O . MET B 1 183 ? -5.371 12.727 9.195 1 93.56 183 MET B O 1
ATOM 3104 N N . PHE B 1 184 ? -7.047 11.195 9.109 1 94.62 184 PHE B N 1
ATOM 3105 C CA . PHE B 1 184 ? -7.914 12.062 8.312 1 94.62 184 PHE B CA 1
ATOM 3106 C C . PHE B 1 184 ? -9.281 12.211 8.969 1 94.62 184 PHE B C 1
ATOM 3108 O O . PHE B 1 184 ? -9.75 11.305 9.656 1 94.62 184 PHE B O 1
ATOM 3115 N N . THR B 1 185 ? -9.891 13.328 8.773 1 91.06 185 THR B N 1
ATOM 3116 C CA . THR B 1 185 ? -11.328 13.5 8.891 1 91.06 185 THR B CA 1
ATOM 3117 C C . THR B 1 185 ? -11.961 13.703 7.516 1 91.06 185 THR B C 1
ATOM 3119 O O . THR B 1 185 ? -11.328 14.242 6.605 1 91.06 185 THR B O 1
ATOM 3122 N N . ALA B 1 186 ? -13.109 13.156 7.391 1 90.62 186 ALA B N 1
ATOM 3123 C CA . ALA B 1 186 ? -13.812 13.328 6.117 1 90.62 186 ALA B CA 1
ATOM 3124 C C . ALA B 1 186 ? -15.297 13.586 6.336 1 90.62 186 ALA B C 1
ATOM 3126 O O . ALA B 1 186 ? -15.906 12.992 7.227 1 90.62 186 ALA B O 1
ATOM 3127 N N . ASP B 1 187 ? -15.836 14.383 5.504 1 88.25 187 ASP B N 1
ATOM 3128 C CA . ASP B 1 187 ? -17.281 14.641 5.492 1 88.25 187 ASP B CA 1
ATOM 3129 C C . ASP B 1 187 ? -18.016 13.594 4.656 1 88.25 187 ASP B C 1
ATOM 3131 O O . ASP B 1 187 ? -17.562 13.234 3.564 1 88.25 187 ASP B O 1
ATOM 3135 N N . ILE B 1 188 ? -19.047 13.102 5.234 1 88.88 188 ILE B N 1
ATOM 3136 C CA . ILE B 1 188 ? -19.875 12.164 4.496 1 88.88 188 ILE B CA 1
ATOM 3137 C C . ILE B 1 188 ? -21.281 12.742 4.328 1 88.88 188 ILE B C 1
ATOM 3139 O O . ILE B 1 188 ? -21.844 13.312 5.27 1 88.88 188 ILE B O 1
ATOM 3143 N N . LYS B 1 189 ? -21.797 12.594 3.141 1 85.5 189 LYS B N 1
ATOM 3144 C CA . LYS B 1 189 ? -23.156 13.055 2.877 1 85.5 189 LYS B CA 1
ATOM 3145 C C . LYS B 1 189 ? -24.172 11.984 3.25 1 85.5 189 LYS B C 1
ATOM 3147 O O . LYS B 1 189 ? -24.188 10.898 2.668 1 85.5 189 LYS B O 1
ATOM 3152 N N . VAL B 1 190 ? -24.969 12.273 4.309 1 81.56 190 VAL B N 1
ATOM 3153 C CA . VAL B 1 190 ? -26.016 11.352 4.738 1 81.56 190 VAL B CA 1
ATOM 3154 C C . VAL B 1 190 ? -27.359 11.797 4.176 1 81.56 190 VAL B C 1
ATOM 3156 O O . VAL B 1 190 ? -27.703 12.984 4.242 1 81.56 190 VAL B O 1
ATOM 3159 N N . ALA B 1 191 ? -28.141 10.82 3.459 1 72.06 191 ALA B N 1
ATOM 3160 C CA . ALA B 1 191 ? -29.438 11.148 2.902 1 72.06 191 ALA B CA 1
ATOM 3161 C C . ALA B 1 191 ? -30.375 11.68 3.984 1 72.06 191 ALA B C 1
ATOM 3163 O O . ALA B 1 191 ? -30.391 11.172 5.109 1 72.06 191 ALA B O 1
ATOM 3164 N N . GLU B 1 192 ? -30.891 12.914 3.881 1 59.66 192 GLU B N 1
ATOM 3165 C CA . GLU B 1 192 ? -31.891 13.484 4.789 1 59.66 192 GLU B CA 1
ATOM 3166 C C . GLU B 1 192 ? -33.125 12.602 4.875 1 59.66 192 GLU B C 1
ATOM 3168 O O . GLU B 1 192 ? -33.625 12.125 3.855 1 59.66 192 GLU B O 1
ATOM 3173 N N . ALA B 1 193 ? -33.312 11.789 5.906 1 53.44 193 ALA B N 1
ATOM 3174 C CA . ALA B 1 193 ? -34.625 11.203 6.109 1 53.44 193 ALA B CA 1
ATOM 3175 C C . ALA B 1 193 ? -35.719 12.258 5.949 1 53.44 193 ALA B C 1
ATOM 3177 O O . ALA B 1 193 ? -35.594 13.375 6.461 1 53.44 193 ALA B O 1
ATOM 3178 N N . ASN B 1 194 ? -36.312 12.266 4.848 1 43.91 194 ASN B N 1
ATOM 3179 C CA . ASN B 1 194 ? -37.531 13.078 4.789 1 43.91 194 ASN B CA 1
ATOM 3180 C C . ASN B 1 194 ? -38.344 12.953 6.07 1 43.91 194 ASN B C 1
ATOM 3182 O O . ASN B 1 194 ? -38.812 11.867 6.406 1 43.91 194 ASN B O 1
ATOM 3186 N N . CYS B 1 195 ? -37.969 13.367 7.133 1 33.69 195 CYS B N 1
ATOM 3187 C CA . CYS B 1 195 ? -39 13.531 8.156 1 33.69 195 CYS B CA 1
ATOM 3188 C C . CYS B 1 195 ? -40.219 14.242 7.594 1 33.69 195 CYS B C 1
ATOM 3190 O O . CYS B 1 195 ? -40.219 15.461 7.422 1 33.69 195 CYS B O 1
ATOM 3192 N N . LYS B 1 196 ? -41 13.547 6.793 1 29.97 196 LYS B N 1
ATOM 3193 C CA . LYS B 1 196 ? -42.406 13.961 6.777 1 29.97 196 LYS B CA 1
ATOM 3194 C C . LYS B 1 196 ? -43.125 13.547 8.062 1 29.97 196 LYS B C 1
ATOM 3196 O O . LYS B 1 196 ? -42.938 12.43 8.547 1 29.97 196 LYS B O 1
#

Secondary structure (DSSP, 8-state):
--EEEEEEEEETTEEEEEEEEE----SSHHHHHHHHHHHHHHHHH-B----SSTT---BGGGSSEEEEEEE----BSS-HHHHHHHHHTT-HHHHHTTBHHHHHHHHTTTTTTEE-----S---B-BPTTSSSBTT-SGGG--TT-PPPB--EEEEEESSSEEEEEEEE----SSSB--EEEEEEE----------/--EEEEEEEEETTEEEEEEEEE----SSHHHHHHHHHHHHHHHHH-B----SSTT---BGGGSSEEEEEEE----BSS-HHHHHHHHHTT-HHHHHTTBHHHHHHHHTTTTTTEE-----S---B-BPTTSSSBTT-SGGG--TTSPPPB--EEEEEESSSEEEEEEEE----SSSB--EEEEEEE----------

Sequence (392 aa):
MQGSISIRFVLHETSFCFICSHLASGGKEVDKRQRNVNAADILSHTSFPAGPLHDMPQNIIDHDRVVWLGDLNYRIDMPHFATHSLIKRREWETLLKHDQLKMELKEGHVFQGWHEGAIEFPPTYKYLPNSDDYIGCDENHMSKKRRSPAWCDRIIWFGKGMNQIQYNRSESKVSDHRPVRAMFTADIKVAEANCKMQGSISIRFVLHETSFCFICSHLASGGKEVDKRQRNVNAADILSHTSFPAGPLHDMPQNIIDHDRVVWLGDLNYRIDMPHFATHSLIKRREWETLLKHDQLKMELKEGHVFQGWHEGAIEFPPTYKYLPNSDDYIGCDENHMSKKRRSPAWCDRIIWFGKGMNQIQYNRSESKVSDHRPVRAMFTADIKVAEANCK